Protein AF-A0A1V1SSJ9-F1 (afdb_monomer_lite)

Structure (mmCIF, N/CA/C/O backbone):
data_AF-A0A1V1SSJ9-F1
#
_entry.id   AF-A0A1V1SSJ9-F1
#
loop_
_atom_site.group_PDB
_atom_site.id
_atom_site.type_symbol
_atom_site.label_atom_id
_atom_site.label_alt_id
_atom_site.label_comp_id
_atom_site.label_asym_id
_atom_site.label_entity_id
_atom_site.label_seq_id
_atom_site.pdbx_PDB_ins_code
_atom_site.Cartn_x
_atom_site.Cartn_y
_atom_site.Cartn_z
_atom_site.occupancy
_atom_site.B_iso_or_equiv
_atom_site.auth_seq_id
_atom_site.auth_comp_id
_atom_site.auth_asym_id
_atom_site.auth_atom_id
_atom_site.pdbx_PDB_model_num
ATOM 1 N N . MET A 1 1 ? 27.349 15.497 10.447 1.00 32.81 1 MET A N 1
ATOM 2 C CA . MET A 1 1 ? 27.173 15.091 9.033 1.00 32.81 1 MET A CA 1
ATOM 3 C C . MET A 1 1 ? 25.710 14.725 8.847 1.00 32.81 1 MET A C 1
ATOM 5 O O . MET A 1 1 ? 25.247 13.869 9.590 1.00 32.81 1 MET A O 1
ATOM 9 N N . SER A 1 2 ? 24.980 15.393 7.947 1.00 40.91 2 SER A N 1
ATOM 10 C CA . SER A 1 2 ? 23.591 15.011 7.640 1.00 40.91 2 SER A CA 1
ATOM 11 C C . SER A 1 2 ? 23.572 13.575 7.107 1.00 40.91 2 SER A C 1
ATOM 13 O O . SER A 1 2 ? 24.443 13.204 6.314 1.00 40.91 2 SER A O 1
ATOM 15 N N . ALA A 1 3 ? 22.659 12.743 7.604 1.00 46.75 3 ALA A N 1
ATOM 16 C CA . ALA A 1 3 ? 22.539 11.367 7.143 1.00 46.75 3 ALA A CA 1
ATOM 17 C C . ALA A 1 3 ? 22.104 11.347 5.665 1.00 46.75 3 ALA A C 1
ATOM 19 O O . ALA A 1 3 ? 21.245 12.146 5.290 1.00 46.75 3 ALA A O 1
ATOM 20 N N . PRO A 1 4 ? 22.661 10.454 4.825 1.00 59.66 4 PRO A N 1
ATOM 21 C CA . PRO A 1 4 ? 22.233 10.337 3.438 1.00 59.66 4 PRO A CA 1
ATOM 22 C C . PRO A 1 4 ? 20.746 9.982 3.383 1.00 59.66 4 PRO A C 1
ATOM 24 O O . PRO A 1 4 ? 20.260 9.131 4.134 1.00 59.66 4 PRO A O 1
ATOM 27 N N . LEU A 1 5 ? 20.037 10.677 2.503 1.00 66.81 5 LEU A N 1
ATOM 28 C CA . LEU A 1 5 ? 18.604 10.531 2.301 1.00 66.81 5 LEU A CA 1
ATOM 29 C C . LEU A 1 5 ? 18.306 9.173 1.668 1.00 66.81 5 LEU A C 1
ATOM 31 O O . LEU A 1 5 ? 18.999 8.754 0.742 1.00 66.81 5 LEU A O 1
ATOM 35 N N . THR A 1 6 ? 17.276 8.492 2.164 1.00 85.31 6 THR A N 1
ATOM 36 C CA . THR A 1 6 ? 16.857 7.164 1.699 1.00 85.31 6 THR A CA 1
ATOM 37 C C . THR A 1 6 ? 15.496 7.222 1.022 1.00 85.31 6 THR A C 1
ATOM 39 O O . THR A 1 6 ? 14.587 7.904 1.490 1.00 85.31 6 THR A O 1
ATOM 42 N N . CYS A 1 7 ? 15.346 6.500 -0.085 1.00 91.44 7 CYS A N 1
ATOM 43 C CA . CYS A 1 7 ? 14.097 6.433 -0.828 1.00 91.44 7 CYS A CA 1
ATOM 44 C C . CYS A 1 7 ? 13.067 5.577 -0.087 1.00 91.44 7 CYS A C 1
ATOM 46 O O . CYS A 1 7 ? 13.298 4.392 0.159 1.00 91.44 7 CYS A O 1
ATOM 48 N N . GLY A 1 8 ? 11.885 6.148 0.161 1.00 91.81 8 GLY A N 1
ATOM 49 C CA . GLY A 1 8 ? 10.804 5.467 0.875 1.00 91.81 8 GLY A CA 1
ATOM 50 C C . GLY A 1 8 ? 10.233 4.227 0.180 1.00 91.81 8 GLY A C 1
ATOM 51 O O . GLY A 1 8 ? 9.561 3.442 0.833 1.00 91.81 8 GLY A O 1
ATOM 52 N N . LEU A 1 9 ? 10.502 4.009 -1.112 1.00 95.19 9 LEU A N 1
ATOM 53 C CA . LEU A 1 9 ? 9.984 2.855 -1.863 1.00 95.19 9 LEU A CA 1
ATOM 54 C C . LEU A 1 9 ? 10.962 1.677 -1.910 1.00 95.19 9 LEU A C 1
ATOM 56 O O . LEU A 1 9 ? 10.556 0.527 -1.766 1.00 95.19 9 LEU A O 1
ATOM 60 N N . CYS A 1 10 ? 12.251 1.946 -2.123 1.00 94.25 10 CYS A N 1
ATOM 61 C CA . CYS A 1 10 ? 13.255 0.898 -2.321 1.00 94.25 10 CYS A CA 1
ATOM 62 C C . CYS A 1 10 ? 14.230 0.728 -1.153 1.00 94.25 10 CYS A C 1
ATOM 64 O O . CYS A 1 10 ? 15.007 -0.226 -1.159 1.00 94.25 10 CYS A O 1
ATOM 66 N N . GLY A 1 11 ? 14.215 1.641 -0.178 1.00 91.00 11 GLY A N 1
ATOM 67 C CA . GLY A 1 11 ? 15.080 1.603 0.999 1.00 91.00 11 GLY A CA 1
ATOM 68 C C . GLY A 1 11 ? 16.549 1.931 0.721 1.00 91.00 11 GLY A C 1
ATOM 69 O O . GLY A 1 11 ? 17.332 2.010 1.661 1.00 91.00 11 GLY A O 1
ATOM 70 N N . THR A 1 12 ? 16.963 2.140 -0.534 1.00 88.62 12 THR A N 1
ATOM 71 C CA . THR A 1 12 ? 18.325 2.595 -0.844 1.00 88.62 12 THR A CA 1
ATOM 72 C C . THR A 1 12 ? 18.433 4.109 -0.717 1.00 88.62 12 THR A C 1
ATOM 74 O O . THR A 1 12 ? 17.475 4.836 -0.980 1.00 88.62 12 THR A O 1
ATOM 77 N N . GLY A 1 13 ? 19.598 4.590 -0.285 1.00 79.31 13 GLY A N 1
ATOM 78 C CA . GLY A 1 13 ? 19.908 6.018 -0.261 1.00 79.31 13 GLY A CA 1
ATOM 79 C C . GLY A 1 13 ? 20.796 6.464 -1.408 1.00 79.31 13 GLY A C 1
ATOM 80 O O . GLY A 1 13 ? 21.263 5.644 -2.200 1.00 79.31 13 GLY A O 1
ATOM 81 N N . THR A 1 14 ? 21.057 7.769 -1.449 1.00 66.25 14 THR A N 1
ATOM 82 C CA . THR A 1 14 ? 22.018 8.377 -2.373 1.00 66.25 14 THR A CA 1
ATOM 83 C C . THR A 1 14 ? 23.418 7.833 -2.056 1.00 66.25 14 THR A C 1
ATOM 85 O O . THR A 1 14 ? 24.011 8.097 -1.007 1.00 66.25 14 THR A O 1
ATOM 88 N N . THR A 1 15 ? 23.936 6.948 -2.907 1.00 55.84 15 THR A N 1
ATOM 89 C CA . THR A 1 15 ? 25.183 6.225 -2.631 1.00 55.84 15 THR A CA 1
ATOM 90 C C . THR A 1 15 ? 26.403 7.136 -2.744 1.00 55.84 15 THR A C 1
ATOM 92 O O . THR A 1 15 ? 26.714 7.595 -3.835 1.00 55.84 15 THR A O 1
ATOM 95 N N . ARG A 1 16 ? 27.161 7.292 -1.648 1.00 48.31 16 ARG A N 1
ATOM 96 C CA . ARG A 1 16 ? 28.537 7.843 -1.643 1.00 48.31 16 ARG A CA 1
ATOM 97 C C . ARG A 1 16 ? 29.592 6.892 -2.226 1.00 48.31 16 ARG A C 1
ATOM 99 O O . ARG A 1 16 ? 30.731 7.280 -2.438 1.00 48.31 16 ARG A O 1
ATOM 106 N N . GLN A 1 17 ? 29.249 5.619 -2.409 1.00 45.03 17 GLN A N 1
ATOM 107 C CA . GLN A 1 17 ? 30.158 4.577 -2.889 1.00 45.03 17 GLN A CA 1
ATOM 108 C C . GLN A 1 17 ? 29.406 3.700 -3.880 1.00 45.03 17 GLN A C 1
ATOM 110 O O . GLN A 1 17 ? 28.939 2.607 -3.570 1.00 45.03 17 GLN A O 1
ATOM 115 N N . ALA A 1 18 ? 29.221 4.237 -5.077 1.00 43.84 18 ALA A N 1
ATOM 116 C CA . ALA A 1 18 ? 28.748 3.471 -6.206 1.00 43.84 18 ALA A CA 1
ATOM 117 C C . ALA A 1 18 ? 29.817 2.460 -6.628 1.00 43.84 18 ALA A C 1
ATOM 119 O O . ALA A 1 18 ? 30.786 2.797 -7.305 1.00 43.84 18 ALA A O 1
ATOM 120 N N . ILE A 1 19 ? 29.641 1.201 -6.242 1.00 44.84 19 ILE A N 1
ATOM 121 C CA . ILE A 1 19 ? 30.366 0.090 -6.858 1.00 44.84 19 ILE A CA 1
ATOM 122 C C . ILE A 1 19 ? 29.616 -0.244 -8.160 1.00 44.84 19 ILE A C 1
ATOM 124 O O . ILE A 1 19 ? 28.873 -1.218 -8.222 1.00 44.84 19 ILE A O 1
ATOM 128 N N . GLY A 1 20 ? 29.723 0.616 -9.181 1.00 47.31 20 GLY A N 1
ATOM 129 C CA . GLY A 1 20 ? 29.127 0.375 -10.502 1.00 47.31 20 GLY A CA 1
ATOM 130 C C . GLY A 1 20 ? 28.783 1.636 -11.303 1.00 47.31 20 GLY A C 1
ATOM 131 O O . GLY A 1 20 ? 28.357 2.641 -10.745 1.00 47.31 20 GLY A O 1
ATOM 132 N N . LEU A 1 21 ? 28.935 1.549 -12.629 1.00 47.12 21 LEU A N 1
ATOM 133 C CA . LEU A 1 21 ? 28.700 2.622 -13.613 1.00 47.12 21 LEU A CA 1
ATOM 134 C C . LEU A 1 21 ? 27.228 3.081 -13.731 1.00 47.12 21 LEU A C 1
ATOM 136 O O . LEU A 1 21 ? 26.980 4.148 -14.280 1.00 47.12 21 LEU A O 1
ATOM 140 N N . ASP A 1 22 ? 26.268 2.317 -13.196 1.00 54.25 22 ASP A N 1
ATOM 141 C CA . ASP A 1 22 ? 24.826 2.596 -13.318 1.00 54.25 22 ASP A CA 1
ATOM 142 C C . ASP A 1 22 ? 24.217 3.357 -12.129 1.00 54.25 22 ASP A C 1
ATOM 144 O O . ASP A 1 22 ? 23.042 3.689 -12.172 1.00 54.25 22 ASP A O 1
ATOM 148 N N . SER A 1 23 ? 24.957 3.684 -11.065 1.00 60.44 23 SER A N 1
ATOM 149 C CA . SER A 1 23 ? 24.388 4.256 -9.826 1.00 60.44 23 SER A CA 1
ATOM 150 C C . SER A 1 23 ? 23.789 5.666 -9.949 1.00 60.44 23 SER A C 1
ATOM 152 O O . SER A 1 23 ? 23.234 6.178 -8.976 1.00 60.44 23 SER A O 1
ATOM 154 N N . GLN A 1 24 ? 23.936 6.327 -11.101 1.00 76.12 24 GLN A N 1
ATOM 155 C CA . GLN A 1 24 ? 23.462 7.699 -11.311 1.00 76.12 24 GLN A CA 1
ATOM 156 C C . GLN A 1 24 ? 21.942 7.819 -11.164 1.00 76.12 24 GLN A C 1
ATOM 158 O O . GLN A 1 24 ? 21.449 8.869 -10.777 1.00 76.12 24 GLN A O 1
ATOM 163 N N . TRP A 1 25 ? 21.170 6.754 -11.399 1.00 87.75 25 TRP A N 1
ATOM 164 C CA . TRP A 1 25 ? 19.715 6.817 -11.211 1.00 87.75 25 TRP A CA 1
ATOM 165 C C . TRP A 1 25 ? 19.323 7.187 -9.769 1.00 87.75 25 TRP A C 1
ATOM 167 O O . TRP A 1 25 ? 18.320 7.866 -9.561 1.00 87.75 25 TRP A O 1
ATOM 177 N N . ALA A 1 26 ? 20.126 6.773 -8.779 1.00 86.31 26 ALA A N 1
ATOM 178 C CA . ALA A 1 26 ? 19.858 7.001 -7.362 1.00 86.31 26 ALA A CA 1
ATOM 179 C C . ALA A 1 26 ? 20.170 8.439 -6.917 1.00 86.31 26 ALA A C 1
ATOM 181 O O . ALA A 1 26 ? 19.758 8.837 -5.832 1.00 86.31 26 ALA A O 1
ATOM 182 N N . SER A 1 27 ? 20.872 9.243 -7.727 1.00 86.06 27 SER A N 1
ATOM 183 C CA . SER A 1 27 ? 21.024 10.674 -7.438 1.00 86.06 27 SER A CA 1
ATOM 184 C C . SER A 1 27 ? 19.782 11.472 -7.822 1.00 86.06 27 SER A C 1
ATOM 186 O O . SER A 1 27 ? 19.615 12.577 -7.320 1.00 86.06 27 SER A O 1
ATOM 188 N N . TYR A 1 28 ? 18.898 10.940 -8.671 1.00 90.44 28 TYR A N 1
ATOM 189 C CA . TYR A 1 28 ? 17.680 11.629 -9.086 1.00 90.44 28 TYR A CA 1
ATOM 190 C C . TYR A 1 28 ? 16.505 11.295 -8.173 1.00 90.44 28 TYR A C 1
ATOM 192 O O . TYR A 1 28 ? 16.173 10.125 -7.963 1.00 90.44 28 TYR A O 1
ATOM 200 N N . TYR A 1 29 ? 15.835 12.322 -7.656 1.00 91.50 29 TYR A N 1
ATOM 201 C CA . TYR A 1 29 ? 14.755 12.145 -6.692 1.00 91.50 29 TYR A CA 1
ATOM 202 C C . TYR A 1 29 ? 13.637 13.175 -6.851 1.00 91.50 29 TYR A C 1
ATOM 204 O O . TYR A 1 29 ? 13.805 14.236 -7.448 1.00 91.50 29 TYR A O 1
ATOM 212 N N . ARG A 1 30 ? 12.479 12.816 -6.301 1.00 94.50 30 ARG A N 1
ATOM 213 C CA . ARG A 1 30 ? 11.262 13.619 -6.179 1.00 94.50 30 ARG A CA 1
ATOM 214 C C . ARG A 1 30 ? 10.741 13.516 -4.751 1.00 94.50 30 ARG A C 1
ATOM 216 O O . ARG A 1 30 ? 11.163 12.639 -3.990 1.00 94.50 30 ARG A O 1
ATOM 223 N N . ALA A 1 31 ? 9.805 14.379 -4.394 1.00 94.12 31 ALA A N 1
ATOM 224 C CA . ALA A 1 31 ? 9.119 14.343 -3.119 1.00 94.12 31 ALA A CA 1
ATOM 225 C C . ALA A 1 31 ? 7.608 14.480 -3.298 1.00 94.12 31 ALA A C 1
ATOM 227 O O . ALA A 1 31 ? 7.146 15.254 -4.131 1.00 94.12 31 ALA A O 1
ATOM 228 N N . ILE A 1 32 ? 6.855 13.762 -2.469 1.00 95.19 32 ILE A N 1
ATOM 229 C CA . ILE A 1 32 ? 5.464 14.106 -2.178 1.00 95.19 32 ILE A CA 1
ATOM 230 C C . ILE A 1 32 ? 5.483 14.933 -0.906 1.00 95.19 32 ILE A C 1
ATOM 232 O O . ILE A 1 32 ? 6.069 14.489 0.086 1.00 95.19 32 ILE A O 1
ATOM 236 N N . TYR A 1 33 ? 4.885 16.118 -0.935 1.00 93.50 33 TYR A N 1
ATOM 237 C CA . TYR A 1 33 ? 5.017 17.072 0.156 1.00 93.50 33 TYR A CA 1
ATOM 238 C C . TYR A 1 33 ? 3.786 17.957 0.348 1.00 93.50 33 TYR A C 1
ATOM 240 O O . TYR A 1 33 ? 2.993 18.152 -0.572 1.00 93.50 33 TYR A O 1
ATOM 248 N N . CYS A 1 34 ? 3.687 18.527 1.546 1.00 92.75 34 CYS A N 1
ATOM 249 C CA . CYS A 1 34 ? 2.805 19.638 1.892 1.00 92.75 34 CYS A CA 1
ATOM 250 C C . CYS A 1 34 ? 3.642 20.827 2.381 1.00 92.75 34 CYS A C 1
ATOM 252 O O . CYS A 1 34 ? 4.819 20.676 2.727 1.00 92.75 34 CYS A O 1
ATOM 254 N N . ILE A 1 35 ? 3.028 22.010 2.412 1.00 89.75 35 ILE A N 1
ATOM 255 C CA . ILE A 1 35 ? 3.620 23.224 2.978 1.00 89.75 35 ILE A CA 1
ATOM 256 C C . ILE A 1 35 ? 2.780 23.662 4.174 1.00 89.75 35 ILE A C 1
ATOM 258 O O . ILE A 1 35 ? 1.558 23.743 4.087 1.00 89.75 35 ILE A O 1
ATOM 262 N N . GLY A 1 36 ? 3.454 23.980 5.275 1.00 86.88 36 GLY A N 1
ATOM 263 C CA . GLY A 1 36 ? 2.829 24.462 6.495 1.00 86.88 36 GLY A CA 1
ATOM 264 C C . GLY A 1 36 ? 2.123 23.385 7.301 1.00 86.88 36 GLY A C 1
ATOM 265 O O . GLY A 1 36 ? 2.450 22.199 7.219 1.00 86.88 36 GLY A O 1
ATOM 266 N N . SER A 1 37 ? 1.206 23.834 8.155 1.00 78.62 37 SER A N 1
ATOM 267 C CA . SER A 1 37 ? 0.413 22.974 9.035 1.00 78.62 37 SER A CA 1
ATOM 268 C C . SER A 1 37 ? -0.718 22.254 8.299 1.00 78.62 37 SER A C 1
ATOM 270 O O . SER A 1 37 ? -1.204 21.239 8.799 1.00 78.62 37 SER A O 1
ATOM 272 N N . ASP A 1 38 ? -1.115 22.737 7.115 1.00 68.44 38 ASP A N 1
ATOM 273 C CA . ASP A 1 38 ? -2.139 22.085 6.306 1.00 68.44 38 ASP A CA 1
ATOM 274 C C . ASP A 1 38 ? -1.605 20.773 5.719 1.00 68.44 38 ASP A C 1
ATOM 276 O O . ASP A 1 38 ? -0.571 20.699 5.052 1.00 68.44 38 ASP A O 1
ATOM 280 N N . SER A 1 39 ? -2.336 19.706 6.008 1.00 71.06 39 SER A N 1
ATOM 281 C CA . SER A 1 39 ? -1.958 18.334 5.717 1.00 71.06 39 SER A CA 1
ATOM 282 C C . SER A 1 39 ? -2.842 17.685 4.650 1.00 71.06 39 SER A C 1
ATOM 284 O O . SER A 1 39 ? -2.742 16.470 4.454 1.00 71.06 39 SER A O 1
ATOM 286 N N . HIS A 1 40 ? -3.699 18.463 3.978 1.00 76.25 40 HIS A N 1
ATOM 287 C CA . HIS A 1 40 ? -4.761 17.938 3.114 1.00 76.25 40 HIS A CA 1
ATOM 288 C C . HIS A 1 40 ? -4.525 18.116 1.606 1.00 76.25 40 HIS A C 1
ATOM 290 O O . HIS A 1 40 ? -5.158 17.411 0.819 1.00 76.25 40 HIS A O 1
ATOM 296 N N . GLU A 1 41 ? -3.580 18.964 1.191 1.00 88.31 41 GLU A N 1
ATOM 297 C CA . GLU A 1 41 ? -3.289 19.229 -0.229 1.00 88.31 41 GLU A CA 1
ATOM 298 C C . GLU A 1 41 ? -1.850 18.829 -0.621 1.00 88.31 41 GLU A C 1
ATOM 300 O O . GLU A 1 41 ? -0.974 19.690 -0.765 1.00 88.31 41 GLU A O 1
ATOM 305 N N . PRO A 1 42 ? -1.574 17.518 -0.778 1.00 93.88 42 PRO A N 1
ATOM 306 C CA . PRO A 1 42 ? -0.256 17.028 -1.164 1.00 93.88 42 PRO A CA 1
ATOM 307 C C . PRO A 1 42 ? 0.085 17.373 -2.614 1.00 93.88 42 PRO A C 1
ATOM 309 O O . PRO A 1 42 ? -0.761 17.313 -3.508 1.00 93.88 42 PRO A O 1
ATOM 312 N N . ARG A 1 43 ? 1.365 17.653 -2.861 1.00 95.12 43 ARG A N 1
ATOM 313 C CA . ARG A 1 43 ? 1.921 17.940 -4.189 1.00 95.12 43 ARG A CA 1
ATOM 314 C C . ARG A 1 43 ? 3.075 17.006 -4.512 1.00 95.12 43 ARG A C 1
ATOM 316 O O . ARG A 1 43 ? 3.790 16.558 -3.616 1.00 95.12 43 ARG A O 1
ATOM 323 N N . LEU A 1 44 ? 3.271 16.745 -5.801 1.00 96.88 44 LEU A N 1
ATOM 324 C CA . LEU A 1 44 ? 4.462 16.078 -6.316 1.00 96.88 44 LEU A CA 1
ATOM 325 C C . LEU A 1 44 ? 5.458 17.134 -6.797 1.00 96.88 44 LEU A C 1
ATOM 327 O O . LEU A 1 44 ? 5.134 17.943 -7.662 1.00 96.88 44 LEU A O 1
ATOM 331 N N . SER A 1 45 ? 6.676 17.089 -6.268 1.00 96.44 45 SER A N 1
ATOM 332 C CA . SER A 1 45 ? 7.759 17.965 -6.702 1.00 96.44 45 SER A CA 1
ATOM 333 C C . SER A 1 45 ? 8.255 17.619 -8.108 1.00 96.44 45 SER A C 1
ATOM 335 O O . SER A 1 45 ? 8.118 16.489 -8.602 1.00 96.44 45 SER A O 1
ATOM 337 N N . GLY A 1 46 ? 8.975 18.561 -8.706 1.00 95.62 46 GLY A N 1
ATOM 338 C CA . GLY A 1 46 ? 9.805 18.310 -9.875 1.00 95.62 46 GLY A CA 1
ATOM 339 C C . GLY A 1 46 ? 10.999 17.404 -9.575 1.00 95.62 46 GLY A C 1
ATOM 340 O O . GLY A 1 46 ? 11.196 16.920 -8.453 1.00 95.62 46 GLY A O 1
ATOM 341 N N . LEU A 1 47 ? 11.794 17.158 -10.612 1.00 94.06 47 LEU A N 1
ATOM 342 C CA . LEU A 1 47 ? 12.973 16.305 -10.556 1.00 94.06 47 LEU A CA 1
ATOM 343 C C . LEU A 1 47 ? 14.174 17.064 -9.992 1.00 94.06 47 LEU A C 1
ATOM 345 O O . LEU A 1 47 ? 14.666 18.000 -10.620 1.00 94.06 47 LEU A O 1
ATOM 349 N N . ALA A 1 48 ? 14.705 16.596 -8.868 1.00 90.56 48 ALA A N 1
ATOM 350 C CA . ALA A 1 48 ? 15.972 17.055 -8.317 1.00 90.56 48 ALA A CA 1
ATOM 351 C C . ALA A 1 48 ? 17.112 16.068 -8.615 1.00 90.56 48 ALA A C 1
ATOM 353 O O . ALA A 1 48 ? 16.881 14.888 -8.897 1.00 90.56 48 ALA A O 1
ATOM 354 N N . SER A 1 49 ? 18.351 16.552 -8.514 1.00 86.81 49 SER A N 1
ATOM 355 C CA . SER A 1 49 ? 19.561 15.728 -8.535 1.00 86.81 49 SER A CA 1
ATOM 356 C C . SER A 1 49 ? 20.394 16.008 -7.293 1.00 86.81 49 SER A C 1
ATOM 358 O O . SER A 1 49 ? 20.640 17.158 -6.945 1.00 86.81 49 SER A O 1
ATOM 360 N N . TYR A 1 50 ? 20.849 14.955 -6.624 1.00 77.38 50 TYR A N 1
ATOM 361 C CA . TYR A 1 50 ? 21.780 15.055 -5.512 1.00 77.38 50 TYR A CA 1
ATOM 362 C C . TYR A 1 50 ? 23.188 15.318 -6.055 1.00 77.38 50 TYR A C 1
ATOM 364 O O . TYR A 1 50 ? 23.732 14.494 -6.793 1.00 77.38 50 TYR A O 1
ATOM 372 N N . LEU A 1 51 ? 23.784 16.450 -5.683 1.00 66.25 51 LEU A N 1
ATOM 373 C CA . LEU A 1 51 ? 25.187 16.768 -5.946 1.00 66.25 51 LEU A CA 1
ATOM 374 C C . LEU A 1 51 ? 25.948 16.704 -4.621 1.00 66.25 51 LEU A C 1
ATOM 376 O O . LEU A 1 51 ? 25.503 17.261 -3.626 1.00 66.25 51 LEU A O 1
ATOM 380 N N . GLU A 1 52 ? 27.107 16.041 -4.583 1.00 58.59 52 GLU A N 1
ATOM 381 C CA . GLU A 1 52 ? 27.863 15.824 -3.333 1.00 58.59 52 GLU A CA 1
ATOM 382 C C . GLU A 1 52 ? 28.259 17.117 -2.600 1.00 58.59 52 GLU A C 1
ATOM 384 O O . GLU A 1 52 ? 28.488 17.093 -1.390 1.00 58.59 52 GLU A O 1
ATOM 389 N N . GLN A 1 53 ? 28.330 18.231 -3.331 1.00 55.28 53 GLN A N 1
ATOM 390 C CA . GLN A 1 53 ? 28.668 19.557 -2.815 1.00 55.28 53 GLN A CA 1
ATOM 391 C C . GLN A 1 53 ? 27.438 20.376 -2.400 1.00 55.28 53 GLN A C 1
ATOM 393 O O . GLN A 1 53 ? 27.596 21.387 -1.718 1.00 55.28 53 GLN A O 1
ATOM 398 N N . ASP A 1 54 ? 26.230 19.949 -2.776 1.00 60.28 54 ASP A N 1
ATOM 399 C CA . ASP A 1 54 ? 24.992 20.656 -2.468 1.00 60.28 54 ASP A CA 1
ATOM 400 C C . ASP A 1 54 ? 24.316 20.043 -1.237 1.00 60.28 54 ASP A C 1
ATOM 402 O O . ASP A 1 54 ? 23.739 18.954 -1.260 1.00 60.28 54 ASP A O 1
ATOM 406 N N . THR A 1 55 ? 24.413 20.753 -0.117 1.00 56.56 55 THR A N 1
ATOM 407 C CA . THR A 1 55 ? 23.804 20.349 1.154 1.00 56.56 55 THR A CA 1
ATOM 408 C C . THR A 1 55 ? 22.344 20.777 1.273 1.00 56.56 55 THR A C 1
ATOM 410 O O . THR A 1 55 ? 21.658 20.317 2.191 1.00 56.56 55 THR A O 1
ATOM 413 N N . THR A 1 56 ? 21.852 21.627 0.365 1.00 63.34 56 THR A N 1
ATOM 414 C CA . THR A 1 56 ? 20.529 22.252 0.482 1.00 63.34 56 THR A CA 1
ATOM 415 C C . THR A 1 56 ? 19.395 21.310 0.081 1.00 63.34 56 THR A C 1
ATOM 417 O O . THR A 1 56 ? 18.296 21.426 0.622 1.00 63.34 56 THR A O 1
ATOM 420 N N . ASN A 1 57 ? 19.675 20.304 -0.764 1.00 74.06 57 ASN A N 1
ATOM 421 C CA . ASN A 1 57 ? 18.702 19.301 -1.225 1.00 74.06 57 ASN A CA 1
ATOM 422 C C . ASN A 1 57 ? 17.394 19.940 -1.726 1.00 74.06 57 ASN A C 1
ATOM 424 O O . ASN A 1 57 ? 16.291 19.511 -1.367 1.00 74.06 57 ASN A O 1
ATOM 428 N N . CYS A 1 58 ? 17.541 21.011 -2.501 1.00 85.69 58 CYS A N 1
ATOM 429 C CA . CYS A 1 58 ? 16.438 21.774 -3.053 1.00 85.69 58 CYS A CA 1
ATOM 430 C C . CYS A 1 58 ? 15.726 21.008 -4.176 1.00 85.69 58 CYS A C 1
ATOM 432 O O . CYS A 1 58 ? 16.353 20.320 -4.984 1.00 85.69 58 CYS A O 1
ATOM 434 N N . LEU A 1 59 ? 14.404 21.152 -4.233 1.00 91.00 59 LEU A N 1
ATOM 435 C CA . LEU A 1 59 ? 13.536 20.553 -5.242 1.00 91.00 59 LEU A CA 1
ATOM 436 C C . LEU A 1 59 ? 12.770 21.645 -5.993 1.00 91.00 59 LEU A C 1
ATOM 438 O O . LEU A 1 59 ? 12.304 22.597 -5.360 1.00 91.00 59 LEU A O 1
ATOM 442 N N . PRO A 1 60 ? 12.574 21.499 -7.314 1.00 94.31 60 PRO A N 1
ATOM 443 C CA . PRO A 1 60 ? 11.569 22.278 -8.019 1.00 94.31 60 PRO A CA 1
ATOM 444 C C . PRO A 1 60 ? 10.171 21.973 -7.447 1.00 94.31 60 PRO A C 1
ATOM 446 O O . PRO A 1 60 ? 9.869 20.797 -7.209 1.00 94.31 60 PRO A O 1
ATOM 449 N N . PRO A 1 61 ? 9.313 22.978 -7.218 1.00 92.75 61 PRO A N 1
ATOM 450 C CA . PRO A 1 61 ? 7.996 22.764 -6.619 1.00 92.75 61 PRO A CA 1
ATOM 451 C C . PRO A 1 61 ? 7.023 22.005 -7.534 1.00 92.75 61 PRO A C 1
ATOM 453 O O . PRO A 1 61 ? 6.204 21.238 -7.035 1.00 92.75 61 PRO A O 1
ATOM 456 N N . GLU A 1 62 ? 7.121 22.160 -8.857 1.00 93.75 62 GLU A N 1
ATOM 457 C CA . GLU A 1 62 ? 6.128 21.612 -9.789 1.00 93.75 62 GLU A CA 1
ATOM 458 C C . GLU A 1 62 ? 6.583 20.306 -10.447 1.00 93.75 62 GLU A C 1
ATOM 460 O O . GLU A 1 62 ? 7.709 20.193 -10.931 1.00 93.75 62 GLU A O 1
ATOM 465 N N . ALA A 1 63 ? 5.676 19.330 -10.555 1.00 94.56 63 ALA A N 1
ATOM 466 C CA . ALA A 1 63 ? 5.968 17.972 -11.027 1.00 94.56 63 ALA A CA 1
ATOM 467 C C . ALA A 1 63 ? 6.681 17.888 -12.393 1.00 94.56 63 ALA A C 1
ATOM 469 O O . ALA A 1 63 ? 7.481 16.976 -12.626 1.00 94.56 63 ALA A O 1
ATOM 470 N N . HIS A 1 64 ? 6.405 18.827 -13.298 1.00 93.38 64 HIS A N 1
ATOM 471 C CA . HIS A 1 64 ? 6.979 18.855 -14.645 1.00 93.38 64 HIS A CA 1
ATOM 472 C C . HIS A 1 64 ? 8.385 19.476 -14.702 1.00 93.38 64 HIS A C 1
ATOM 474 O O . HIS A 1 64 ? 9.090 19.263 -15.687 1.00 93.38 64 HIS A O 1
ATOM 480 N N . GLN A 1 65 ? 8.794 20.221 -13.672 1.00 94.38 65 GLN A N 1
ATOM 481 C CA . GLN A 1 65 ? 10.075 20.922 -13.635 1.00 94.38 65 GLN A CA 1
ATOM 482 C C . GLN A 1 65 ? 11.242 19.973 -13.350 1.00 94.38 65 GLN A C 1
ATOM 484 O O . GLN A 1 65 ? 11.090 18.899 -12.753 1.00 94.38 65 GLN A O 1
ATOM 489 N N . ARG A 1 66 ? 12.440 20.407 -13.732 1.00 92.56 66 ARG A N 1
ATOM 490 C CA . ARG A 1 66 ? 13.709 19.729 -13.482 1.00 92.56 66 ARG A CA 1
ATOM 491 C C . ARG A 1 66 ? 14.748 20.701 -12.939 1.00 92.56 66 ARG A C 1
ATOM 493 O O . ARG A 1 66 ? 14.726 21.890 -13.227 1.00 92.56 66 ARG A O 1
ATOM 500 N N . PHE A 1 67 ? 15.700 20.164 -12.184 1.00 87.88 67 PHE A N 1
ATOM 501 C CA . PHE A 1 67 ? 16.821 20.917 -11.618 1.00 87.88 67 PHE A CA 1
ATOM 502 C C . PHE A 1 67 ? 17.707 21.619 -12.664 1.00 87.88 67 PHE A C 1
ATOM 504 O O . PHE A 1 67 ? 18.412 22.558 -12.314 1.00 87.88 67 PHE A O 1
ATOM 511 N N . ASP A 1 68 ? 17.712 21.145 -13.914 1.00 87.75 68 ASP A N 1
ATOM 512 C CA . ASP A 1 68 ? 18.505 21.673 -15.029 1.00 87.75 68 ASP A CA 1
ATOM 513 C C . ASP A 1 68 ? 17.703 22.587 -15.977 1.00 87.75 68 ASP A C 1
ATOM 515 O O . ASP A 1 68 ? 18.226 23.011 -17.010 1.00 87.75 68 ASP A O 1
ATOM 519 N N . ASP A 1 69 ? 16.458 22.933 -15.629 1.00 88.00 69 ASP A N 1
ATOM 520 C CA . ASP A 1 69 ? 15.638 23.853 -16.418 1.00 88.00 69 ASP A CA 1
ATOM 521 C C . ASP A 1 69 ? 16.184 25.288 -16.340 1.00 88.00 69 ASP A C 1
ATOM 523 O O . ASP A 1 69 ? 16.328 25.869 -15.265 1.00 88.00 69 ASP A O 1
ATOM 527 N N . SER A 1 70 ? 16.424 25.916 -17.495 1.00 85.75 70 SER A N 1
ATOM 528 C CA . SER A 1 70 ? 17.014 27.267 -17.567 1.00 85.75 70 SER A CA 1
ATOM 529 C C . SER A 1 70 ? 16.133 28.379 -16.983 1.00 85.75 70 SER A C 1
ATOM 531 O O . SER A 1 70 ? 16.636 29.458 -16.685 1.00 85.75 70 SER A O 1
ATOM 533 N N . ASN A 1 71 ? 14.830 28.126 -16.831 1.00 84.44 71 ASN A N 1
ATOM 534 C CA . ASN A 1 71 ? 13.841 29.086 -16.330 1.00 84.44 71 ASN A CA 1
ATOM 535 C C . ASN A 1 71 ? 13.495 28.868 -14.848 1.00 84.44 71 ASN A C 1
ATOM 537 O O . ASN A 1 71 ? 12.511 29.425 -14.362 1.00 84.44 71 ASN A O 1
ATOM 541 N N . LEU A 1 72 ? 14.244 28.018 -14.143 1.00 84.94 72 LEU A N 1
ATOM 542 C CA . LEU A 1 72 ? 13.976 27.704 -12.747 1.00 84.94 72 LEU A CA 1
ATOM 543 C C . LEU A 1 72 ? 14.440 28.857 -11.849 1.00 84.94 72 LEU A C 1
ATOM 545 O O . LEU A 1 72 ? 15.631 29.154 -11.781 1.00 84.94 72 LEU A O 1
ATOM 549 N N . ASP A 1 73 ? 13.503 29.499 -11.151 1.00 85.31 73 ASP A N 1
ATOM 550 C CA . ASP A 1 73 ? 13.821 30.525 -10.155 1.00 85.31 73 ASP A CA 1
ATOM 551 C C . ASP A 1 73 ? 14.400 29.862 -8.890 1.00 85.31 73 ASP A C 1
ATOM 553 O O . ASP A 1 73 ? 13.675 29.112 -8.223 1.00 85.31 73 ASP A O 1
ATOM 557 N N . PRO A 1 74 ? 15.663 30.135 -8.503 1.00 83.06 74 PRO A N 1
ATOM 558 C CA . PRO A 1 74 ? 16.263 29.555 -7.303 1.00 83.06 74 PRO A CA 1
ATOM 559 C C . PRO A 1 74 ? 15.498 29.869 -6.010 1.00 83.06 74 PRO A C 1
ATOM 561 O O . PRO A 1 74 ? 15.568 29.087 -5.063 1.00 83.06 74 PRO A O 1
ATOM 564 N N . LEU A 1 75 ? 14.760 30.985 -5.957 1.00 83.69 75 LEU A N 1
ATOM 565 C CA . LEU A 1 75 ? 13.959 31.368 -4.789 1.00 83.69 75 LEU A CA 1
ATOM 566 C C . LEU A 1 75 ? 12.638 30.594 -4.688 1.00 83.69 75 LEU A C 1
ATOM 568 O O . LEU A 1 75 ? 12.025 30.574 -3.624 1.00 83.69 75 LEU A O 1
ATOM 572 N N . SER A 1 76 ? 12.211 29.939 -5.771 1.00 85.56 76 SER A N 1
ATOM 573 C CA . SER A 1 76 ? 11.001 29.107 -5.802 1.00 85.56 76 SER A CA 1
ATOM 574 C C . SER A 1 76 ? 11.231 27.674 -5.307 1.00 85.56 76 SER A C 1
ATOM 576 O O . SER A 1 76 ? 10.276 26.917 -5.128 1.00 85.56 76 SER A O 1
ATOM 578 N N . LEU A 1 77 ? 12.493 27.287 -5.098 1.00 89.50 77 LEU A N 1
ATOM 579 C CA . LEU A 1 77 ? 12.859 25.937 -4.691 1.00 89.50 77 LEU A CA 1
ATOM 580 C C . LEU A 1 77 ? 12.422 25.637 -3.258 1.00 89.50 77 LEU A C 1
ATOM 582 O O . LEU A 1 77 ? 12.470 26.486 -2.369 1.00 89.50 77 LEU A O 1
ATOM 586 N N . ILE A 1 78 ? 12.059 24.380 -3.024 1.00 90.75 78 ILE A N 1
ATOM 587 C CA . ILE A 1 78 ? 11.639 23.894 -1.711 1.00 90.75 78 ILE A CA 1
ATOM 588 C C . ILE A 1 78 ? 12.679 22.945 -1.123 1.00 90.75 78 ILE A C 1
ATOM 590 O O . ILE A 1 78 ? 13.334 22.188 -1.838 1.00 90.75 78 ILE A O 1
ATOM 594 N N . THR A 1 79 ? 12.762 22.905 0.202 1.00 89.31 79 THR A N 1
ATOM 595 C CA . THR A 1 79 ? 13.553 21.908 0.931 1.00 89.31 79 THR A CA 1
ATOM 596 C C . THR A 1 79 ? 12.631 21.103 1.830 1.00 89.31 79 THR A C 1
ATOM 598 O O . THR A 1 79 ? 11.946 21.672 2.676 1.00 89.31 79 THR A O 1
ATOM 601 N N . ILE A 1 80 ? 12.647 19.776 1.692 1.00 88.25 80 ILE A N 1
ATOM 602 C CA . ILE A 1 80 ? 11.885 18.881 2.573 1.00 88.25 80 ILE A CA 1
ATOM 603 C C . ILE A 1 80 ? 12.602 18.766 3.918 1.00 88.25 80 ILE A C 1
ATOM 605 O O . ILE A 1 80 ? 13.638 18.100 4.027 1.00 88.25 80 ILE A O 1
ATOM 609 N N . ARG A 1 81 ? 12.041 19.427 4.933 1.00 84.69 81 ARG A N 1
ATOM 610 C CA . ARG A 1 81 ? 12.640 19.582 6.267 1.00 84.69 81 ARG A CA 1
ATOM 611 C C . ARG A 1 81 ? 12.384 18.392 7.197 1.00 84.69 81 ARG A C 1
ATOM 613 O O . ARG A 1 81 ? 13.165 18.174 8.118 1.00 84.69 81 ARG A O 1
ATOM 620 N N . GLY A 1 82 ? 11.353 17.592 6.933 1.00 81.69 82 GLY A N 1
ATOM 621 C CA . GLY A 1 82 ? 10.994 16.423 7.738 1.00 81.69 82 GLY A CA 1
ATOM 622 C C . GLY A 1 82 ? 9.834 15.623 7.142 1.00 81.69 82 GLY A C 1
ATOM 623 O O . GLY A 1 82 ? 9.381 15.926 6.040 1.00 81.69 82 GLY A O 1
ATOM 624 N N . PHE A 1 83 ? 9.369 14.608 7.879 1.00 81.38 83 PHE A N 1
ATOM 625 C CA . PHE A 1 83 ? 8.208 13.771 7.527 1.00 81.38 83 PHE A CA 1
ATOM 626 C C . PHE A 1 83 ? 6.889 14.247 8.144 1.00 81.38 83 PHE A C 1
ATOM 628 O O . PHE A 1 83 ? 5.842 13.712 7.796 1.00 81.38 83 PHE A O 1
ATOM 635 N N . GLY A 1 84 ? 6.942 15.227 9.049 1.00 81.06 84 GLY A N 1
ATOM 636 C CA . GLY A 1 84 ? 5.781 15.773 9.745 1.00 81.06 84 GLY A CA 1
ATOM 637 C C . GLY A 1 84 ? 5.660 17.288 9.572 1.00 81.06 84 GLY A C 1
ATOM 638 O O . GLY A 1 84 ? 6.628 17.929 9.146 1.00 81.06 84 GLY A O 1
ATOM 639 N N . PRO A 1 85 ? 4.485 17.850 9.901 1.00 82.31 85 PRO A N 1
ATOM 640 C CA . PRO A 1 85 ? 4.248 19.287 9.857 1.00 82.31 85 PRO A CA 1
ATOM 641 C C . PRO A 1 85 ? 5.181 20.041 10.817 1.00 82.31 85 PRO A C 1
ATOM 643 O O . PRO A 1 85 ? 5.756 19.436 11.729 1.00 82.31 85 PRO A O 1
ATOM 646 N N . PRO A 1 86 ? 5.348 21.363 10.634 1.00 83.12 86 PRO A N 1
ATOM 647 C CA . PRO A 1 86 ? 6.141 22.163 11.556 1.00 83.12 86 PRO A CA 1
ATOM 648 C C . PRO A 1 86 ? 5.561 22.090 12.974 1.00 83.12 86 PRO A C 1
ATOM 650 O O . PRO A 1 86 ? 4.354 22.230 13.166 1.00 83.12 86 PRO A O 1
ATOM 653 N N . GLY A 1 87 ? 6.432 21.895 13.967 1.00 78.38 87 GLY A N 1
ATOM 654 C CA . GLY A 1 87 ? 6.046 21.937 15.377 1.00 78.38 87 GLY A CA 1
ATOM 655 C C . GLY A 1 87 ? 5.631 23.344 15.838 1.00 78.38 87 GLY A C 1
ATOM 656 O O . GLY A 1 87 ? 5.952 24.335 15.169 1.00 78.38 87 GLY A O 1
ATOM 657 N N . PRO A 1 88 ? 4.959 23.453 16.999 1.00 76.81 88 PRO A N 1
ATOM 658 C CA . PRO A 1 88 ? 4.499 24.735 17.543 1.00 76.81 88 PRO A CA 1
ATOM 659 C C . PRO A 1 88 ? 5.651 25.696 17.884 1.00 76.81 88 PRO A C 1
ATOM 661 O O . PRO A 1 88 ? 5.440 26.907 17.914 1.00 76.81 88 PRO A O 1
ATOM 664 N N . ASP A 1 89 ? 6.865 25.170 18.071 1.00 81.31 89 ASP A N 1
ATOM 665 C CA . ASP A 1 89 ? 8.065 25.935 18.434 1.00 81.31 89 ASP A CA 1
ATOM 666 C C . ASP A 1 89 ? 8.634 26.792 17.286 1.00 81.31 89 ASP A C 1
ATOM 668 O O . ASP A 1 89 ? 9.452 27.681 17.520 1.00 81.31 89 ASP A O 1
ATOM 672 N N . LEU A 1 90 ? 8.232 26.534 16.035 1.00 82.81 90 LEU A N 1
ATOM 673 C CA . LEU A 1 90 ? 8.666 27.317 14.870 1.00 82.81 90 LEU A CA 1
ATOM 674 C C . LEU A 1 90 ? 7.897 28.637 14.776 1.00 82.81 90 LEU A C 1
ATOM 676 O O . LEU A 1 90 ? 6.696 28.665 15.026 1.00 82.81 90 LEU A O 1
ATOM 680 N N . LEU A 1 91 ? 8.548 29.719 14.342 1.00 84.94 91 LEU A N 1
ATOM 681 C CA . LEU A 1 91 ? 7.880 31.010 14.138 1.00 84.94 91 LEU A CA 1
ATOM 682 C C . LEU A 1 91 ? 6.777 30.898 13.071 1.00 84.94 91 LEU A C 1
ATOM 684 O O . LEU A 1 91 ? 6.952 30.206 12.071 1.00 84.94 91 LEU A O 1
ATOM 688 N N . GLU A 1 92 ? 5.666 31.625 13.229 1.00 81.75 92 GLU A N 1
ATOM 689 C CA . GLU A 1 92 ? 4.521 31.576 12.294 1.00 81.75 92 GLU A CA 1
ATOM 690 C C . GLU A 1 92 ? 4.924 31.852 10.834 1.00 81.75 92 GLU A C 1
ATOM 692 O O . GLU A 1 92 ? 4.489 31.165 9.909 1.00 81.75 92 GLU A O 1
ATOM 697 N N . SER A 1 93 ? 5.827 32.813 10.621 1.00 82.62 93 SER A N 1
ATOM 698 C CA . SER A 1 93 ? 6.369 33.139 9.297 1.00 82.62 93 SER A CA 1
ATOM 699 C C . SER A 1 93 ? 7.166 31.989 8.673 1.00 82.62 93 SER A C 1
ATOM 701 O O . SER A 1 93 ? 7.181 31.844 7.453 1.00 82.62 93 SER A O 1
ATOM 703 N N . GLU A 1 94 ? 7.813 31.158 9.490 1.00 83.81 94 GLU A N 1
ATOM 704 C CA . GLU A 1 94 ? 8.556 29.981 9.041 1.00 83.81 94 GLU A CA 1
ATOM 705 C C . GLU A 1 94 ? 7.643 28.772 8.847 1.00 83.81 94 GLU A C 1
ATOM 707 O O . GLU A 1 94 ? 7.893 27.959 7.955 1.00 83.81 94 GLU A O 1
ATOM 712 N N . ARG A 1 95 ? 6.568 28.666 9.642 1.00 83.44 95 ARG A N 1
ATOM 713 C CA . ARG A 1 95 ? 5.546 27.625 9.491 1.00 83.44 95 ARG A CA 1
ATOM 714 C C . ARG A 1 95 ? 4.907 27.699 8.111 1.00 83.44 95 ARG A C 1
ATOM 716 O O . ARG A 1 95 ? 4.856 26.679 7.436 1.00 83.44 95 ARG A O 1
ATOM 723 N N . GLY A 1 96 ? 4.524 28.888 7.644 1.00 83.38 96 GLY A N 1
ATOM 724 C CA . GLY A 1 96 ? 3.873 29.073 6.339 1.00 83.38 96 GLY A CA 1
ATOM 725 C C . GLY A 1 96 ? 4.693 28.633 5.115 1.00 83.38 96 GLY A C 1
ATOM 726 O O . GLY A 1 96 ? 4.118 28.408 4.056 1.00 83.38 96 GLY A O 1
ATOM 727 N N . ILE A 1 97 ? 6.014 28.473 5.251 1.00 85.38 97 ILE A N 1
ATOM 728 C CA . ILE A 1 97 ? 6.927 28.039 4.175 1.00 85.38 97 ILE A CA 1
ATOM 729 C C . ILE A 1 97 ? 7.596 26.684 4.465 1.00 85.38 97 ILE A C 1
ATOM 731 O O . ILE A 1 97 ? 8.491 26.250 3.736 1.00 85.38 97 ILE A O 1
ATOM 735 N N . TYR A 1 98 ? 7.204 26.010 5.548 1.00 88.56 98 TYR A N 1
ATOM 736 C CA . TYR A 1 98 ? 7.804 24.747 5.962 1.00 88.56 98 TYR A CA 1
ATOM 737 C C . TYR A 1 98 ? 7.318 23.607 5.061 1.00 88.56 98 TYR A C 1
ATOM 739 O O . TYR A 1 98 ? 6.196 23.129 5.213 1.00 88.56 98 TYR A O 1
ATOM 747 N N . ALA A 1 99 ? 8.163 23.155 4.134 1.00 90.56 99 ALA A N 1
ATOM 748 C CA . ALA A 1 99 ? 7.865 22.000 3.294 1.00 90.56 99 ALA A CA 1
ATOM 749 C C . ALA A 1 99 ? 8.285 20.687 3.975 1.00 90.56 99 ALA A C 1
ATOM 751 O O . ALA A 1 99 ? 9.416 20.540 4.454 1.00 90.56 99 ALA A O 1
ATOM 752 N N . TRP A 1 100 ? 7.383 19.709 3.984 1.00 89.50 100 TRP A N 1
ATOM 753 C CA . TRP A 1 100 ? 7.584 18.409 4.624 1.00 89.50 100 TRP A CA 1
ATOM 754 C C . TRP A 1 100 ? 6.921 17.285 3.839 1.00 89.50 100 TRP A C 1
ATOM 756 O O . TRP A 1 100 ? 5.945 17.506 3.128 1.00 89.50 100 TRP A O 1
ATOM 766 N N . GLY A 1 101 ? 7.459 16.073 3.953 1.00 90.81 101 GLY A N 1
ATOM 767 C CA . GLY A 1 101 ? 6.938 14.912 3.249 1.00 90.81 101 GLY A CA 1
ATOM 768 C C . GLY A 1 101 ? 7.980 13.835 2.977 1.00 90.81 101 GLY A C 1
ATOM 769 O O . GLY A 1 101 ? 8.966 13.680 3.699 1.00 90.81 101 GLY A O 1
ATOM 770 N N . PHE A 1 102 ? 7.749 13.062 1.918 1.00 91.12 102 PHE A N 1
ATOM 771 C CA . PHE A 1 102 ? 8.438 11.801 1.653 1.00 91.12 102 PHE A CA 1
ATOM 772 C C . PHE A 1 102 ? 9.168 11.853 0.318 1.00 91.12 102 PHE A C 1
ATOM 774 O O . PHE A 1 102 ? 8.622 12.305 -0.684 1.00 91.12 102 PHE A O 1
ATOM 781 N N . ARG A 1 103 ? 10.411 11.365 0.305 1.00 90.19 103 ARG A N 1
ATOM 782 C CA . ARG A 1 103 ? 11.288 11.391 -0.870 1.00 90.19 103 ARG A CA 1
ATOM 783 C C . ARG A 1 103 ? 11.408 10.025 -1.524 1.00 90.19 103 ARG A C 1
ATOM 785 O O . ARG A 1 103 ? 11.506 8.990 -0.855 1.00 90.19 103 ARG A O 1
ATOM 792 N N . PHE A 1 104 ? 11.489 10.044 -2.846 1.00 93.38 104 PHE A N 1
ATOM 793 C CA . PHE A 1 104 ? 11.565 8.858 -3.682 1.00 93.38 104 PHE A CA 1
ATOM 794 C C . PHE A 1 104 ? 12.566 9.066 -4.812 1.00 93.38 104 PHE A C 1
ATOM 796 O O . PHE A 1 104 ? 12.641 10.156 -5.369 1.00 93.38 104 PHE A O 1
ATOM 803 N N . HIS A 1 105 ? 13.314 8.027 -5.184 1.00 94.00 105 HIS A N 1
ATOM 804 C CA . HIS A 1 105 ? 14.068 8.071 -6.435 1.00 94.00 105 HIS A CA 1
ATOM 805 C C . HIS A 1 105 ? 13.101 8.214 -7.615 1.00 94.00 105 HIS A C 1
ATOM 807 O O . HIS A 1 105 ? 12.049 7.569 -7.616 1.00 94.00 105 HIS A O 1
ATOM 813 N N . ASP A 1 106 ? 13.479 8.978 -8.639 1.00 94.94 106 ASP A N 1
ATOM 814 C CA . ASP A 1 106 ? 12.651 9.182 -9.838 1.00 94.94 106 ASP A CA 1
ATOM 815 C C . ASP A 1 106 ? 12.299 7.847 -10.516 1.00 94.94 106 ASP A C 1
ATOM 817 O O . ASP A 1 106 ? 11.137 7.590 -10.821 1.00 94.94 106 ASP A O 1
ATOM 821 N N . SER A 1 107 ? 13.267 6.930 -10.638 1.00 95.69 107 SER A N 1
ATOM 822 C CA . SER A 1 107 ? 13.016 5.581 -11.164 1.00 95.69 107 SER A CA 1
ATOM 823 C C . SER A 1 107 ? 12.024 4.780 -10.313 1.00 95.69 107 SER A C 1
ATOM 825 O O . SER A 1 107 ? 11.233 4.017 -10.855 1.00 95.69 107 SER A O 1
ATOM 827 N N . CYS A 1 108 ? 12.029 4.943 -8.985 1.00 96.94 108 CYS A N 1
ATOM 828 C CA . CYS A 1 108 ? 11.064 4.259 -8.115 1.00 96.94 108 CYS A CA 1
ATOM 829 C C . CYS A 1 108 ? 9.665 4.871 -8.229 1.00 96.94 108 CYS A C 1
ATOM 831 O O . CYS A 1 108 ? 8.689 4.128 -8.241 1.00 96.94 108 CYS A O 1
ATOM 833 N N . TRP A 1 109 ? 9.572 6.198 -8.348 1.00 97.19 109 TRP A N 1
ATOM 834 C CA . TRP A 1 109 ? 8.311 6.896 -8.599 1.00 97.19 109 TRP A CA 1
ATOM 835 C C . TRP A 1 109 ? 7.673 6.443 -9.916 1.00 97.19 109 TRP A C 1
ATOM 837 O O . TRP A 1 109 ? 6.510 6.056 -9.939 1.00 97.19 109 TRP A O 1
ATOM 847 N N . LYS A 1 110 ? 8.467 6.344 -10.985 1.00 96.75 110 LYS A N 1
ATOM 848 C CA . LYS A 1 110 ? 7.999 5.834 -12.279 1.00 96.75 110 LYS A CA 1
ATOM 849 C C . LYS A 1 110 ? 7.463 4.407 -12.216 1.00 96.75 110 LYS A C 1
ATOM 851 O O . LYS A 1 110 ? 6.548 4.073 -12.956 1.00 96.75 110 LYS A O 1
ATOM 856 N N . LEU A 1 111 ? 7.987 3.551 -11.334 1.00 97.75 111 LEU A N 1
ATOM 857 C CA . LEU A 1 111 ? 7.388 2.227 -11.116 1.00 97.75 111 LEU A CA 1
ATOM 858 C C . LEU A 1 111 ? 5.982 2.323 -10.514 1.00 97.75 111 LEU A C 1
ATOM 860 O O . LEU A 1 111 ? 5.125 1.532 -10.894 1.00 97.75 111 LEU A O 1
ATOM 864 N N . VAL A 1 112 ? 5.736 3.281 -9.614 1.00 97.31 112 VAL A N 1
ATOM 865 C CA . VAL A 1 112 ? 4.392 3.544 -9.072 1.00 97.31 112 VAL A CA 1
ATOM 866 C C . VAL A 1 112 ? 3.459 4.020 -10.182 1.00 97.31 112 VAL A C 1
ATOM 868 O O . VAL A 1 112 ? 2.369 3.474 -10.319 1.00 97.31 112 VAL A O 1
ATOM 871 N N . GLU A 1 113 ? 3.909 4.944 -11.034 1.00 95.94 113 GLU A N 1
ATOM 872 C CA . GLU A 1 113 ? 3.135 5.400 -12.199 1.00 95.94 113 GLU A CA 1
ATOM 873 C C . GLU A 1 113 ? 2.765 4.231 -13.125 1.00 95.94 113 GLU A C 1
ATOM 875 O O . GLU A 1 113 ? 1.607 4.091 -13.511 1.00 95.94 113 GLU A O 1
ATOM 880 N N . GLN A 1 114 ? 3.715 3.339 -13.430 1.00 95.44 114 GLN A N 1
ATOM 881 C CA . GLN A 1 114 ? 3.436 2.153 -14.252 1.00 95.44 114 GLN A CA 1
ATOM 882 C C . GLN A 1 114 ? 2.472 1.172 -13.579 1.00 95.44 114 GLN A C 1
ATOM 884 O O . GLN A 1 114 ? 1.678 0.534 -14.263 1.00 95.44 114 GLN A O 1
ATOM 889 N N . ALA A 1 115 ? 2.525 1.040 -12.253 1.00 95.06 115 ALA A N 1
ATOM 890 C CA . ALA A 1 115 ? 1.626 0.161 -11.513 1.00 95.06 115 ALA A CA 1
ATOM 891 C C . ALA A 1 115 ? 0.194 0.721 -11.394 1.00 95.06 115 ALA A C 1
ATOM 893 O O . ALA A 1 115 ? -0.743 -0.069 -11.274 1.00 95.06 115 ALA A O 1
ATOM 894 N N . CYS A 1 116 ? 0.020 2.048 -11.444 1.00 93.88 116 CYS A N 1
ATOM 895 C CA . CYS A 1 116 ? -1.288 2.717 -11.466 1.00 93.88 116 CYS A CA 1
ATOM 896 C C . CYS A 1 116 ? -1.877 2.862 -12.881 1.00 93.88 116 CYS A C 1
ATOM 898 O O . CYS A 1 116 ? -3.095 2.996 -13.027 1.00 93.88 116 CYS A O 1
ATOM 900 N N . ALA A 1 117 ? -1.040 2.815 -13.922 1.00 90.44 117 ALA A N 1
ATOM 901 C CA . ALA A 1 117 ? -1.463 2.995 -15.305 1.00 90.44 117 ALA A CA 1
ATOM 902 C C . ALA A 1 117 ? -2.626 2.050 -15.698 1.00 90.44 117 ALA A C 1
ATOM 904 O O . ALA A 1 117 ? -2.619 0.867 -15.346 1.00 90.44 117 ALA A O 1
ATOM 905 N N . PRO A 1 118 ? -3.629 2.541 -16.457 1.00 90.06 118 PRO A N 1
ATOM 906 C CA . PRO A 1 118 ? -3.677 3.840 -17.138 1.00 90.06 118 PRO A CA 1
ATOM 907 C C . PRO A 1 118 ? -4.163 5.009 -16.264 1.00 90.06 118 PRO A C 1
ATOM 909 O O . PRO A 1 118 ? -4.300 6.117 -16.775 1.00 90.06 118 PRO A O 1
ATOM 912 N N . LYS A 1 119 ? -4.462 4.780 -14.981 1.00 92.31 119 LYS A N 1
ATOM 913 C CA . LYS A 1 119 ? -4.864 5.849 -14.063 1.00 92.31 119 LYS A CA 1
ATOM 914 C C . LYS A 1 119 ? -3.631 6.591 -13.553 1.00 92.31 119 LYS A C 1
ATOM 916 O O . LYS A 1 119 ? -2.555 6.010 -13.408 1.00 92.31 119 LYS A O 1
ATOM 921 N N . GLU A 1 120 ? -3.804 7.871 -13.254 1.00 93.38 120 GLU A N 1
ATOM 922 C CA . GLU A 1 120 ? -2.792 8.634 -12.530 1.00 93.38 120 GLU A CA 1
ATOM 923 C C . GLU A 1 120 ? -2.700 8.165 -11.073 1.00 93.38 120 GLU A C 1
ATOM 925 O O . GLU A 1 120 ? -3.636 7.576 -10.523 1.00 93.38 120 GLU A O 1
ATOM 930 N N . VAL A 1 121 ? -1.553 8.419 -10.443 1.00 95.25 121 VAL A N 1
ATOM 931 C CA . VAL A 1 121 ? -1.359 8.109 -9.026 1.00 95.25 121 VAL A CA 1
ATOM 932 C C . VAL A 1 121 ? -2.218 9.060 -8.196 1.00 95.25 121 VAL A C 1
ATOM 934 O O . VAL A 1 121 ? -2.014 10.272 -8.227 1.00 95.25 121 VAL A O 1
ATOM 937 N N . ASP A 1 122 ? -3.146 8.514 -7.412 1.00 95.38 122 ASP A N 1
ATOM 938 C CA . ASP A 1 122 ? -3.955 9.303 -6.485 1.00 95.38 122 ASP A CA 1
ATOM 939 C C . ASP A 1 122 ? -3.087 9.823 -5.327 1.00 95.38 122 ASP A C 1
ATOM 941 O O . ASP A 1 122 ? -2.838 9.135 -4.330 1.00 95.38 122 ASP A O 1
ATOM 945 N N . LEU A 1 123 ? -2.597 11.057 -5.476 1.00 94.69 123 LEU A N 1
ATOM 946 C CA . LEU A 1 123 ? -1.723 11.695 -4.494 1.00 94.69 123 LEU A CA 1
ATOM 947 C C . LEU A 1 123 ? -2.410 11.893 -3.143 1.00 94.69 123 LEU A C 1
ATOM 949 O O . LEU A 1 123 ? -1.740 11.785 -2.118 1.00 94.69 123 LEU A O 1
ATOM 953 N N . LYS A 1 124 ? -3.727 12.138 -3.109 1.00 92.81 124 LYS A N 1
ATOM 954 C CA . LYS A 1 124 ? -4.460 12.350 -1.853 1.00 92.81 124 LYS A CA 1
ATOM 955 C C . LYS A 1 124 ? -4.525 11.058 -1.045 1.00 92.81 124 LYS A C 1
ATOM 957 O O . LYS A 1 124 ? -4.246 11.073 0.156 1.00 92.81 124 LYS A O 1
ATOM 962 N N . ARG A 1 125 ? -4.809 9.921 -1.689 1.00 93.25 125 ARG A N 1
ATOM 963 C CA . ARG A 1 125 ? -4.792 8.614 -1.009 1.00 93.25 125 ARG A CA 1
ATOM 964 C C . ARG A 1 125 ? -3.395 8.145 -0.653 1.00 93.25 125 ARG A C 1
ATOM 966 O O . ARG A 1 125 ? -3.191 7.663 0.460 1.00 93.25 125 ARG A O 1
ATOM 973 N N . LEU A 1 126 ? -2.422 8.324 -1.543 1.00 94.94 126 LEU A N 1
ATOM 974 C CA . LEU A 1 126 ? -1.036 7.985 -1.233 1.00 94.94 126 LEU A CA 1
ATOM 975 C C . LEU A 1 126 ? -0.517 8.809 -0.046 1.00 94.94 126 LEU A C 1
ATOM 977 O O . LEU A 1 126 ? 0.119 8.265 0.852 1.00 94.94 126 LEU A O 1
ATOM 981 N N . TRP A 1 127 ? -0.835 10.100 0.011 1.00 92.50 127 TRP A N 1
ATOM 982 C CA . TRP A 1 127 ? -0.497 10.945 1.153 1.00 92.50 127 TRP A CA 1
ATOM 983 C C . TRP A 1 127 ? -1.181 10.490 2.444 1.00 92.50 127 TRP A C 1
ATOM 985 O O . TRP A 1 127 ? -0.525 10.383 3.480 1.00 92.50 127 TRP A O 1
ATOM 995 N N . ARG A 1 128 ? -2.472 10.138 2.373 1.00 90.94 128 ARG A N 1
ATOM 996 C CA . ARG A 1 128 ? -3.225 9.546 3.490 1.00 90.94 128 ARG A CA 1
ATOM 997 C C . ARG A 1 128 ? -2.544 8.274 4.010 1.00 90.94 128 ARG A C 1
ATOM 999 O O . ARG A 1 128 ? -2.390 8.135 5.220 1.00 90.94 128 ARG A O 1
ATOM 1006 N N . ILE A 1 129 ? -2.048 7.402 3.127 1.00 92.94 129 ILE A N 1
ATOM 1007 C CA . ILE A 1 129 ? -1.252 6.219 3.499 1.00 92.94 129 ILE A CA 1
ATOM 1008 C C . ILE A 1 129 ? 0.067 6.617 4.163 1.00 92.94 129 ILE A C 1
ATOM 1010 O O . ILE A 1 129 ? 0.373 6.136 5.251 1.00 92.94 129 ILE A O 1
ATOM 1014 N N . LEU A 1 130 ? 0.854 7.487 3.525 1.00 90.75 130 LEU A N 1
ATOM 1015 C CA . LEU A 1 130 ? 2.181 7.888 4.006 1.00 90.75 130 LEU A CA 1
ATOM 1016 C C . LEU A 1 130 ? 2.123 8.518 5.405 1.00 90.75 130 LEU A C 1
ATOM 1018 O O . LEU A 1 130 ? 3.011 8.296 6.222 1.00 90.75 130 LEU A O 1
ATOM 1022 N N . ARG A 1 131 ? 1.042 9.244 5.698 1.00 87.00 131 ARG A N 1
ATOM 1023 C CA . ARG A 1 131 ? 0.752 9.816 7.018 1.00 87.00 131 ARG A CA 1
ATOM 1024 C C . ARG A 1 131 ? 0.200 8.833 8.047 1.00 87.00 131 ARG A C 1
ATOM 1026 O O . ARG A 1 131 ? 0.033 9.232 9.192 1.00 87.00 131 ARG A O 1
ATOM 1033 N N . SER A 1 132 ? -0.119 7.608 7.642 1.00 87.31 132 SER A N 1
ATOM 1034 C CA . SER A 1 132 ? -0.714 6.563 8.492 1.00 87.31 132 SER A CA 1
ATOM 1035 C C . SER A 1 132 ? 0.244 5.407 8.774 1.00 87.31 132 SER A C 1
ATOM 1037 O O . SER A 1 132 ? 0.042 4.637 9.714 1.00 87.31 132 SER A O 1
ATOM 1039 N N . VAL A 1 133 ? 1.316 5.293 7.988 1.00 88.06 133 VAL A N 1
ATOM 1040 C CA . VAL A 1 133 ? 2.384 4.329 8.249 1.00 88.06 133 VAL A CA 1
ATOM 1041 C C . VAL A 1 133 ? 3.419 4.904 9.214 1.00 88.06 133 VAL A C 1
ATOM 1043 O O . VAL A 1 133 ? 3.810 6.066 9.056 1.00 88.06 133 VAL A O 1
ATOM 1046 N N . PRO A 1 134 ? 3.916 4.100 10.167 1.00 86.12 134 PRO A N 1
ATOM 1047 C CA . PRO A 1 134 ? 5.074 4.463 10.970 1.00 86.12 134 PRO A CA 1
ATOM 1048 C C . PRO A 1 134 ? 6.269 4.848 10.117 1.00 86.12 134 PRO A C 1
ATOM 1050 O O . PRO A 1 134 ? 6.399 4.420 8.968 1.00 86.12 134 PRO A O 1
ATOM 1053 N N . HIS A 1 135 ? 7.178 5.638 10.673 1.00 83.94 135 HIS A N 1
ATOM 1054 C CA . HIS A 1 135 ? 8.397 6.001 9.971 1.00 83.94 135 HIS A CA 1
ATOM 1055 C C . HIS A 1 135 ? 9.563 6.183 10.930 1.00 83.94 135 HIS A C 1
ATOM 1057 O O . HIS A 1 135 ? 9.470 6.808 11.977 1.00 83.94 135 HIS A O 1
ATOM 1063 N N . THR A 1 136 ? 10.725 5.696 10.522 1.00 78.12 136 THR A N 1
ATOM 1064 C CA . THR A 1 136 ? 11.980 6.088 11.167 1.00 78.12 136 THR A CA 1
ATOM 1065 C C . THR A 1 136 ? 12.323 7.531 10.793 1.00 78.12 136 THR A C 1
ATOM 1067 O O . THR A 1 136 ? 11.736 8.109 9.880 1.00 78.12 136 THR A O 1
ATOM 1070 N N . ALA A 1 137 ? 13.392 8.080 11.374 1.00 71.38 137 ALA A N 1
ATOM 1071 C CA . ALA A 1 137 ? 13.967 9.355 10.935 1.00 71.38 137 ALA A CA 1
ATOM 1072 C C . ALA A 1 137 ? 14.401 9.389 9.447 1.00 71.38 137 ALA A C 1
ATOM 1074 O O . ALA A 1 137 ? 14.878 10.419 8.975 1.00 71.38 137 ALA A O 1
ATOM 1075 N N . ARG A 1 138 ? 14.304 8.274 8.704 1.00 74.62 138 ARG A N 1
ATOM 1076 C CA . ARG A 1 138 ? 14.784 8.156 7.318 1.00 74.62 138 ARG A CA 1
ATOM 1077 C C . ARG A 1 138 ? 13.802 7.512 6.339 1.00 74.62 138 ARG A C 1
ATOM 1079 O O . ARG A 1 138 ? 13.889 7.793 5.145 1.00 74.62 138 ARG A O 1
ATOM 1086 N N . LEU A 1 139 ? 12.918 6.629 6.801 1.00 85.25 139 LEU A N 1
ATOM 1087 C CA . LEU A 1 139 ? 12.092 5.778 5.941 1.00 85.25 139 LEU A CA 1
ATOM 1088 C C . LEU A 1 139 ? 10.711 5.508 6.540 1.00 85.25 139 LEU A C 1
ATOM 1090 O O . LEU A 1 139 ? 10.652 5.216 7.738 1.00 85.25 139 LEU A O 1
ATOM 1094 N N . PRO A 1 140 ? 9.650 5.474 5.711 1.00 88.62 140 PRO A N 1
ATOM 1095 C CA . PRO A 1 140 ? 8.399 4.829 6.082 1.00 88.62 140 PRO A CA 1
ATOM 1096 C C . PRO A 1 140 ? 8.613 3.331 6.333 1.00 88.62 140 PRO A C 1
ATOM 1098 O O . PRO A 1 140 ? 9.426 2.666 5.682 1.00 88.62 140 PRO A O 1
ATOM 1101 N N . LEU A 1 141 ? 7.870 2.810 7.298 1.00 87.75 141 LEU A N 1
ATOM 1102 C CA . LEU A 1 141 ? 7.872 1.428 7.742 1.00 87.75 141 LEU A CA 1
ATOM 1103 C C . LEU A 1 141 ? 6.662 0.725 7.125 1.00 87.75 141 LEU A C 1
ATOM 1105 O O . LEU A 1 141 ? 5.542 0.826 7.614 1.00 87.75 141 LEU A O 1
ATOM 1109 N N . TRP A 1 142 ? 6.895 -0.004 6.038 1.00 89.44 142 TRP A N 1
ATOM 1110 C CA . TRP A 1 142 ? 5.843 -0.745 5.332 1.00 89.44 142 TRP A CA 1
ATOM 1111 C C . TRP A 1 142 ? 5.529 -2.121 5.941 1.00 89.44 142 TRP A C 1
ATOM 1113 O O . TRP A 1 142 ? 4.657 -2.824 5.444 1.00 89.44 142 TRP A O 1
ATOM 1123 N N . GLY A 1 143 ? 6.262 -2.535 6.980 1.00 86.31 143 GLY A N 1
ATOM 1124 C CA . GLY A 1 143 ? 6.175 -3.883 7.548 1.00 86.31 143 GLY A CA 1
ATOM 1125 C C . GLY A 1 143 ? 7.064 -4.921 6.848 1.00 86.31 143 GLY A C 1
ATOM 1126 O O . GLY A 1 143 ? 6.856 -6.118 7.019 1.00 86.31 143 GLY A O 1
ATOM 1127 N N . HIS A 1 144 ? 8.064 -4.493 6.066 1.00 89.06 144 HIS A N 1
ATOM 1128 C CA . HIS A 1 144 ? 9.051 -5.368 5.417 1.00 89.06 144 HIS A CA 1
ATOM 1129 C C . HIS A 1 144 ? 10.468 -4.775 5.459 1.00 89.06 144 HIS A C 1
ATOM 1131 O O . HIS A 1 144 ? 10.642 -3.566 5.589 1.00 89.06 144 HIS A O 1
ATOM 1137 N N . ASN A 1 145 ? 11.501 -5.584 5.200 1.00 89.94 145 ASN A N 1
ATOM 1138 C CA . ASN A 1 145 ? 12.911 -5.161 5.256 1.00 89.94 145 ASN A CA 1
ATOM 1139 C C . ASN A 1 145 ? 13.552 -4.717 3.923 1.00 89.94 145 ASN A C 1
ATOM 1141 O O . ASN A 1 145 ? 14.781 -4.747 3.789 1.00 89.94 145 ASN A O 1
ATOM 1145 N N . PHE A 1 146 ? 12.749 -4.348 2.919 1.00 91.81 146 PHE A N 1
ATOM 1146 C CA . PHE A 1 146 ? 13.226 -3.927 1.590 1.00 91.81 146 PHE A CA 1
ATOM 1147 C C . PHE A 1 146 ? 14.135 -4.976 0.921 1.00 91.81 146 PHE A C 1
ATOM 1149 O O . PHE A 1 146 ? 15.147 -4.664 0.284 1.00 91.81 146 PHE A O 1
ATOM 1156 N N . GLY A 1 147 ? 13.793 -6.252 1.111 1.00 90.31 147 GLY A N 1
ATOM 1157 C CA . GLY A 1 147 ? 14.475 -7.378 0.480 1.00 90.31 147 GLY A CA 1
ATOM 1158 C C . GLY A 1 147 ? 15.825 -7.665 1.109 1.00 90.31 147 GLY A C 1
ATOM 1159 O O . GLY A 1 147 ? 16.763 -8.014 0.398 1.00 90.31 147 GLY A O 1
ATOM 1160 N N . GLY A 1 148 ? 15.912 -7.495 2.429 1.00 90.00 148 GLY A N 1
ATOM 1161 C CA . GLY A 1 148 ? 17.106 -7.772 3.223 1.00 90.00 148 GLY A CA 1
ATOM 1162 C C . GLY A 1 148 ? 18.102 -6.618 3.320 1.00 90.00 148 GLY A C 1
ATOM 1163 O O . GLY A 1 148 ? 19.210 -6.838 3.805 1.00 90.00 148 GLY A O 1
ATOM 1164 N N . LEU A 1 149 ? 17.741 -5.400 2.887 1.00 90.38 149 LEU A N 1
ATOM 1165 C CA . LEU A 1 149 ? 18.585 -4.212 3.100 1.00 90.38 149 LEU A CA 1
ATOM 1166 C C . LEU A 1 149 ? 18.678 -3.819 4.573 1.00 90.38 149 LEU A C 1
ATOM 1168 O O . LEU A 1 149 ? 19.662 -3.215 4.993 1.00 90.38 149 LEU A O 1
ATOM 1172 N N . TYR A 1 150 ? 17.658 -4.167 5.347 1.00 89.62 150 TYR A N 1
ATOM 1173 C CA . TYR A 1 150 ? 17.571 -3.892 6.771 1.00 89.62 150 TYR A CA 1
ATOM 1174 C C . TYR A 1 150 ? 17.373 -5.199 7.534 1.00 89.62 150 TYR A C 1
ATOM 1176 O O . TYR A 1 150 ? 16.836 -6.175 7.007 1.00 89.62 150 TYR A O 1
ATOM 1184 N N . LEU A 1 151 ? 17.834 -5.235 8.777 1.00 86.94 151 LEU A N 1
ATOM 1185 C CA . LEU A 1 151 ? 17.507 -6.325 9.690 1.00 86.94 151 LEU A CA 1
ATOM 1186 C C . LEU A 1 151 ? 16.110 -6.096 10.280 1.00 86.94 151 LEU A C 1
ATOM 1188 O O . LEU A 1 151 ? 15.650 -4.958 10.342 1.00 86.94 151 LEU A O 1
ATOM 1192 N N . GLY A 1 152 ? 15.449 -7.166 10.722 1.00 80.25 152 GLY A N 1
ATOM 1193 C CA . GLY A 1 152 ? 14.304 -7.050 11.630 1.00 80.25 152 GLY A CA 1
ATOM 1194 C C . GLY A 1 152 ? 14.766 -6.584 13.011 1.00 80.25 152 GLY A C 1
ATOM 1195 O O . GLY A 1 152 ? 15.919 -6.817 13.406 1.00 80.25 152 GLY A O 1
ATOM 1196 N N . SER A 1 153 ? 13.910 -5.874 13.739 1.00 70.69 153 SER A N 1
ATOM 1197 C CA . SER A 1 153 ? 14.233 -5.424 15.090 1.00 70.69 153 SER A CA 1
ATOM 1198 C C . SER A 1 153 ? 14.396 -6.626 16.024 1.00 70.69 153 SER A C 1
ATOM 1200 O O . SER A 1 153 ? 13.565 -7.527 16.055 1.00 70.69 153 SER A O 1
ATOM 1202 N N . ARG A 1 154 ? 15.444 -6.639 16.864 1.00 53.44 154 ARG A N 1
ATOM 1203 C CA . ARG A 1 154 ? 15.730 -7.747 17.806 1.00 53.44 154 ARG A CA 1
ATOM 1204 C C . ARG A 1 154 ? 14.581 -8.070 18.777 1.00 53.44 154 ARG A C 1
ATOM 1206 O O . ARG A 1 154 ? 14.584 -9.150 19.361 1.00 53.44 154 ARG A O 1
ATOM 1213 N N . ARG A 1 155 ? 13.623 -7.154 18.960 1.00 53.59 155 ARG A N 1
ATOM 1214 C CA . ARG A 1 155 ? 12.423 -7.356 19.790 1.00 53.59 155 ARG A CA 1
ATOM 1215 C C . ARG A 1 155 ? 11.400 -8.323 19.159 1.00 53.59 155 ARG A C 1
ATOM 1217 O O . ARG A 1 155 ? 10.524 -8.801 19.868 1.00 53.59 155 ARG A O 1
ATOM 1224 N N . GLU A 1 156 ? 11.547 -8.666 17.877 1.00 51.78 156 GLU A N 1
ATOM 1225 C CA . GLU A 1 156 ? 10.637 -9.550 17.124 1.00 51.78 156 GLU A CA 1
ATOM 1226 C C . GLU A 1 156 ? 10.697 -11.024 17.545 1.00 51.78 156 GLU A C 1
ATOM 1228 O O . GLU A 1 156 ? 9.739 -11.756 17.327 1.00 51.78 156 GLU A O 1
ATOM 1233 N N . ASN A 1 157 ? 11.765 -11.472 18.219 1.00 46.59 157 ASN A N 1
ATOM 1234 C CA . ASN A 1 157 ? 11.881 -12.874 18.649 1.00 46.59 157 ASN A CA 1
ATOM 1235 C C . ASN A 1 157 ? 10.805 -13.306 19.672 1.00 46.59 157 ASN A C 1
ATOM 1237 O O . ASN A 1 157 ? 10.721 -14.491 19.989 1.00 46.59 157 ASN A O 1
ATOM 1241 N N . HIS A 1 158 ? 9.993 -12.375 20.189 1.00 45.84 158 HIS A N 1
ATOM 1242 C CA . HIS A 1 158 ? 8.970 -12.645 21.203 1.00 45.84 158 HIS A CA 1
ATOM 1243 C C . HIS A 1 158 ? 7.526 -12.347 20.767 1.00 45.84 158 HIS A C 1
ATOM 1245 O O . HIS A 1 158 ? 6.610 -12.720 21.496 1.00 45.84 158 HIS A O 1
ATOM 1251 N N . VAL A 1 159 ? 7.290 -11.720 19.607 1.00 54.06 159 VAL A N 1
ATOM 1252 C CA . VAL A 1 159 ? 5.938 -11.318 19.175 1.00 54.06 159 VAL A CA 1
ATOM 1253 C C . VAL A 1 159 ? 5.677 -11.830 17.765 1.00 54.06 159 VAL A C 1
ATOM 1255 O O . VAL A 1 159 ? 6.402 -11.501 16.833 1.00 54.06 159 VAL A O 1
ATOM 1258 N N . LYS A 1 160 ? 4.613 -12.623 17.598 1.00 64.06 160 LYS A N 1
ATOM 1259 C CA . LYS A 1 160 ? 4.173 -13.215 16.321 1.00 64.06 160 LYS A CA 1
ATOM 1260 C C . LYS A 1 160 ? 3.513 -12.185 15.379 1.00 64.06 160 LYS A C 1
ATOM 1262 O O . LYS A 1 160 ? 2.503 -12.472 14.743 1.00 64.06 160 LYS A O 1
ATOM 1267 N N . SER A 1 161 ? 4.041 -10.964 15.331 1.00 69.19 161 SER A N 1
ATOM 1268 C CA . SER A 1 161 ? 3.543 -9.900 14.458 1.00 69.19 161 SER A CA 1
ATOM 1269 C C . SER A 1 161 ? 3.938 -10.166 13.005 1.00 69.19 161 SER A C 1
ATOM 1271 O O . SER A 1 161 ? 5.035 -10.653 12.724 1.00 69.19 161 SER A O 1
ATOM 1273 N N . ARG A 1 162 ? 3.051 -9.812 12.066 1.00 71.25 162 ARG A N 1
ATOM 1274 C CA . ARG A 1 162 ? 3.366 -9.799 10.627 1.00 71.25 162 ARG A CA 1
ATOM 1275 C C . ARG A 1 162 ? 3.953 -8.467 10.159 1.00 71.25 162 ARG A C 1
ATOM 1277 O O . ARG A 1 162 ? 4.432 -8.387 9.031 1.00 71.25 162 ARG A O 1
ATOM 1284 N N . PHE A 1 163 ? 3.929 -7.440 11.005 1.00 76.81 163 PHE A N 1
ATOM 1285 C CA . PHE A 1 163 ? 4.508 -6.139 10.713 1.00 76.81 163 PHE A CA 1
ATOM 1286 C C . PHE A 1 163 ? 5.964 -6.090 11.189 1.00 76.81 163 PHE A C 1
ATOM 1288 O O . PHE A 1 163 ? 6.241 -6.035 12.385 1.00 76.81 163 PHE A O 1
ATOM 1295 N N . LEU A 1 164 ? 6.903 -6.099 10.241 1.00 79.88 164 LEU A N 1
ATOM 1296 C CA . LEU A 1 164 ? 8.330 -6.029 10.548 1.00 79.88 164 LEU A CA 1
ATOM 1297 C C . LEU A 1 164 ? 8.760 -4.597 10.897 1.00 79.88 164 LEU A C 1
ATOM 1299 O O . LEU A 1 164 ? 8.615 -3.686 10.072 1.00 79.88 164 LEU A O 1
ATOM 1303 N N . LEU A 1 165 ? 9.375 -4.413 12.066 1.00 81.75 165 LEU A N 1
ATOM 1304 C CA . LEU A 1 165 ? 10.006 -3.150 12.435 1.00 81.75 165 LEU A CA 1
ATOM 1305 C C . LEU A 1 165 ? 11.464 -3.163 11.974 1.00 81.75 165 LEU A C 1
ATOM 1307 O O . LEU A 1 165 ? 12.212 -4.107 12.228 1.00 81.75 165 LEU A O 1
ATOM 1311 N N . LEU A 1 166 ? 11.905 -2.097 11.311 1.00 83.56 166 LEU A N 1
ATOM 1312 C CA . LEU A 1 166 ? 13.278 -2.035 10.821 1.00 83.56 166 LEU A CA 1
ATOM 1313 C C . LEU A 1 166 ? 14.270 -1.886 11.977 1.00 83.56 166 LEU A C 1
ATOM 1315 O O . LEU A 1 166 ? 14.196 -0.955 12.777 1.00 83.56 166 LEU A O 1
ATOM 1319 N N . GLY A 1 167 ? 15.244 -2.787 12.016 1.00 83.06 167 GLY A N 1
ATOM 1320 C CA . GLY A 1 167 ? 16.489 -2.615 12.745 1.00 83.06 167 GLY A CA 1
ATOM 1321 C C . GLY A 1 167 ? 17.522 -1.821 11.937 1.00 83.06 167 GLY A C 1
ATOM 1322 O O . GLY A 1 167 ? 17.209 -1.053 11.025 1.00 83.06 167 GLY A O 1
ATOM 1323 N N . GLY A 1 168 ? 18.797 -2.023 12.271 1.00 83.06 168 GLY A N 1
ATOM 1324 C CA . GLY A 1 168 ? 19.911 -1.416 11.541 1.00 83.06 168 GLY A CA 1
ATOM 1325 C C . GLY A 1 168 ? 20.038 -1.912 10.091 1.00 83.06 168 GLY A C 1
ATOM 1326 O O . GLY A 1 168 ? 19.435 -2.928 9.721 1.00 83.06 168 GLY A O 1
ATOM 1327 N N . PRO A 1 169 ? 20.843 -1.220 9.261 1.00 85.44 169 PRO A N 1
ATOM 1328 C CA . PRO A 1 169 ? 21.164 -1.697 7.921 1.00 85.44 169 PRO A CA 1
ATOM 1329 C C . PRO A 1 169 ? 21.827 -3.078 7.994 1.00 85.44 169 PRO A C 1
ATOM 1331 O O . PRO A 1 169 ? 22.608 -3.367 8.902 1.00 85.44 169 PRO A O 1
ATOM 1334 N N . SER A 1 170 ? 21.507 -3.931 7.029 1.00 85.38 170 SER A N 1
ATOM 1335 C CA . SER A 1 170 ? 22.136 -5.238 6.880 1.00 85.38 170 SER A CA 1
ATOM 1336 C C . SER A 1 170 ? 23.600 -5.081 6.470 1.00 85.38 170 SER A C 1
ATOM 1338 O O . SER A 1 170 ? 23.936 -4.248 5.629 1.00 85.38 170 SER A O 1
ATOM 1340 N N . ASN A 1 171 ? 24.471 -5.929 7.016 1.00 83.44 171 ASN A N 1
ATOM 1341 C CA . ASN A 1 171 ? 25.873 -6.006 6.590 1.00 83.44 171 ASN A CA 1
ATOM 1342 C C . ASN A 1 171 ? 26.037 -6.726 5.238 1.00 83.44 171 ASN A C 1
ATOM 1344 O O . ASN A 1 171 ? 27.140 -6.783 4.697 1.00 83.44 171 ASN A O 1
ATOM 1348 N N . LEU A 1 172 ? 24.963 -7.314 4.700 1.00 83.69 172 LEU A N 1
ATOM 1349 C CA . LEU A 1 172 ? 24.985 -7.988 3.409 1.00 83.69 172 LEU A CA 1
ATOM 1350 C C . LEU A 1 172 ? 24.913 -6.961 2.280 1.00 83.69 172 LEU A C 1
ATOM 1352 O O . LEU A 1 172 ? 23.937 -6.224 2.147 1.00 83.69 172 LEU A O 1
ATOM 1356 N N . ILE A 1 173 ? 25.925 -6.966 1.415 1.00 83.56 173 ILE A N 1
ATOM 1357 C CA . ILE A 1 173 ? 25.864 -6.234 0.153 1.00 83.56 173 ILE A CA 1
ATOM 1358 C C . ILE A 1 173 ? 24.856 -6.952 -0.743 1.00 83.56 173 ILE A C 1
ATOM 1360 O O . ILE A 1 173 ? 25.007 -8.139 -1.028 1.00 83.56 173 ILE A O 1
ATOM 1364 N N . ILE A 1 174 ? 23.841 -6.223 -1.203 1.00 88.12 174 ILE A N 1
ATOM 1365 C CA . ILE A 1 174 ? 22.863 -6.699 -2.185 1.00 88.12 174 ILE A CA 1
ATOM 1366 C C . ILE A 1 174 ? 23.164 -5.975 -3.503 1.00 88.12 174 ILE A C 1
ATOM 1368 O O . ILE A 1 174 ? 22.671 -4.864 -3.702 1.00 88.12 174 ILE A O 1
ATOM 1372 N N . PRO A 1 175 ? 23.966 -6.559 -4.420 1.00 89.00 175 PRO A N 1
ATOM 1373 C CA . PRO A 1 175 ? 24.448 -5.848 -5.606 1.00 89.00 175 PRO A CA 1
ATOM 1374 C C . PRO A 1 175 ? 23.323 -5.328 -6.502 1.00 89.00 175 PRO A C 1
ATOM 1376 O O . PRO A 1 175 ? 23.411 -4.229 -7.039 1.00 89.00 175 PRO A O 1
ATOM 1379 N N . SER A 1 176 ? 22.220 -6.077 -6.611 1.00 91.12 176 SER A N 1
ATOM 1380 C CA . SER A 1 176 ? 21.058 -5.649 -7.394 1.00 91.12 176 SER A CA 1
ATOM 1381 C C . SER A 1 176 ? 20.483 -4.317 -6.917 1.00 91.12 176 SER A C 1
ATOM 1383 O O . SER A 1 176 ? 19.977 -3.563 -7.735 1.00 91.12 176 SER A O 1
ATOM 1385 N N . ALA A 1 177 ? 20.596 -3.977 -5.629 1.00 90.25 177 ALA A N 1
ATOM 1386 C CA . ALA A 1 177 ? 20.028 -2.748 -5.079 1.00 90.25 177 ALA A CA 1
ATOM 1387 C C . ALA A 1 177 ? 20.605 -1.461 -5.704 1.00 90.25 177 ALA A C 1
ATOM 1389 O O . ALA A 1 177 ? 19.974 -0.411 -5.597 1.00 90.25 177 ALA A O 1
ATOM 1390 N N . TYR A 1 178 ? 21.765 -1.548 -6.365 1.00 88.19 178 TYR A N 1
ATOM 1391 C CA . TYR A 1 178 ? 22.456 -0.422 -6.995 1.00 88.19 178 TYR A CA 1
ATOM 1392 C C . TYR A 1 178 ? 22.117 -0.224 -8.480 1.00 88.19 178 TYR A C 1
ATOM 1394 O O . TYR A 1 178 ? 22.507 0.788 -9.057 1.00 88.19 178 TYR A O 1
ATOM 1402 N N . HIS A 1 179 ? 21.373 -1.140 -9.103 1.00 91.62 179 HIS A N 1
ATOM 1403 C CA . HIS A 1 179 ? 20.976 -1.024 -10.512 1.00 91.62 179 HIS A CA 1
ATOM 1404 C C . HIS A 1 179 ? 19.636 -0.311 -10.671 1.00 91.62 179 HIS A C 1
ATOM 1406 O O . HIS A 1 179 ? 18.762 -0.464 -9.822 1.00 91.62 179 HIS A O 1
ATOM 1412 N N . ASP A 1 180 ? 19.454 0.439 -11.759 1.00 93.06 180 ASP A N 1
ATOM 1413 C CA . ASP A 1 180 ? 18.209 1.172 -12.007 1.00 93.06 180 ASP A CA 1
ATOM 1414 C C . ASP A 1 180 ? 17.034 0.183 -12.134 1.00 93.06 180 ASP A C 1
ATOM 1416 O O . ASP A 1 180 ? 17.051 -0.694 -13.003 1.00 93.06 180 ASP A O 1
ATOM 1420 N N . PRO A 1 181 ? 16.012 0.268 -11.261 1.00 94.44 181 PRO A N 1
ATOM 1421 C CA . PRO A 1 181 ? 14.898 -0.665 -11.303 1.00 94.44 181 PRO A CA 1
ATOM 1422 C C . PRO A 1 181 ? 13.890 -0.317 -12.406 1.00 94.44 181 PRO A C 1
ATOM 1424 O O . PRO A 1 181 ? 13.054 -1.149 -12.747 1.00 94.44 181 PRO A O 1
ATOM 1427 N N . PHE A 1 182 ? 13.944 0.889 -12.973 1.00 95.00 182 PHE A N 1
ATOM 1428 C CA . PHE A 1 182 ? 13.092 1.305 -14.080 1.00 95.00 182 PHE A CA 1
ATOM 1429 C C . PHE A 1 182 ? 13.780 1.049 -15.421 1.00 95.00 182 PHE A C 1
ATOM 1431 O O . PHE A 1 182 ? 13.245 0.313 -16.251 1.00 95.00 182 PHE A O 1
ATOM 1438 N N . LYS A 1 183 ? 14.991 1.581 -15.623 1.00 92.69 183 LYS A N 1
ATOM 1439 C CA . LYS A 1 183 ? 15.773 1.367 -16.850 1.00 92.69 183 LYS A CA 1
ATOM 1440 C C . LYS A 1 183 ? 16.632 0.115 -16.713 1.00 92.69 183 LYS A C 1
ATOM 1442 O O . LYS A 1 183 ? 17.717 0.176 -16.155 1.00 92.69 183 LYS A O 1
ATOM 1447 N N . VAL A 1 184 ? 16.168 -1.006 -17.260 1.00 92.88 184 VAL A N 1
ATOM 1448 C CA . VAL A 1 184 ? 16.841 -2.306 -17.109 1.00 92.88 184 VAL A CA 1
ATOM 1449 C C . VAL A 1 184 ? 17.471 -2.748 -18.446 1.00 92.88 184 VAL A C 1
ATOM 1451 O O . VAL A 1 184 ? 16.761 -3.276 -19.313 1.00 92.88 184 VAL A O 1
ATOM 1454 N N . PRO A 1 185 ? 18.790 -2.545 -18.668 1.00 89.25 185 PRO A N 1
ATOM 1455 C CA . PRO A 1 185 ? 19.437 -2.803 -19.961 1.00 89.25 185 PRO A CA 1
ATOM 1456 C C . PRO A 1 185 ? 19.349 -4.262 -20.421 1.00 89.25 185 PRO A C 1
ATOM 1458 O O . PRO A 1 185 ? 19.178 -4.539 -21.614 1.00 89.25 185 PRO A O 1
ATOM 1461 N N . GLU A 1 186 ? 19.417 -5.215 -19.488 1.00 89.88 186 GLU A N 1
ATOM 1462 C CA . GLU A 1 186 ? 19.276 -6.634 -19.803 1.00 89.88 186 GLU A CA 1
ATOM 1463 C C . GLU A 1 186 ? 17.877 -6.978 -20.330 1.00 89.88 186 GLU A C 1
ATOM 1465 O O . GLU A 1 186 ? 17.754 -7.862 -21.177 1.00 89.88 186 GLU A O 1
ATOM 1470 N N . LEU A 1 187 ? 16.825 -6.273 -19.895 1.00 90.31 187 LEU A N 1
ATOM 1471 C CA . LEU A 1 187 ? 15.469 -6.470 -20.411 1.00 90.31 187 LEU A CA 1
ATOM 1472 C C . LEU A 1 187 ? 15.323 -5.879 -21.807 1.00 90.31 187 LEU A C 1
ATOM 1474 O O . LEU A 1 187 ? 14.806 -6.553 -22.697 1.00 90.31 187 LEU A O 1
ATOM 1478 N N . LYS A 1 188 ? 15.870 -4.679 -22.031 1.00 89.69 188 LYS A N 1
ATOM 1479 C CA . LYS A 1 188 ? 15.911 -4.060 -23.362 1.00 89.69 188 LYS A CA 1
ATOM 1480 C C . LYS A 1 188 ? 16.590 -4.976 -24.383 1.00 89.69 188 LYS A C 1
ATOM 1482 O O . LYS A 1 188 ? 16.050 -5.209 -25.458 1.00 89.69 188 LYS A O 1
ATOM 1487 N N . THR A 1 189 ? 17.730 -5.560 -24.015 1.00 90.69 189 THR A N 1
ATOM 1488 C CA . THR A 1 189 ? 18.469 -6.502 -24.872 1.00 90.69 189 THR A CA 1
ATOM 1489 C C . THR A 1 189 ? 17.628 -7.734 -25.218 1.00 90.69 189 THR A C 1
ATOM 1491 O O . THR A 1 189 ? 17.603 -8.167 -26.368 1.00 90.69 189 THR A O 1
ATOM 1494 N N . ARG A 1 190 ? 16.889 -8.286 -24.247 1.00 90.62 190 ARG A N 1
ATOM 1495 C CA . ARG A 1 190 ? 16.002 -9.437 -24.483 1.00 90.62 190 ARG A CA 1
ATOM 1496 C C . ARG A 1 190 ? 14.870 -9.106 -25.442 1.00 90.62 190 ARG A C 1
ATOM 1498 O O . ARG A 1 190 ? 14.594 -9.912 -26.321 1.00 90.62 190 ARG A O 1
ATOM 1505 N N . LEU A 1 191 ? 14.231 -7.948 -25.284 1.00 92.12 191 LEU A N 1
ATOM 1506 C CA . LEU A 1 191 ? 13.155 -7.519 -26.178 1.00 92.12 191 LEU A CA 1
ATOM 1507 C C . LEU A 1 191 ? 13.632 -7.404 -27.630 1.00 92.12 191 LEU A C 1
ATOM 1509 O O . LEU A 1 191 ? 12.901 -7.787 -28.537 1.00 92.12 191 LEU A O 1
ATOM 1513 N N . THR A 1 192 ? 14.870 -6.950 -27.844 1.00 89.38 192 THR A N 1
ATOM 1514 C CA . THR A 1 192 ? 15.483 -6.904 -29.179 1.00 89.38 192 THR A CA 1
ATOM 1515 C C . THR A 1 192 ? 15.730 -8.300 -29.758 1.00 89.38 192 THR A C 1
ATOM 1517 O O . THR A 1 192 ? 15.531 -8.510 -30.950 1.00 89.38 192 THR A O 1
ATOM 1520 N N . ILE A 1 193 ? 16.162 -9.263 -28.935 1.00 90.12 193 ILE A N 1
ATOM 1521 C CA . ILE A 1 193 ? 16.453 -10.637 -29.385 1.00 90.12 193 ILE A CA 1
ATOM 1522 C C . ILE A 1 193 ? 15.167 -11.416 -29.691 1.00 90.12 193 ILE A C 1
ATOM 1524 O O . ILE A 1 193 ? 15.141 -12.202 -30.633 1.00 90.12 193 ILE A O 1
ATOM 1528 N N . LEU A 1 194 ? 14.103 -11.196 -28.916 1.00 90.19 194 LEU A N 1
ATOM 1529 C CA . LEU A 1 194 ? 12.837 -11.938 -28.989 1.00 90.19 194 LEU A CA 1
ATOM 1530 C C . LEU A 1 194 ? 11.857 -11.381 -30.033 1.00 90.19 194 LEU A C 1
ATOM 1532 O O . LEU A 1 194 ? 10.638 -11.484 -29.884 1.00 90.19 194 LEU A O 1
ATOM 1536 N N . ARG A 1 195 ? 12.385 -10.772 -31.094 1.00 86.88 195 ARG A N 1
ATOM 1537 C CA . ARG A 1 195 ? 11.583 -10.351 -32.239 1.00 86.88 195 ARG A CA 1
ATOM 1538 C C . ARG A 1 195 ? 11.237 -11.560 -33.100 1.00 86.88 195 ARG A C 1
ATOM 1540 O O . ARG A 1 195 ? 12.117 -12.348 -33.438 1.00 86.88 195 ARG A O 1
ATOM 1547 N N . ILE A 1 196 ? 9.970 -11.660 -33.489 1.00 81.50 196 ILE A N 1
ATOM 1548 C CA . ILE A 1 196 ? 9.506 -12.596 -34.510 1.00 81.50 196 ILE A CA 1
ATOM 1549 C C . ILE A 1 196 ? 10.234 -12.225 -35.802 1.00 81.50 196 ILE A C 1
ATOM 1551 O O . ILE A 1 196 ? 10.075 -11.112 -36.314 1.00 81.50 196 ILE A O 1
ATOM 1555 N N . LYS A 1 197 ? 11.080 -13.124 -36.311 1.00 73.12 197 LYS A N 1
ATOM 1556 C CA . LYS A 1 197 ? 11.783 -12.882 -37.571 1.00 73.12 197 LYS A CA 1
ATOM 1557 C C . LYS A 1 197 ? 10.802 -13.077 -38.731 1.00 73.12 197 LYS A C 1
ATOM 1559 O O . LYS A 1 197 ? 10.001 -14.007 -38.682 1.00 73.12 197 LYS A O 1
ATOM 1564 N N . PRO A 1 198 ? 10.878 -12.271 -39.805 1.00 58.53 198 PRO A N 1
ATOM 1565 C CA . PRO A 1 198 ? 10.061 -12.488 -41.000 1.00 58.53 198 PRO A CA 1
ATOM 1566 C C . PRO A 1 198 ? 10.261 -13.879 -41.621 1.00 58.53 198 PRO A C 1
ATOM 1568 O O . PRO A 1 198 ? 9.326 -14.421 -42.197 1.00 58.53 198 PRO A O 1
ATOM 1571 N N . ASP A 1 199 ? 11.443 -14.480 -41.455 1.00 46.91 199 ASP A N 1
ATOM 1572 C CA . ASP A 1 199 ? 11.755 -15.845 -41.917 1.00 46.91 199 ASP A CA 1
ATOM 1573 C C . ASP A 1 199 ? 11.141 -16.957 -41.049 1.00 46.91 199 ASP A C 1
ATOM 1575 O O . ASP A 1 199 ? 11.102 -18.107 -41.473 1.00 46.91 199 ASP A O 1
ATOM 1579 N N . ASP A 1 200 ? 10.594 -16.627 -39.873 1.00 47.16 200 ASP A N 1
ATOM 1580 C CA . ASP A 1 200 ? 9.765 -17.552 -39.088 1.00 47.16 200 ASP A CA 1
ATOM 1581 C C . ASP A 1 200 ? 8.300 -17.541 -39.571 1.00 47.16 200 ASP A C 1
ATOM 1583 O O . ASP A 1 200 ? 7.404 -18.081 -38.913 1.00 47.16 200 ASP A O 1
ATOM 1587 N N . THR A 1 201 ? 8.037 -16.955 -40.750 1.00 43.84 201 THR A N 1
ATOM 1588 C CA . THR A 1 201 ? 6.805 -17.192 -41.506 1.00 43.84 201 THR A CA 1
ATOM 1589 C C . THR A 1 201 ? 6.730 -18.662 -41.897 1.00 43.84 201 THR A C 1
ATOM 1591 O O . THR A 1 201 ? 7.135 -19.073 -42.972 1.00 43.84 201 THR A O 1
ATOM 1594 N N . ILE A 1 202 ? 6.147 -19.447 -40.994 1.00 43.62 202 ILE A N 1
ATOM 1595 C CA . ILE A 1 202 ? 5.514 -20.735 -41.252 1.00 43.62 202 ILE A CA 1
ATOM 1596 C C . ILE A 1 202 ? 6.451 -21.694 -41.997 1.00 43.62 202 ILE A C 1
ATOM 1598 O O . ILE A 1 202 ? 6.465 -21.766 -43.226 1.00 43.62 202 ILE A O 1
ATOM 1602 N N . SER A 1 203 ? 7.123 -22.572 -41.250 1.00 35.56 203 SER A N 1
ATOM 1603 C CA . SER A 1 203 ? 7.399 -23.895 -41.804 1.00 35.56 203 SER A CA 1
ATOM 1604 C C . SER A 1 203 ? 6.045 -24.476 -42.225 1.00 35.56 203 SER A C 1
ATOM 1606 O O . SER A 1 203 ? 5.280 -24.968 -41.396 1.00 35.56 203 SER A O 1
ATOM 1608 N N . MET A 1 204 ? 5.714 -24.366 -43.517 1.00 37.78 204 MET A N 1
ATOM 1609 C CA . MET A 1 204 ? 4.496 -24.861 -44.181 1.00 37.78 204 MET A CA 1
ATOM 1610 C C . MET A 1 204 ? 4.387 -26.399 -44.131 1.00 37.78 204 MET A C 1
ATOM 1612 O O . MET A 1 204 ? 3.704 -27.016 -44.943 1.00 37.78 204 MET A O 1
ATOM 1616 N N . ASN A 1 205 ? 5.066 -27.032 -43.173 1.00 32.59 205 ASN A N 1
ATOM 1617 C CA . ASN A 1 205 ? 5.047 -28.456 -42.904 1.00 32.59 205 ASN A CA 1
ATOM 1618 C C . ASN A 1 205 ? 4.262 -28.839 -41.645 1.00 32.59 205 ASN A C 1
ATOM 1620 O O . ASN A 1 205 ? 4.019 -30.028 -41.442 1.00 32.59 205 ASN A O 1
ATOM 1624 N N . GLU A 1 206 ? 3.762 -27.886 -40.854 1.00 36.91 206 GLU A N 1
ATOM 1625 C CA . GLU A 1 206 ? 2.588 -28.175 -40.031 1.00 36.91 206 GLU A CA 1
ATOM 1626 C C . GLU A 1 206 ? 1.356 -28.062 -40.924 1.00 36.91 206 GLU A C 1
ATOM 1628 O O . GLU A 1 206 ? 0.763 -26.997 -41.090 1.00 36.91 206 GLU A O 1
ATOM 1633 N N . LYS A 1 207 ? 0.977 -29.189 -41.545 1.00 30.81 207 LYS A N 1
ATOM 1634 C CA . LYS A 1 207 ? -0.369 -29.344 -42.105 1.00 30.81 207 LYS A CA 1
ATOM 1635 C C . LYS A 1 207 ? -1.348 -28.799 -41.061 1.00 30.81 207 LYS A C 1
ATOM 1637 O O . LYS A 1 207 ? -1.279 -29.293 -39.931 1.00 30.81 207 LYS A O 1
ATOM 1642 N N . PRO A 1 208 ? -2.245 -27.848 -41.391 1.00 35.84 208 PRO A N 1
ATOM 1643 C CA . PRO A 1 208 ? -3.298 -27.464 -40.470 1.00 35.84 208 PRO A CA 1
ATOM 1644 C C . PRO A 1 208 ? -4.018 -28.753 -40.094 1.00 35.84 208 PRO A C 1
ATOM 1646 O O . PRO A 1 208 ? -4.661 -29.381 -40.940 1.00 35.84 208 PRO A O 1
ATOM 1649 N N . GLN A 1 209 ? -3.834 -29.214 -38.852 1.00 39.97 209 GLN A N 1
ATOM 1650 C CA . GLN A 1 209 ? -4.686 -30.268 -38.341 1.00 39.97 209 GLN A CA 1
ATOM 1651 C C . GLN A 1 209 ? -6.094 -29.708 -38.497 1.00 39.97 209 GLN A C 1
ATOM 1653 O O . GLN A 1 209 ? -6.350 -28.615 -37.984 1.00 39.97 209 GLN A O 1
ATOM 1658 N N . PRO A 1 210 ? -6.980 -30.375 -39.255 1.00 37.28 210 PRO A N 1
ATOM 1659 C CA . PRO A 1 210 ? -8.335 -29.894 -39.385 1.00 37.28 210 PRO A CA 1
ATOM 1660 C C . PRO A 1 210 ? -8.859 -29.742 -37.965 1.00 37.28 210 PRO A C 1
ATOM 1662 O O . PRO A 1 210 ? -8.863 -30.712 -37.200 1.00 37.28 210 PRO A O 1
ATOM 1665 N N . LEU A 1 211 ? -9.230 -28.510 -37.607 1.00 47.06 211 LEU A N 1
ATOM 1666 C CA . LEU A 1 211 ? -9.989 -28.236 -36.403 1.00 47.06 211 LEU A CA 1
ATOM 1667 C C . LEU A 1 211 ? -11.188 -29.174 -36.484 1.00 47.06 211 LEU A C 1
ATOM 1669 O O . LEU A 1 211 ? -12.110 -28.960 -37.271 1.00 47.06 211 LEU A O 1
ATOM 1673 N N . ARG A 1 212 ? -11.143 -30.279 -35.735 1.00 44.22 212 ARG A N 1
ATOM 1674 C CA . ARG A 1 212 ? -12.323 -31.094 -35.497 1.00 44.22 212 ARG A CA 1
ATOM 1675 C C . ARG A 1 212 ? -13.225 -30.191 -34.684 1.00 44.22 212 ARG A C 1
ATOM 1677 O O . ARG A 1 212 ? -13.107 -30.144 -33.461 1.00 44.22 212 ARG A O 1
ATOM 1684 N N . TYR A 1 213 ? -14.071 -29.436 -35.382 1.00 48.72 213 TYR A N 1
ATOM 1685 C CA . TYR A 1 213 ? -15.195 -28.770 -34.763 1.00 48.72 213 TYR A CA 1
ATOM 1686 C C . TYR A 1 213 ? -15.872 -29.824 -33.884 1.00 48.72 213 TYR A C 1
ATOM 1688 O O . TYR A 1 213 ? -16.109 -30.946 -34.359 1.00 48.72 213 TYR A O 1
ATOM 1696 N N . PRO A 1 214 ? -16.093 -29.533 -32.592 1.00 51.19 214 PRO A N 1
ATOM 1697 C CA . PRO A 1 214 ? -16.916 -30.396 -31.774 1.00 51.19 214 PRO A CA 1
ATOM 1698 C C . PRO A 1 214 ? -18.195 -30.654 -32.564 1.00 51.19 214 PRO A C 1
ATOM 1700 O O . PRO A 1 214 ? -18.786 -29.719 -33.103 1.00 51.19 214 PRO A O 1
ATOM 1703 N N . SER A 1 215 ? -18.572 -31.927 -32.688 1.00 52.50 215 SER A N 1
ATOM 1704 C CA . SER A 1 215 ? -19.853 -32.299 -33.283 1.00 52.50 215 SER A CA 1
ATOM 1705 C C . SER A 1 215 ? -20.949 -31.393 -32.695 1.00 52.50 215 SER A C 1
ATOM 1707 O O . SER A 1 215 ? -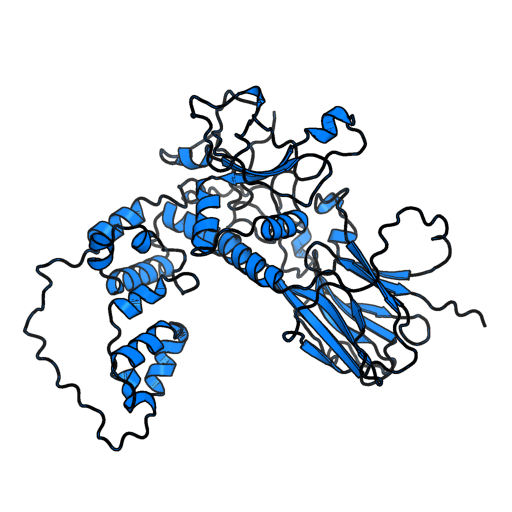20.881 -31.115 -31.493 1.00 52.50 215 SER A O 1
ATOM 1709 N N . PRO A 1 216 ? -21.947 -30.938 -33.473 1.00 52.94 216 PRO A N 1
ATOM 1710 C CA . PRO A 1 216 ? -23.014 -30.043 -33.002 1.00 52.94 216 PRO A CA 1
ATOM 1711 C C . PRO A 1 216 ? -23.812 -30.572 -31.790 1.00 52.94 216 PRO A C 1
ATOM 1713 O O . PRO A 1 216 ? -24.626 -29.852 -31.226 1.00 52.94 216 PRO A O 1
ATOM 1716 N N . ALA A 1 217 ? -23.545 -31.806 -31.349 1.00 53.00 217 ALA A N 1
ATOM 1717 C CA . ALA A 1 217 ? -24.012 -32.404 -30.102 1.00 53.00 217 ALA A CA 1
ATOM 1718 C C . ALA A 1 217 ? -23.089 -32.164 -28.879 1.00 53.00 217 ALA A C 1
ATOM 1720 O O . ALA A 1 217 ? -23.195 -32.871 -27.877 1.00 53.00 217 ALA A O 1
ATOM 1721 N N . SER A 1 218 ? -22.142 -31.222 -28.934 1.00 60.25 218 SER A N 1
ATOM 1722 C CA . SER A 1 218 ? -21.335 -30.864 -27.766 1.00 60.25 218 SER A CA 1
ATOM 1723 C C . SER A 1 218 ? -22.193 -30.093 -26.759 1.00 60.25 218 SER A C 1
ATOM 1725 O O . SER A 1 218 ? -22.568 -28.953 -27.001 1.00 60.25 218 SER A O 1
ATOM 1727 N N . LEU A 1 219 ? -22.461 -30.704 -25.601 1.00 78.88 219 LEU A N 1
ATOM 1728 C CA . LEU A 1 219 ? -23.063 -30.047 -24.428 1.00 78.88 219 LEU A CA 1
ATOM 1729 C C . LEU A 1 219 ? -22.170 -28.937 -23.832 1.00 78.88 219 LEU A C 1
ATOM 1731 O O . LEU A 1 219 ? -22.549 -28.316 -22.843 1.00 78.88 219 LEU A O 1
ATOM 1735 N N . ASP A 1 220 ? -20.983 -28.696 -24.398 1.00 85.12 220 ASP A N 1
ATOM 1736 C CA . ASP A 1 220 ? -20.057 -27.673 -23.927 1.00 85.12 220 ASP A CA 1
ATOM 1737 C C . ASP A 1 220 ? -20.619 -26.274 -24.245 1.00 85.12 220 ASP A C 1
ATOM 1739 O O . ASP A 1 220 ? -20.778 -25.937 -25.426 1.00 85.12 220 ASP A O 1
ATOM 1743 N N . PRO A 1 221 ? -20.915 -25.435 -23.236 1.00 89.31 221 PRO A N 1
ATOM 1744 C CA . PRO A 1 221 ? -21.516 -24.122 -23.455 1.00 89.31 221 PRO A CA 1
ATOM 1745 C C . PRO A 1 221 ? -20.619 -23.189 -24.281 1.00 89.31 221 PRO A C 1
ATOM 1747 O O . PRO A 1 221 ? -21.138 -22.342 -25.012 1.00 89.31 221 PRO A O 1
ATOM 1750 N N . PHE A 1 222 ? -19.294 -23.375 -24.244 1.00 91.56 222 PHE A N 1
ATOM 1751 C CA . PHE A 1 222 ? -18.346 -22.553 -24.999 1.00 91.56 222 PHE A CA 1
ATOM 1752 C C . PHE A 1 222 ? -18.322 -22.883 -26.495 1.00 91.56 222 PHE A C 1
ATOM 1754 O O . PHE A 1 222 ? -17.784 -22.101 -27.276 1.00 91.56 222 PHE A O 1
ATOM 1761 N N . SER A 1 223 ? -18.931 -23.996 -26.927 1.00 89.88 223 SER A N 1
ATOM 1762 C CA . SER A 1 223 ? -19.065 -24.340 -28.355 1.00 89.88 223 SER A CA 1
ATOM 1763 C C . SER A 1 223 ? -19.888 -23.314 -29.142 1.00 89.88 223 SER A C 1
ATOM 1765 O O . SER A 1 223 ? -19.699 -23.175 -30.348 1.00 89.88 223 SER A O 1
ATOM 1767 N N . LYS A 1 224 ? -20.764 -22.568 -28.455 1.00 90.75 224 LYS A N 1
ATOM 1768 C CA . LYS A 1 224 ? -21.592 -21.502 -29.035 1.00 90.75 224 LYS A CA 1
ATOM 1769 C C . LYS A 1 224 ? -20.811 -20.214 -29.308 1.00 90.75 224 LYS A C 1
ATOM 1771 O O . LYS A 1 224 ? -21.323 -19.335 -29.995 1.00 90.75 224 LYS A O 1
ATOM 1776 N N . LEU A 1 225 ? -19.606 -20.079 -28.751 1.00 92.25 225 LEU A N 1
ATOM 1777 C CA . LEU A 1 225 ? -18.804 -18.868 -28.870 1.00 92.25 225 LEU A CA 1
ATOM 1778 C C . LEU A 1 225 ? -17.830 -18.951 -30.061 1.00 92.25 225 LEU A C 1
ATOM 1780 O O . LEU A 1 225 ? -17.142 -19.968 -30.230 1.00 92.25 225 LEU A O 1
ATOM 1784 N N . PRO A 1 226 ? -17.681 -17.865 -30.843 1.00 91.69 226 PRO A N 1
ATOM 1785 C CA . PRO A 1 226 ? -16.590 -17.709 -31.802 1.00 91.69 226 PRO A CA 1
ATOM 1786 C C . PRO A 1 226 ? -15.205 -17.918 -31.164 1.00 91.69 226 PRO A C 1
ATOM 1788 O O . PRO A 1 226 ? -15.045 -17.858 -29.941 1.00 91.69 226 PRO A O 1
ATOM 1791 N N . ALA A 1 227 ? -14.193 -18.223 -31.979 1.00 89.00 227 ALA A N 1
ATOM 1792 C CA . ALA A 1 227 ? -12.837 -18.498 -31.483 1.00 89.00 227 ALA A CA 1
ATOM 1793 C C . ALA A 1 227 ? -12.230 -17.288 -30.759 1.00 89.00 227 ALA A C 1
ATOM 1795 O O . ALA A 1 227 ? -11.588 -17.450 -29.726 1.00 89.00 227 ALA A O 1
ATOM 1796 N N . GLU A 1 228 ? -12.531 -16.097 -31.256 1.00 92.00 228 GLU A N 1
ATOM 1797 C CA . GLU A 1 228 ? -12.096 -14.798 -30.758 1.00 92.00 228 GLU A CA 1
ATOM 1798 C C . GLU A 1 228 ? -12.634 -14.546 -29.344 1.00 92.00 228 GLU A C 1
ATOM 1800 O O . GLU A 1 228 ? -11.894 -14.150 -28.449 1.00 92.00 228 GLU A O 1
ATOM 1805 N N . LEU A 1 229 ? -13.913 -14.858 -29.093 1.00 94.06 229 LEU A N 1
ATOM 1806 C CA . LEU A 1 229 ? -14.494 -14.716 -27.753 1.00 94.06 229 LEU A CA 1
ATOM 1807 C C . LEU A 1 229 ? -13.918 -15.744 -26.774 1.00 94.06 229 LEU A C 1
ATOM 1809 O O . LEU A 1 229 ? -13.687 -15.426 -25.610 1.00 94.06 229 LEU A O 1
ATOM 1813 N N . ARG A 1 230 ? -13.642 -16.969 -27.237 1.00 93.88 230 ARG A N 1
ATOM 1814 C CA . ARG A 1 230 ? -12.977 -17.997 -26.418 1.00 93.88 230 ARG A CA 1
ATOM 1815 C C . ARG A 1 230 ? -11.550 -17.595 -26.049 1.00 93.88 230 ARG A C 1
ATOM 1817 O O . ARG A 1 230 ? -11.116 -17.854 -24.929 1.00 93.88 230 ARG A O 1
ATOM 1824 N N . GLU A 1 231 ? -10.834 -16.967 -26.973 1.00 93.06 231 GLU A N 1
ATOM 1825 C CA . GLU A 1 231 ? -9.502 -16.416 -26.744 1.00 93.06 231 GLU A CA 1
ATOM 1826 C C . GLU A 1 231 ? -9.533 -15.269 -25.731 1.00 93.06 231 GLU A C 1
ATOM 1828 O O . GLU A 1 231 ? -8.759 -15.298 -24.776 1.00 93.06 231 GLU A O 1
ATOM 1833 N N . ILE A 1 232 ? -10.469 -14.321 -25.870 1.00 94.44 232 ILE A N 1
ATOM 1834 C CA . ILE A 1 232 ? -10.666 -13.240 -24.892 1.00 94.44 232 ILE A CA 1
ATOM 1835 C C . ILE A 1 232 ? -10.910 -13.825 -23.500 1.00 94.44 232 ILE A C 1
ATOM 1837 O O . ILE A 1 232 ? -10.214 -13.452 -22.557 1.00 94.44 232 ILE A O 1
ATOM 1841 N N . ILE A 1 233 ? -11.816 -14.798 -23.363 1.00 95.06 233 ILE A N 1
ATOM 1842 C CA . ILE A 1 233 ? -12.061 -15.470 -22.077 1.00 95.06 233 ILE A CA 1
ATOM 1843 C C . ILE A 1 233 ? -10.758 -16.054 -21.517 1.00 95.06 233 ILE A C 1
ATOM 1845 O O . ILE A 1 233 ? -10.418 -15.792 -20.367 1.00 95.06 233 ILE A O 1
ATOM 1849 N N . LEU A 1 234 ? -9.984 -16.782 -22.330 1.00 94.19 234 LEU A N 1
ATOM 1850 C CA . LEU A 1 234 ? -8.696 -17.346 -21.913 1.00 94.19 234 LEU A CA 1
ATOM 1851 C C . LEU A 1 234 ? -7.691 -16.281 -21.445 1.00 94.19 234 LEU A C 1
ATOM 1853 O O . LEU A 1 234 ? -6.915 -16.554 -20.529 1.00 94.19 234 LEU A O 1
ATOM 1857 N N . THR A 1 235 ? -7.702 -15.078 -22.028 1.00 95.06 235 THR A N 1
ATOM 1858 C CA . THR A 1 235 ? -6.819 -13.981 -21.589 1.00 95.06 235 THR A CA 1
ATOM 1859 C C . THR A 1 235 ? -7.151 -13.470 -20.183 1.00 95.06 235 THR A C 1
ATOM 1861 O O . THR A 1 235 ? -6.242 -13.070 -19.457 1.00 95.06 235 THR A O 1
ATOM 1864 N N . HIS A 1 236 ? -8.413 -13.566 -19.755 1.00 93.88 236 HIS A N 1
ATOM 1865 C CA . HIS A 1 236 ? -8.867 -13.147 -18.423 1.00 93.88 236 HIS A CA 1
ATOM 1866 C C . HIS A 1 236 ? -8.759 -14.235 -17.348 1.00 93.88 236 HIS A C 1
ATOM 1868 O O . HIS A 1 236 ? -8.841 -13.933 -16.161 1.00 93.88 236 HIS A O 1
ATOM 1874 N N . VAL A 1 237 ? -8.559 -15.496 -17.734 1.00 93.69 237 VAL A N 1
ATOM 1875 C CA . VAL A 1 237 ? -8.347 -16.595 -16.782 1.00 93.69 237 VAL A CA 1
ATOM 1876 C C . VAL A 1 237 ? -6.930 -16.512 -16.221 1.00 93.69 237 VAL A C 1
ATOM 1878 O O . VAL A 1 237 ? -5.982 -16.319 -16.985 1.00 93.69 237 VAL A O 1
ATOM 1881 N N . ALA A 1 238 ? -6.762 -16.683 -14.908 1.00 91.94 238 ALA A N 1
ATOM 1882 C CA . ALA A 1 238 ? -5.445 -16.737 -14.279 1.00 91.94 238 ALA A CA 1
ATOM 1883 C C . ALA A 1 238 ? -4.618 -17.912 -14.829 1.00 91.94 238 ALA A C 1
ATOM 1885 O O . ALA A 1 238 ? -5.152 -18.959 -15.204 1.00 91.94 238 ALA A O 1
ATOM 1886 N N . THR A 1 239 ? -3.292 -17.766 -14.892 1.00 90.25 239 THR A N 1
ATOM 1887 C CA . THR A 1 239 ? -2.413 -18.839 -15.391 1.00 90.25 239 THR A CA 1
ATOM 1888 C C . THR A 1 239 ? -2.606 -20.138 -14.606 1.00 90.25 239 THR A C 1
ATOM 1890 O O . THR A 1 239 ? -2.717 -21.197 -15.224 1.00 90.25 239 THR A O 1
ATOM 1893 N N . ASP A 1 240 ? -2.709 -20.050 -13.278 1.00 89.69 240 ASP A N 1
ATOM 1894 C CA . ASP A 1 240 ? -2.854 -21.211 -12.391 1.00 89.69 240 ASP A CA 1
ATOM 1895 C C . ASP A 1 240 ? -4.165 -21.979 -12.648 1.00 89.69 240 ASP A C 1
ATOM 1897 O O . ASP A 1 240 ? -4.181 -23.210 -12.626 1.00 89.69 240 ASP A O 1
ATOM 1901 N N . ASP A 1 241 ? -5.230 -21.272 -13.034 1.00 94.12 241 ASP A N 1
ATOM 1902 C CA . ASP A 1 241 ? -6.539 -21.861 -13.342 1.00 94.12 241 ASP A CA 1
ATOM 1903 C C . ASP A 1 241 ? -6.683 -22.302 -14.802 1.00 94.12 241 ASP A C 1
ATOM 1905 O O . ASP A 1 241 ? -7.612 -23.033 -15.155 1.00 94.12 241 ASP A O 1
ATOM 1909 N N . THR A 1 242 ? -5.760 -21.891 -15.678 1.00 92.50 242 THR A N 1
ATOM 1910 C CA . THR A 1 242 ? -5.855 -22.164 -17.119 1.00 92.50 242 THR A CA 1
ATOM 1911 C C . THR A 1 242 ? -5.871 -23.669 -17.399 1.00 92.50 242 THR A C 1
ATOM 1913 O O . THR A 1 242 ? -6.597 -24.123 -18.286 1.00 92.50 242 THR A O 1
ATOM 1916 N N . LEU A 1 243 ? -5.103 -24.466 -16.646 1.00 91.31 243 LEU A N 1
ATOM 1917 C CA . LEU A 1 243 ? -5.100 -25.922 -16.799 1.00 91.31 243 LEU A CA 1
ATOM 1918 C C . LEU A 1 243 ? -6.452 -26.522 -16.403 1.00 91.31 243 LEU A C 1
ATOM 1920 O O . LEU A 1 243 ? -7.043 -27.254 -17.194 1.00 91.31 243 LEU A O 1
ATOM 1924 N N . SER A 1 244 ? -6.956 -26.181 -15.216 1.00 94.81 244 SER A N 1
ATOM 1925 C CA . SER A 1 244 ? -8.247 -26.657 -14.706 1.00 94.81 244 SER A CA 1
ATOM 1926 C C . SER A 1 244 ? -9.394 -26.281 -15.642 1.00 94.81 244 SER A C 1
ATOM 1928 O O . SER A 1 244 ? -10.246 -27.113 -15.946 1.00 94.81 244 SER A O 1
ATOM 1930 N N . PHE A 1 245 ? -9.370 -25.063 -16.186 1.00 94.19 245 PHE A N 1
ATOM 1931 C CA . PHE A 1 245 ? -10.367 -24.598 -17.144 1.00 94.19 245 PHE A CA 1
ATOM 1932 C C . PHE A 1 245 ? -10.322 -25.368 -18.472 1.00 94.19 245 PHE A C 1
ATOM 1934 O O . PHE A 1 245 ? -11.352 -25.731 -19.039 1.00 94.19 245 PHE A O 1
ATOM 1941 N N . ARG A 1 246 ? -9.121 -25.691 -18.963 1.00 93.31 246 ARG A N 1
ATOM 1942 C CA . ARG A 1 246 ? -8.967 -26.549 -20.147 1.00 93.31 246 ARG A CA 1
ATOM 1943 C C . ARG A 1 246 ? -9.369 -27.996 -19.866 1.00 93.31 246 ARG A C 1
ATOM 1945 O O . ARG A 1 246 ? -9.844 -28.664 -20.773 1.00 93.31 246 ARG A O 1
ATOM 1952 N N . LEU A 1 247 ? -9.204 -28.496 -18.644 1.00 92.75 247 LEU A N 1
ATOM 1953 C CA . LEU A 1 247 ? -9.675 -29.832 -18.269 1.00 92.75 247 LEU A CA 1
ATOM 1954 C C . LEU A 1 247 ? -11.206 -29.898 -18.147 1.00 92.75 247 LEU A C 1
ATOM 1956 O O . LEU A 1 247 ? -11.781 -30.950 -18.420 1.00 92.75 247 LEU A O 1
ATOM 1960 N N . SER A 1 248 ? -11.870 -28.794 -17.786 1.00 92.56 248 SER A N 1
ATOM 1961 C CA . SER A 1 248 ? -13.328 -28.746 -17.611 1.00 92.56 248 SER A CA 1
ATOM 1962 C C . SER A 1 248 ? -14.119 -28.502 -18.903 1.00 92.56 248 SER A C 1
ATOM 1964 O O . SER A 1 248 ? -15.300 -28.840 -18.958 1.00 92.56 248 SER A O 1
ATOM 1966 N N . SER A 1 249 ? -13.493 -27.967 -19.958 1.00 92.31 249 SER A N 1
ATOM 1967 C CA . SER A 1 249 ? -14.141 -27.714 -21.253 1.00 92.31 249 SER A CA 1
ATOM 1968 C C . SER A 1 249 ? -13.311 -28.246 -22.417 1.00 92.31 249 SER A C 1
ATOM 1970 O O . SER A 1 249 ? -12.196 -27.794 -22.679 1.00 92.31 249 SER A O 1
ATOM 1972 N N . ARG A 1 250 ? -13.899 -29.160 -23.199 1.00 89.31 250 ARG A N 1
ATOM 1973 C CA . ARG A 1 250 ? -13.253 -29.729 -24.391 1.00 89.31 250 ARG A CA 1
ATOM 1974 C C . ARG A 1 250 ? -13.028 -28.667 -25.460 1.00 89.31 250 ARG A C 1
ATOM 1976 O O . ARG A 1 250 ? -12.004 -28.698 -26.136 1.00 89.31 250 ARG A O 1
ATOM 1983 N N . VAL A 1 251 ? -13.967 -27.734 -25.618 1.00 91.88 251 VAL A N 1
ATOM 1984 C CA . VAL A 1 251 ? -13.843 -26.649 -26.598 1.00 91.88 251 VAL A CA 1
ATOM 1985 C C . VAL A 1 251 ? -12.654 -25.763 -26.245 1.00 91.88 251 VAL A C 1
ATOM 1987 O O . VAL A 1 251 ? -11.801 -25.522 -27.099 1.00 91.88 251 VAL A O 1
ATOM 1990 N N . ILE A 1 252 ? -12.549 -25.353 -24.980 1.00 93.56 252 ILE A N 1
ATOM 1991 C CA . ILE A 1 252 ? -11.444 -24.533 -24.477 1.00 93.56 252 ILE A CA 1
ATOM 1992 C C . ILE A 1 252 ? -10.113 -25.299 -24.517 1.00 93.56 252 ILE A C 1
ATOM 1994 O O . ILE A 1 252 ? -9.095 -24.728 -24.911 1.00 93.56 252 ILE A O 1
ATOM 1998 N N . ALA A 1 253 ? -10.114 -26.603 -24.219 1.00 91.06 253 ALA A N 1
ATOM 1999 C CA . ALA A 1 253 ? -8.946 -27.478 -24.356 1.00 91.06 253 ALA A CA 1
ATOM 2000 C C . ALA A 1 253 ? -8.372 -27.505 -25.778 1.00 91.06 253 ALA A C 1
ATOM 2002 O O . ALA A 1 253 ? -7.169 -27.706 -25.948 1.00 91.06 253 ALA A O 1
ATOM 2003 N N . THR A 1 254 ? -9.220 -27.324 -26.793 1.00 89.38 254 THR A N 1
ATOM 2004 C CA . THR A 1 254 ? -8.809 -27.282 -28.205 1.00 89.38 254 THR A CA 1
ATOM 2005 C C . THR A 1 254 ? -8.540 -25.876 -28.736 1.00 89.38 254 THR A C 1
ATOM 2007 O O . THR A 1 254 ? -7.946 -25.742 -29.802 1.00 89.38 254 THR A O 1
ATOM 2010 N N . THR A 1 255 ? -8.916 -24.823 -28.004 1.00 90.31 255 THR A N 1
ATOM 2011 C CA . THR A 1 255 ? -8.570 -23.445 -28.373 1.00 90.31 255 THR A CA 1
ATOM 2012 C C . THR A 1 255 ? -7.057 -23.236 -28.201 1.00 90.31 255 THR A C 1
ATOM 2014 O O . THR A 1 255 ? -6.523 -23.518 -27.115 1.00 90.31 255 THR A O 1
ATOM 2017 N N . PRO A 1 256 ? -6.331 -22.772 -29.235 1.00 90.56 256 PRO A N 1
ATOM 2018 C CA . PRO A 1 256 ? -4.901 -22.514 -29.133 1.00 90.56 256 PRO A CA 1
ATOM 2019 C C . PRO A 1 256 ? -4.632 -21.322 -28.208 1.00 90.56 256 PRO A C 1
ATOM 2021 O O . PRO A 1 256 ? -5.363 -20.336 -28.212 1.00 90.56 256 PRO A O 1
ATOM 2024 N N . LEU A 1 257 ? -3.557 -21.400 -27.425 1.00 92.12 257 LEU A N 1
ATOM 2025 C CA . LEU A 1 257 ? -3.050 -20.245 -26.683 1.00 92.12 257 LEU A CA 1
ATOM 2026 C C . LEU A 1 257 ? -2.239 -19.397 -27.659 1.00 92.12 257 LEU A C 1
ATOM 2028 O O . LEU A 1 257 ? -1.200 -19.862 -28.116 1.00 92.12 257 LEU A O 1
ATOM 2032 N N . SER A 1 258 ? -2.716 -18.215 -28.026 1.00 92.62 258 SER A N 1
ATOM 2033 C CA . SER A 1 258 ? -2.093 -17.337 -29.025 1.00 92.62 258 SER A CA 1
ATOM 2034 C C . SER A 1 258 ? -1.002 -16.433 -28.434 1.00 92.62 258 SER A C 1
ATOM 2036 O O . SER A 1 258 ? -0.784 -16.410 -27.224 1.00 92.62 258 SER A O 1
ATOM 2038 N N . GLN A 1 259 ? -0.353 -15.623 -29.278 1.00 94.50 259 GLN A N 1
ATOM 2039 C CA . GLN A 1 259 ? 0.511 -14.527 -28.815 1.00 94.50 259 GLN A CA 1
ATOM 2040 C C . GLN A 1 259 ? -0.249 -13.520 -27.936 1.00 94.50 259 GLN A C 1
ATOM 2042 O O . GLN A 1 259 ? 0.303 -13.038 -26.950 1.00 94.50 259 GLN A O 1
ATOM 2047 N N . TYR A 1 260 ? -1.527 -13.263 -28.226 1.00 93.62 260 TYR A N 1
ATOM 2048 C CA . TYR A 1 260 ? -2.370 -12.367 -27.433 1.00 93.62 260 TYR A CA 1
ATOM 2049 C C . TYR A 1 260 ? -2.631 -12.922 -26.024 1.00 93.62 260 TYR A C 1
ATOM 2051 O O . TYR A 1 260 ? -2.533 -12.193 -25.036 1.00 93.62 260 TYR A O 1
ATOM 2059 N N . PHE A 1 261 ? -2.835 -14.240 -25.900 1.00 94.62 261 PHE A N 1
ATOM 2060 C CA . PHE A 1 261 ? -2.902 -14.906 -24.598 1.00 94.62 261 PHE A CA 1
ATOM 2061 C C . PHE A 1 261 ? -1.623 -14.688 -23.777 1.00 94.62 261 PHE A C 1
ATOM 2063 O O . PHE A 1 261 ? -1.708 -14.293 -22.616 1.00 94.62 261 PHE A O 1
ATOM 2070 N N . PHE A 1 262 ? -0.432 -14.894 -24.350 1.00 95.62 262 PHE A N 1
ATOM 2071 C CA . PHE A 1 262 ? 0.816 -14.685 -23.601 1.00 95.62 262 PHE A CA 1
ATOM 2072 C C . PHE A 1 262 ? 1.079 -13.209 -23.304 1.00 95.62 262 PHE A C 1
ATOM 2074 O O . PHE A 1 262 ? 1.525 -12.893 -22.204 1.00 95.62 262 PHE A O 1
ATOM 2081 N N . GLN A 1 263 ? 0.737 -12.306 -24.226 1.00 95.81 263 GLN A N 1
ATOM 2082 C CA . GLN A 1 263 ? 0.791 -10.864 -23.996 1.00 95.81 263 GLN A CA 1
ATOM 2083 C C . GLN A 1 263 ? -0.059 -10.459 -22.789 1.00 95.81 263 GLN A C 1
ATOM 2085 O O . GLN A 1 263 ? 0.384 -9.640 -21.983 1.00 95.81 263 GLN A O 1
ATOM 2090 N N . SER A 1 264 ? -1.238 -11.070 -22.618 1.00 95.50 264 SER A N 1
ATOM 2091 C CA . SER A 1 264 ? -2.124 -10.769 -21.491 1.00 95.50 264 SER A CA 1
ATOM 2092 C C . SER A 1 264 ? -1.471 -10.994 -20.129 1.00 95.50 264 SER A C 1
ATOM 2094 O O . SER A 1 264 ? -1.796 -10.303 -19.170 1.00 95.50 264 SER A O 1
ATOM 2096 N N . ARG A 1 265 ? -0.488 -11.897 -20.020 1.00 95.94 265 ARG A N 1
ATOM 2097 C CA . ARG A 1 265 ? 0.212 -12.177 -18.755 1.00 95.94 265 ARG A CA 1
ATOM 2098 C C . ARG A 1 265 ? 1.078 -11.024 -18.265 1.00 95.94 265 ARG A C 1
ATOM 2100 O O . ARG A 1 265 ? 1.428 -11.006 -17.091 1.00 95.94 265 ARG A O 1
ATOM 2107 N N . PHE A 1 266 ? 1.369 -10.067 -19.139 1.00 95.12 266 PHE A N 1
ATOM 2108 C CA . PHE A 1 266 ? 2.120 -8.854 -18.838 1.00 95.12 266 PHE A CA 1
ATOM 2109 C C . PHE A 1 266 ? 1.215 -7.627 -18.639 1.00 95.12 266 PHE A C 1
ATOM 2111 O O . PHE A 1 266 ? 1.724 -6.538 -18.384 1.00 95.12 266 PHE A O 1
ATOM 2118 N N . TRP A 1 267 ? -0.111 -7.761 -18.783 1.00 92.62 267 TRP A N 1
ATOM 2119 C CA . TRP A 1 267 ? -1.033 -6.652 -18.520 1.00 92.62 267 TRP A CA 1
ATOM 2120 C C . TRP A 1 267 ? -0.967 -6.196 -17.057 1.00 92.62 267 TRP A C 1
ATOM 2122 O O . TRP A 1 267 ? -0.636 -7.006 -16.182 1.00 92.62 267 TRP A O 1
ATOM 2132 N N . PRO A 1 268 ? -1.316 -4.926 -16.774 1.00 89.56 268 PRO A N 1
ATOM 2133 C CA . PRO A 1 268 ? -1.391 -4.422 -15.411 1.00 89.56 268 PRO A CA 1
ATOM 2134 C C . PRO A 1 268 ? -2.206 -5.352 -14.509 1.00 89.56 268 PRO A C 1
ATOM 2136 O O . PRO A 1 268 ? -3.353 -5.687 -14.796 1.00 89.56 268 PRO A O 1
ATOM 2139 N N . GLY A 1 269 ? -1.578 -5.791 -13.420 1.00 86.81 269 GLY A N 1
ATOM 2140 C CA . GLY A 1 269 ? -2.162 -6.672 -12.419 1.00 86.81 269 GLY A CA 1
ATOM 2141 C C . GLY A 1 269 ? -2.185 -8.164 -12.712 1.00 86.81 269 GLY A C 1
ATOM 2142 O O . GLY A 1 269 ? -2.575 -8.919 -11.820 1.00 86.81 269 GLY A O 1
ATOM 2143 N N . ASN A 1 270 ? -1.697 -8.586 -13.876 1.00 91.50 270 ASN A N 1
ATOM 2144 C CA . ASN A 1 270 ? -1.504 -9.995 -14.189 1.00 91.50 270 ASN A CA 1
ATOM 2145 C C . ASN A 1 270 ? -0.125 -10.505 -13.730 1.00 91.50 270 ASN A C 1
ATOM 2147 O O . ASN A 1 270 ? 0.679 -9.798 -13.128 1.00 91.50 270 ASN A O 1
ATOM 2151 N N . GLU A 1 271 ? 0.130 -11.788 -13.982 1.00 93.06 271 GLU A N 1
ATOM 2152 C CA . GLU A 1 271 ? 1.246 -12.570 -13.436 1.00 93.06 271 GLU A CA 1
ATOM 2153 C C . GLU A 1 271 ? 2.639 -11.919 -13.551 1.00 93.06 271 GLU A C 1
ATOM 2155 O O . GLU A 1 271 ? 3.467 -12.053 -12.645 1.00 93.06 271 GLU A O 1
ATOM 2160 N N . LEU A 1 272 ? 2.917 -11.260 -14.677 1.00 94.69 272 LEU A N 1
ATOM 2161 C CA . LEU A 1 272 ? 4.200 -10.638 -15.000 1.00 94.69 272 LEU A CA 1
ATOM 2162 C C . LEU A 1 272 ? 4.071 -9.113 -15.149 1.00 94.69 272 LEU A C 1
ATOM 2164 O O . LEU A 1 272 ? 4.814 -8.517 -15.922 1.00 94.69 272 LEU A O 1
ATOM 2168 N N . ASP A 1 273 ? 3.155 -8.479 -14.409 1.00 93.00 273 ASP A N 1
ATOM 2169 C CA . ASP A 1 273 ? 2.897 -7.027 -14.454 1.00 93.00 273 ASP A CA 1
ATOM 2170 C C . ASP A 1 273 ? 4.129 -6.143 -14.160 1.00 93.00 273 ASP A C 1
ATOM 2172 O O . ASP A 1 273 ? 4.224 -5.017 -14.639 1.00 93.00 273 ASP A O 1
ATOM 2176 N N . PHE A 1 274 ? 5.128 -6.669 -13.449 1.00 93.62 274 PHE A N 1
ATOM 2177 C CA . PHE A 1 274 ? 6.435 -6.030 -13.237 1.00 93.62 274 PHE A CA 1
ATOM 2178 C C . PHE A 1 274 ? 7.309 -5.945 -14.499 1.00 93.62 274 PHE A C 1
ATOM 2180 O O . PHE A 1 274 ? 8.366 -5.304 -14.492 1.00 93.62 274 PHE A O 1
ATOM 2187 N N . PHE A 1 275 ? 6.923 -6.632 -15.569 1.00 93.69 275 PHE A N 1
ATOM 2188 C CA . PHE A 1 275 ? 7.577 -6.596 -16.867 1.00 93.69 275 PHE A CA 1
ATOM 2189 C C . PHE A 1 275 ? 6.643 -5.889 -17.852 1.00 93.69 275 PHE A C 1
ATOM 2191 O O . PHE A 1 275 ? 5.942 -6.506 -18.650 1.00 93.69 275 PHE A O 1
ATOM 2198 N N . PHE A 1 276 ? 6.672 -4.561 -17.815 1.00 93.06 276 PHE A N 1
ATOM 2199 C CA . PHE A 1 276 ? 5.871 -3.701 -18.687 1.00 93.06 276 PHE A CA 1
ATOM 2200 C C . PHE A 1 276 ? 6.655 -3.174 -19.904 1.00 93.06 276 PHE A C 1
ATOM 2202 O O . PHE A 1 276 ? 6.074 -2.531 -20.772 1.00 93.06 276 PHE A O 1
ATOM 2209 N N . ASP A 1 277 ? 7.957 -3.462 -20.028 1.00 93.00 277 ASP A N 1
ATOM 2210 C CA . ASP A 1 277 ? 8.849 -2.871 -21.042 1.00 93.00 277 ASP A CA 1
ATOM 2211 C C . ASP A 1 277 ? 8.385 -3.145 -22.478 1.00 93.00 277 ASP A C 1
ATOM 2213 O O . ASP A 1 277 ? 8.561 -2.304 -23.354 1.00 93.00 277 ASP A O 1
ATOM 2217 N N . GLY A 1 278 ? 7.749 -4.297 -22.725 1.00 90.38 278 GLY A N 1
ATOM 2218 C CA . GLY A 1 278 ? 7.180 -4.616 -24.036 1.00 90.38 278 GLY A CA 1
ATOM 2219 C C . GLY A 1 278 ? 6.058 -3.657 -24.457 1.00 90.38 278 GLY A C 1
ATOM 2220 O O . GLY A 1 278 ? 5.837 -3.465 -25.649 1.00 90.38 278 GLY A O 1
ATOM 2221 N N . PHE A 1 279 ? 5.369 -3.033 -23.495 1.00 91.50 279 PHE A N 1
ATOM 2222 C CA . PHE A 1 279 ? 4.340 -2.019 -23.737 1.00 91.50 279 PHE A CA 1
ATOM 2223 C C . PHE A 1 279 ? 4.901 -0.602 -23.885 1.00 91.50 279 PHE A C 1
ATOM 2225 O O . PHE A 1 279 ? 4.173 0.262 -24.361 1.00 91.50 279 PHE A O 1
ATOM 2232 N N . LEU A 1 280 ? 6.171 -0.373 -23.528 1.00 90.50 280 LEU A N 1
ATOM 2233 C CA . LEU A 1 280 ? 6.874 0.899 -23.741 1.00 90.50 280 LEU A CA 1
ATOM 2234 C C . LEU A 1 280 ? 7.509 1.006 -25.135 1.00 90.50 280 LEU A C 1
ATOM 2236 O O . LEU A 1 280 ? 8.110 2.024 -25.466 1.00 90.50 280 LEU A O 1
ATOM 2240 N N . LEU A 1 281 ? 7.436 -0.062 -25.929 1.00 90.38 281 LEU A N 1
ATOM 2241 C CA . LEU A 1 281 ? 7.926 -0.084 -27.299 1.00 90.38 281 LEU A CA 1
ATOM 2242 C C . LEU A 1 281 ? 6.959 0.624 -28.252 1.00 90.38 281 LEU A C 1
ATOM 2244 O O . LEU A 1 281 ? 5.747 0.631 -28.030 1.00 90.38 281 LEU A O 1
ATOM 2248 N N . GLU A 1 282 ? 7.495 1.104 -29.374 1.00 90.12 282 GLU A N 1
ATOM 2249 C CA . GLU A 1 282 ? 6.688 1.597 -30.489 1.00 90.12 282 GLU A CA 1
ATOM 2250 C C . GLU A 1 282 ? 5.698 0.524 -30.990 1.00 90.12 282 GLU A C 1
ATOM 2252 O O . GLU A 1 282 ? 5.989 -0.677 -30.902 1.00 90.12 282 GLU A O 1
ATOM 2257 N N . PRO A 1 283 ? 4.534 0.906 -31.553 1.00 88.94 283 PRO A N 1
ATOM 2258 C CA . PRO A 1 283 ? 3.506 -0.053 -31.963 1.00 88.94 283 PRO A CA 1
ATOM 2259 C C . PRO A 1 283 ? 3.998 -1.150 -32.920 1.00 88.94 283 PRO A C 1
ATOM 2261 O O . PRO A 1 283 ? 3.619 -2.312 -32.767 1.00 88.94 283 PRO A O 1
ATOM 2264 N N . SER A 1 284 ? 4.864 -0.805 -33.879 1.00 86.44 284 SER A N 1
ATOM 2265 C CA . SER A 1 284 ? 5.456 -1.749 -34.841 1.00 86.44 284 SER A CA 1
ATOM 2266 C C . SER A 1 284 ? 6.378 -2.760 -34.160 1.00 86.44 284 SER A C 1
ATOM 2268 O O . SER A 1 284 ? 6.287 -3.964 -34.394 1.00 86.44 284 SER A O 1
ATOM 2270 N N . ASP A 1 285 ? 7.224 -2.267 -33.264 1.00 87.31 285 ASP A N 1
ATOM 2271 C CA . ASP A 1 285 ? 8.126 -3.057 -32.444 1.00 87.31 285 ASP A CA 1
ATOM 2272 C C . ASP A 1 285 ? 7.343 -4.019 -31.542 1.00 87.31 285 ASP A C 1
ATOM 2274 O O . ASP A 1 285 ? 7.585 -5.227 -31.537 1.00 87.31 285 ASP A O 1
ATOM 2278 N N . LYS A 1 286 ? 6.354 -3.506 -30.808 1.00 88.81 286 LYS A N 1
ATOM 2279 C CA . LYS A 1 286 ? 5.474 -4.294 -29.936 1.00 88.81 286 LYS A CA 1
ATOM 2280 C C . LYS A 1 286 ? 4.742 -5.407 -30.695 1.00 88.81 286 LYS A C 1
ATOM 2282 O O . LYS A 1 286 ? 4.603 -6.509 -30.161 1.00 88.81 286 LYS A O 1
ATOM 2287 N N . ALA A 1 287 ? 4.281 -5.133 -31.917 1.00 87.00 287 ALA A N 1
ATOM 2288 C CA . ALA A 1 287 ? 3.605 -6.116 -32.763 1.00 87.00 287 ALA A CA 1
ATOM 2289 C C . ALA A 1 287 ? 4.537 -7.257 -33.208 1.00 87.00 287 ALA A C 1
ATOM 2291 O O . ALA A 1 287 ? 4.087 -8.388 -33.361 1.00 87.00 287 ALA A O 1
ATOM 2292 N N . GLY A 1 288 ? 5.834 -6.980 -33.369 1.00 89.62 288 GLY A N 1
ATOM 2293 C CA . GLY A 1 288 ? 6.846 -7.969 -33.744 1.00 89.62 288 GLY A CA 1
ATOM 2294 C C . GLY A 1 288 ? 7.447 -8.759 -32.579 1.00 89.62 288 GLY A C 1
ATOM 2295 O O . GLY A 1 288 ? 8.459 -9.423 -32.779 1.00 89.62 288 GLY A O 1
ATOM 2296 N N . LEU A 1 289 ? 6.918 -8.664 -31.356 1.00 93.25 289 LEU A N 1
ATOM 2297 C CA . LEU A 1 289 ? 7.465 -9.359 -30.184 1.00 93.25 289 LEU A CA 1
ATOM 2298 C C . LEU A 1 289 ? 6.874 -10.770 -30.030 1.00 93.25 289 LEU A C 1
ATOM 2300 O O . LEU A 1 289 ? 5.654 -10.935 -30.059 1.00 93.25 289 LEU A O 1
ATOM 2304 N N . ASP A 1 290 ? 7.721 -11.777 -29.793 1.00 95.44 290 ASP A N 1
ATOM 2305 C CA . ASP A 1 290 ? 7.263 -13.119 -29.416 1.00 95.44 290 ASP A CA 1
ATOM 2306 C C . ASP A 1 290 ? 6.937 -13.165 -27.915 1.00 95.44 290 ASP A C 1
ATOM 2308 O O . ASP A 1 290 ? 7.783 -13.440 -27.057 1.00 95.44 290 ASP A O 1
ATOM 2312 N N . TRP A 1 291 ? 5.680 -12.870 -27.587 1.00 95.12 291 TRP A N 1
ATOM 2313 C CA . TRP A 1 291 ? 5.161 -12.881 -26.222 1.00 95.12 291 TRP A CA 1
ATOM 2314 C C . TRP A 1 291 ? 5.202 -14.266 -25.583 1.00 95.12 291 TRP A C 1
ATOM 2316 O O . TRP A 1 291 ? 5.403 -14.363 -24.370 1.00 95.12 291 TRP A O 1
ATOM 2326 N N . ARG A 1 292 ? 5.040 -15.341 -26.365 1.00 95.50 292 ARG A N 1
ATOM 2327 C CA . ARG A 1 292 ? 5.136 -16.714 -25.853 1.00 95.50 292 ARG A CA 1
ATOM 2328 C C . ARG A 1 292 ? 6.545 -17.010 -25.365 1.00 95.50 292 ARG A C 1
ATOM 2330 O O . ARG A 1 292 ? 6.703 -17.434 -24.218 1.00 95.50 292 ARG A O 1
ATOM 2337 N N . GLU A 1 293 ? 7.551 -16.790 -26.204 1.00 95.56 293 GLU A N 1
ATOM 2338 C CA . GLU A 1 293 ? 8.941 -17.050 -25.821 1.00 95.56 293 GLU A CA 1
ATOM 2339 C C . GLU A 1 293 ? 9.384 -16.095 -24.704 1.00 95.56 293 GLU A C 1
ATOM 2341 O O . GLU A 1 293 ? 10.060 -16.498 -23.750 1.00 95.56 293 GLU A O 1
ATOM 2346 N N . LEU A 1 294 ? 8.927 -14.837 -24.731 1.00 95.44 294 LEU A N 1
ATOM 2347 C CA . LEU A 1 294 ? 9.171 -13.899 -23.638 1.00 95.44 294 LEU A CA 1
ATOM 2348 C C . LEU A 1 294 ? 8.581 -14.394 -22.312 1.00 95.44 294 LEU A C 1
ATOM 2350 O O . LEU A 1 294 ? 9.263 -14.340 -21.285 1.00 95.44 294 LEU A O 1
ATOM 2354 N N . TYR A 1 295 ? 7.350 -14.904 -22.316 1.00 95.69 295 TYR A N 1
ATOM 2355 C CA . TYR A 1 295 ? 6.704 -15.472 -21.135 1.00 95.69 295 TYR A CA 1
ATOM 2356 C C . TYR A 1 295 ? 7.474 -16.686 -20.600 1.00 95.69 295 TYR A C 1
ATOM 2358 O O . TYR A 1 295 ? 7.873 -16.715 -19.430 1.00 95.69 295 TYR A O 1
ATOM 2366 N N . GLN A 1 296 ? 7.742 -17.670 -21.463 1.00 94.69 296 GLN A N 1
ATOM 2367 C CA . GLN A 1 296 ? 8.405 -18.920 -21.084 1.00 94.69 296 GLN A CA 1
ATOM 2368 C C . GLN A 1 296 ? 9.823 -18.673 -20.557 1.00 94.69 296 GLN A C 1
ATOM 2370 O O . GLN A 1 296 ? 10.186 -19.157 -19.476 1.00 94.69 296 GLN A O 1
ATOM 2375 N N . SER A 1 297 ? 10.609 -17.866 -21.275 1.00 94.00 297 SER A N 1
ATOM 2376 C CA . SER A 1 297 ? 11.964 -17.501 -20.864 1.00 94.00 297 SER A CA 1
ATOM 2377 C C . SER A 1 297 ? 11.969 -16.709 -19.552 1.00 94.00 297 SER A C 1
ATOM 2379 O O . SER A 1 297 ? 12.784 -17.002 -18.674 1.00 94.00 297 SER A O 1
ATOM 2381 N N . SER A 1 298 ? 11.033 -15.773 -19.348 1.00 94.38 298 SER A N 1
ATOM 2382 C CA . SER A 1 298 ? 10.918 -15.013 -18.092 1.00 94.38 298 SER A CA 1
ATOM 2383 C C . SER A 1 298 ? 10.590 -15.920 -16.910 1.00 94.38 298 SER A C 1
ATO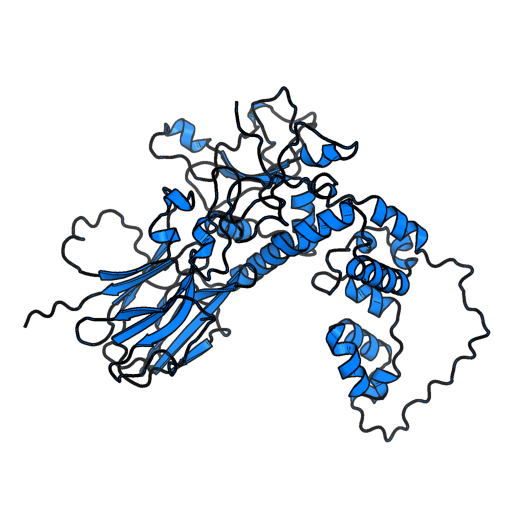M 2385 O O . SER A 1 298 ? 11.293 -15.887 -15.898 1.00 94.38 298 SER A O 1
ATOM 2387 N N . LYS A 1 299 ? 9.592 -16.802 -17.045 1.00 94.44 299 LYS A N 1
ATOM 2388 C CA . LYS A 1 299 ? 9.226 -17.766 -15.995 1.00 94.44 299 LYS A CA 1
ATOM 2389 C C . LYS A 1 299 ? 10.392 -18.676 -15.631 1.00 94.44 299 LYS A C 1
ATOM 2391 O O . LYS A 1 299 ? 10.671 -18.861 -14.446 1.00 94.44 299 LYS A O 1
ATOM 2396 N N . LYS A 1 300 ? 11.109 -19.202 -16.630 1.00 95.19 300 LYS A N 1
ATOM 2397 C CA . LYS A 1 300 ? 12.303 -20.032 -16.421 1.00 95.19 300 LYS A CA 1
ATOM 2398 C C . LYS A 1 300 ? 13.379 -19.264 -15.654 1.00 95.19 300 LYS A C 1
ATOM 2400 O O . LYS A 1 300 ? 13.905 -19.772 -14.666 1.00 95.19 300 LYS A O 1
ATOM 2405 N N . ARG A 1 301 ? 13.687 -18.035 -16.072 1.00 93.88 301 ARG A N 1
ATOM 2406 C CA . ARG A 1 301 ? 14.721 -17.215 -15.430 1.00 93.88 301 ARG A CA 1
ATOM 2407 C C . ARG A 1 301 ? 14.375 -16.855 -13.994 1.00 93.88 301 ARG A C 1
ATOM 2409 O O . ARG A 1 301 ? 15.244 -16.965 -13.138 1.00 93.88 301 ARG A O 1
ATOM 2416 N N . ILE A 1 302 ? 13.127 -16.490 -13.716 1.00 93.50 302 ILE A N 1
ATOM 2417 C CA . ILE A 1 302 ? 12.668 -16.197 -12.354 1.00 93.50 302 ILE A CA 1
ATOM 2418 C C . ILE A 1 302 ? 12.755 -17.455 -11.485 1.00 93.50 302 ILE A C 1
ATOM 2420 O O . ILE A 1 302 ? 13.352 -17.409 -10.413 1.00 93.50 302 ILE A O 1
ATOM 2424 N N . LYS A 1 303 ? 12.229 -18.592 -11.964 1.00 93.94 303 LYS A N 1
ATOM 2425 C CA . LYS A 1 303 ? 12.224 -19.864 -11.223 1.00 93.94 303 LYS A CA 1
ATOM 2426 C C . LYS A 1 303 ? 13.631 -20.324 -10.838 1.00 93.94 303 LYS A C 1
ATOM 2428 O O . LYS A 1 303 ? 13.837 -20.769 -9.716 1.00 93.94 303 LYS A O 1
ATOM 2433 N N . TYR A 1 304 ? 14.588 -20.215 -11.758 1.00 94.75 304 TYR A N 1
ATOM 2434 C CA . TYR A 1 304 ? 15.975 -20.635 -11.535 1.00 94.75 304 TYR A CA 1
ATOM 2435 C C . TYR A 1 304 ? 16.894 -19.497 -11.079 1.00 94.75 304 TYR A C 1
ATOM 2437 O O . TYR A 1 304 ? 18.109 -19.670 -11.049 1.00 94.75 304 TYR A O 1
ATOM 2445 N N . ASN A 1 305 ? 16.331 -18.339 -10.713 1.00 90.50 305 ASN A N 1
ATOM 2446 C CA . ASN A 1 305 ? 17.076 -17.198 -10.184 1.00 90.50 305 ASN A CA 1
ATOM 2447 C C . ASN A 1 305 ? 18.188 -16.676 -11.132 1.00 90.50 305 ASN A C 1
ATOM 2449 O O . ASN A 1 305 ? 19.225 -16.188 -10.685 1.00 90.50 305 ASN A O 1
ATOM 2453 N N . LEU A 1 306 ? 17.949 -16.770 -12.447 1.00 93.50 306 LEU A N 1
ATOM 2454 C CA . LEU A 1 306 ? 18.835 -16.368 -13.554 1.00 93.50 306 LEU A CA 1
ATOM 2455 C C . LEU A 1 306 ? 18.508 -14.960 -14.094 1.00 93.50 306 LEU A C 1
ATOM 2457 O O . LEU A 1 306 ? 18.812 -14.628 -15.243 1.00 93.50 306 LEU A O 1
ATOM 2461 N N . VAL A 1 307 ? 17.796 -14.144 -13.321 1.00 92.75 307 VAL A N 1
ATOM 2462 C CA . VAL A 1 307 ? 17.472 -12.755 -13.683 1.00 92.75 307 VAL A CA 1
ATOM 2463 C C . VAL A 1 307 ? 18.705 -11.856 -13.544 1.00 92.75 307 VAL A C 1
ATOM 2465 O O . VAL A 1 307 ? 19.582 -12.123 -12.720 1.00 92.75 307 VAL A O 1
ATOM 2468 N N . GLY A 1 308 ? 18.787 -10.813 -14.375 1.00 92.44 308 GLY A N 1
ATOM 2469 C CA . GLY A 1 308 ? 19.856 -9.811 -14.275 1.00 92.44 308 GLY A CA 1
ATOM 2470 C C . GLY A 1 308 ? 19.740 -8.967 -13.004 1.00 92.44 308 GLY A C 1
ATOM 2471 O O . GLY A 1 308 ? 18.765 -9.077 -12.260 1.00 92.44 308 GLY A O 1
ATOM 2472 N N . LEU A 1 309 ? 20.749 -8.143 -12.717 1.00 92.75 309 LEU A N 1
ATOM 2473 C CA . LEU A 1 309 ? 20.786 -7.362 -11.479 1.00 92.75 309 LEU A CA 1
ATOM 2474 C C . LEU A 1 309 ? 19.714 -6.260 -11.433 1.00 92.75 309 LEU A C 1
ATOM 2476 O O . LEU A 1 309 ? 19.096 -6.085 -10.381 1.00 92.75 309 LEU A O 1
ATOM 2480 N N . GLY A 1 310 ? 19.443 -5.576 -12.547 1.00 92.75 310 GLY A N 1
ATOM 2481 C CA . GLY A 1 310 ? 18.377 -4.577 -12.646 1.00 92.75 310 GLY A CA 1
ATOM 2482 C C . GLY A 1 310 ? 16.992 -5.221 -12.589 1.00 92.75 310 GLY A C 1
ATOM 2483 O O . GLY A 1 310 ? 16.139 -4.784 -11.817 1.00 92.75 310 GLY A O 1
ATOM 2484 N N . GLU A 1 311 ? 16.795 -6.340 -13.297 1.00 93.81 311 GLU A N 1
ATOM 2485 C CA . GLU A 1 311 ? 15.549 -7.127 -13.232 1.00 93.81 311 GLU A CA 1
ATOM 2486 C C . GLU A 1 311 ? 15.281 -7.620 -11.799 1.00 93.81 311 GLU A C 1
ATOM 2488 O O . GLU A 1 311 ? 14.161 -7.518 -11.294 1.00 93.81 311 GLU A O 1
ATOM 2493 N N . ARG A 1 312 ? 16.320 -8.083 -11.093 1.00 94.75 312 ARG A N 1
ATOM 2494 C CA . ARG A 1 312 ? 16.227 -8.500 -9.687 1.00 94.75 312 ARG A CA 1
ATOM 2495 C C . ARG A 1 312 ? 15.877 -7.329 -8.765 1.00 94.75 312 ARG A C 1
ATOM 2497 O O . ARG A 1 312 ? 15.089 -7.514 -7.836 1.00 94.75 312 ARG A O 1
ATOM 2504 N N . ASN A 1 313 ? 16.419 -6.133 -9.017 1.00 94.94 313 ASN A N 1
ATOM 2505 C CA . ASN A 1 313 ? 16.066 -4.944 -8.243 1.00 94.94 313 ASN A CA 1
ATOM 2506 C C . ASN A 1 313 ? 14.609 -4.536 -8.454 1.00 94.94 313 ASN A C 1
ATOM 2508 O O . ASN A 1 313 ? 13.888 -4.298 -7.483 1.00 94.94 313 ASN A O 1
ATOM 2512 N N . ARG A 1 314 ? 14.163 -4.514 -9.716 1.00 96.06 314 ARG A N 1
ATOM 2513 C CA . ARG A 1 314 ? 12.771 -4.227 -10.056 1.00 96.06 314 ARG A CA 1
ATOM 2514 C C . ARG A 1 314 ? 11.836 -5.215 -9.379 1.00 96.06 314 ARG A C 1
ATOM 2516 O O . ARG A 1 314 ? 10.911 -4.787 -8.707 1.00 96.06 314 ARG A O 1
ATOM 2523 N N . LEU A 1 315 ? 12.105 -6.518 -9.486 1.00 95.62 315 LEU A N 1
ATOM 2524 C CA . LEU A 1 315 ? 11.304 -7.564 -8.843 1.00 95.62 315 LEU A CA 1
ATOM 2525 C C . LEU A 1 315 ? 11.166 -7.352 -7.334 1.00 95.62 315 LEU A C 1
ATOM 2527 O O . LEU A 1 315 ? 10.070 -7.495 -6.795 1.00 95.62 315 LEU A O 1
ATOM 2531 N N . ARG A 1 316 ? 12.266 -7.002 -6.661 1.00 95.31 316 ARG A N 1
ATOM 2532 C CA . ARG A 1 316 ? 12.279 -6.706 -5.227 1.00 95.31 316 ARG A CA 1
ATOM 2533 C C . ARG A 1 316 ? 11.357 -5.533 -4.895 1.00 95.31 316 ARG A C 1
ATOM 2535 O O . ARG A 1 316 ? 10.442 -5.695 -4.097 1.00 95.31 316 ARG A O 1
ATOM 2542 N N . ILE A 1 317 ? 11.579 -4.382 -5.528 1.00 97.19 317 ILE A N 1
ATOM 2543 C CA . ILE A 1 317 ? 10.840 -3.142 -5.243 1.00 97.19 317 ILE A CA 1
ATOM 2544 C C . ILE A 1 317 ? 9.367 -3.282 -5.642 1.00 97.19 317 ILE A C 1
ATOM 2546 O O . ILE A 1 317 ? 8.477 -2.873 -4.897 1.00 97.19 317 ILE A O 1
ATOM 2550 N N . TRP A 1 318 ? 9.108 -3.902 -6.795 1.00 97.06 318 TRP A N 1
ATOM 2551 C CA . TRP A 1 318 ? 7.765 -4.107 -7.320 1.00 97.06 318 TRP A CA 1
ATOM 2552 C C . TRP A 1 318 ? 6.922 -4.976 -6.399 1.00 97.06 318 TRP A C 1
ATOM 2554 O O . TRP A 1 318 ? 5.829 -4.582 -6.007 1.00 97.06 318 TRP A O 1
ATOM 2564 N N . ARG A 1 319 ? 7.434 -6.155 -6.028 1.00 94.44 319 ARG A N 1
ATOM 2565 C CA . ARG A 1 319 ? 6.670 -7.127 -5.236 1.00 94.44 319 ARG A CA 1
ATOM 2566 C C . ARG A 1 319 ? 6.522 -6.719 -3.780 1.00 94.44 319 ARG A C 1
ATOM 2568 O O . ARG A 1 319 ? 5.494 -7.020 -3.190 1.00 94.44 319 ARG A O 1
ATOM 2575 N N . GLN A 1 320 ? 7.546 -6.095 -3.201 1.00 93.00 320 GLN A N 1
ATOM 2576 C CA . GLN A 1 320 ? 7.539 -5.778 -1.774 1.00 93.00 320 GLN A CA 1
ATOM 2577 C C . GLN A 1 320 ? 6.843 -4.461 -1.470 1.00 93.00 320 GLN A C 1
ATOM 2579 O O . GLN A 1 320 ? 6.101 -4.418 -0.499 1.00 93.00 320 GLN A O 1
ATOM 2584 N N . THR A 1 321 ? 7.033 -3.433 -2.305 1.00 95.81 321 THR A N 1
ATOM 2585 C CA . THR A 1 321 ? 6.539 -2.084 -2.002 1.00 95.81 321 THR A CA 1
ATOM 2586 C C . THR A 1 321 ? 5.530 -1.580 -3.020 1.00 95.81 321 THR A C 1
ATOM 2588 O O . THR A 1 321 ? 4.402 -1.279 -2.652 1.00 95.81 321 THR A O 1
ATOM 2591 N N . VAL A 1 322 ? 5.899 -1.484 -4.302 1.00 96.81 322 VAL A N 1
ATOM 2592 C CA . VAL A 1 322 ? 5.088 -0.756 -5.297 1.00 96.81 322 VAL A CA 1
ATOM 2593 C C . VAL A 1 322 ? 3.732 -1.422 -5.514 1.00 96.81 322 VAL A C 1
ATOM 2595 O O . VAL A 1 322 ? 2.704 -0.761 -5.399 1.00 96.81 322 VAL A O 1
ATOM 2598 N N . ARG A 1 323 ? 3.695 -2.732 -5.786 1.00 95.00 323 ARG A N 1
ATOM 2599 C CA . ARG A 1 323 ? 2.433 -3.426 -6.058 1.00 95.00 323 ARG A CA 1
ATOM 2600 C C . ARG A 1 323 ? 1.519 -3.448 -4.826 1.00 95.00 323 ARG A C 1
ATOM 2602 O O . ARG A 1 323 ? 0.367 -3.045 -4.983 1.00 95.00 323 ARG A O 1
ATOM 2609 N N . PRO A 1 324 ? 1.990 -3.817 -3.617 1.00 95.25 324 PRO A N 1
ATOM 2610 C CA . PRO A 1 324 ? 1.173 -3.703 -2.409 1.00 95.25 324 PRO A CA 1
ATOM 2611 C C . PRO A 1 324 ? 0.683 -2.277 -2.129 1.00 95.25 324 PRO A C 1
ATOM 2613 O O . PRO A 1 324 ? -0.477 -2.106 -1.771 1.00 95.25 324 PRO A O 1
ATOM 2616 N N . LEU A 1 325 ? 1.517 -1.257 -2.360 1.00 95.94 325 LEU A N 1
ATOM 2617 C CA . LEU A 1 325 ? 1.138 0.145 -2.179 1.00 95.94 325 LEU A CA 1
ATOM 2618 C C . LEU A 1 325 ? 0.038 0.578 -3.156 1.00 95.94 325 LEU A C 1
ATOM 2620 O O . LEU A 1 325 ? -0.935 1.190 -2.734 1.00 95.94 325 LEU A O 1
ATOM 2624 N N . THR A 1 326 ? 0.153 0.237 -4.443 1.00 94.69 326 THR A N 1
ATOM 2625 C CA . THR A 1 326 ? -0.901 0.561 -5.426 1.00 94.69 326 THR A CA 1
ATOM 2626 C C . THR A 1 326 ? -2.223 -0.138 -5.121 1.00 94.69 326 THR A C 1
ATOM 2628 O O . THR A 1 326 ? -3.271 0.489 -5.221 1.00 94.69 326 THR A O 1
ATOM 2631 N N . ARG A 1 327 ? -2.185 -1.392 -4.646 1.00 94.19 327 ARG A N 1
ATOM 2632 C CA . ARG A 1 327 ? -3.389 -2.078 -4.155 1.00 94.19 327 ARG A CA 1
ATOM 2633 C C . ARG A 1 327 ? -3.975 -1.375 -2.936 1.00 94.19 327 ARG A C 1
ATOM 2635 O O . ARG A 1 327 ? -5.175 -1.166 -2.895 1.00 94.19 327 ARG A O 1
ATOM 2642 N N . ALA A 1 328 ? -3.141 -0.952 -1.986 1.00 94.75 328 ALA A N 1
ATOM 2643 C CA . ALA A 1 328 ? -3.606 -0.200 -0.823 1.00 94.75 328 ALA A CA 1
ATOM 2644 C C . ALA A 1 328 ? -4.269 1.133 -1.213 1.00 94.75 328 ALA A C 1
ATOM 2646 O O . ALA A 1 328 ? -5.262 1.511 -0.602 1.00 94.75 328 ALA A O 1
ATOM 2647 N N . ILE A 1 329 ? -3.764 1.830 -2.240 1.00 94.81 329 ILE A N 1
ATOM 2648 C CA . ILE A 1 329 ? -4.415 3.032 -2.789 1.00 94.81 329 ILE A CA 1
ATOM 2649 C C . ILE A 1 329 ? -5.821 2.690 -3.306 1.00 94.81 329 ILE A C 1
ATOM 2651 O O . ILE A 1 329 ? -6.777 3.391 -2.974 1.00 94.81 329 ILE A O 1
ATOM 2655 N N . ASP A 1 330 ? -5.957 1.608 -4.078 1.00 92.00 330 ASP A N 1
ATOM 2656 C CA . ASP A 1 330 ? -7.249 1.153 -4.607 1.00 92.00 330 ASP A CA 1
ATOM 2657 C C . ASP A 1 330 ? -8.219 0.707 -3.498 1.00 92.00 330 ASP A C 1
ATOM 2659 O O . ASP A 1 330 ? -9.407 1.019 -3.572 1.00 92.00 330 ASP A O 1
ATOM 2663 N N . GLU A 1 331 ? -7.734 0.014 -2.464 1.00 91.88 331 GLU A N 1
ATOM 2664 C CA . GLU A 1 331 ? -8.544 -0.410 -1.311 1.00 91.88 331 GLU A CA 1
ATOM 2665 C C . GLU A 1 331 ? -9.039 0.794 -0.502 1.00 91.88 331 GLU A C 1
ATOM 2667 O O . GLU A 1 331 ? -10.229 0.918 -0.221 1.00 91.88 331 GLU A O 1
ATOM 2672 N N . ILE A 1 332 ? -8.153 1.744 -0.194 1.00 92.31 3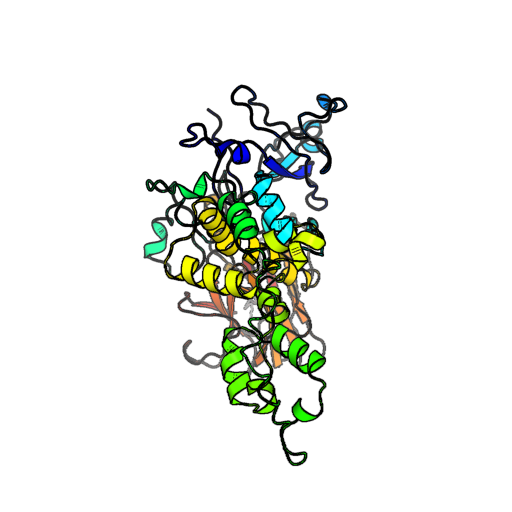32 ILE A N 1
ATOM 2673 C CA . ILE A 1 332 ? -8.499 2.953 0.568 1.00 92.31 332 ILE A CA 1
ATOM 2674 C C . ILE A 1 332 ? -9.461 3.850 -0.212 1.00 92.31 332 ILE A C 1
ATOM 2676 O O . ILE A 1 332 ? -10.257 4.572 0.385 1.00 92.31 332 ILE A O 1
ATOM 2680 N N . ASN A 1 333 ? -9.445 3.783 -1.543 1.00 91.00 333 ASN A N 1
ATOM 2681 C CA . ASN A 1 333 ? -10.417 4.479 -2.377 1.00 91.00 333 ASN A CA 1
ATOM 2682 C C . ASN A 1 333 ? -11.858 3.986 -2.206 1.00 91.00 333 ASN A C 1
ATOM 2684 O O . ASN A 1 333 ? -12.778 4.721 -2.559 1.00 91.00 333 ASN A O 1
ATOM 2688 N N . ARG A 1 334 ? -12.066 2.784 -1.658 1.00 91.56 334 ARG A N 1
ATOM 2689 C CA . ARG A 1 334 ? -13.401 2.243 -1.364 1.00 91.56 334 ARG A CA 1
ATOM 2690 C C . ARG A 1 334 ? -13.934 2.655 0.007 1.00 91.56 334 ARG A C 1
ATOM 2692 O O . ARG A 1 334 ? -15.107 2.420 0.280 1.00 91.56 334 ARG A O 1
ATOM 2699 N N . LEU A 1 335 ? -13.090 3.234 0.861 1.00 93.25 335 LEU A N 1
ATOM 2700 C CA . LEU A 1 335 ? -13.475 3.634 2.210 1.00 93.25 335 LEU A CA 1
ATOM 2701 C C . LEU A 1 335 ? -14.413 4.841 2.180 1.00 93.25 335 LEU A C 1
ATOM 2703 O O . LEU A 1 335 ? -14.198 5.797 1.429 1.00 93.25 335 LEU A O 1
ATOM 2707 N N . SER A 1 336 ? -15.408 4.822 3.062 1.00 93.94 336 SER A N 1
ATOM 2708 C CA . SER A 1 336 ? -16.223 5.991 3.367 1.00 93.94 336 SER A CA 1
ATOM 2709 C C . SER A 1 336 ? -15.398 7.101 4.029 1.00 93.94 336 SER A C 1
ATOM 2711 O O . SER A 1 336 ? -14.262 6.909 4.480 1.00 93.94 336 SER A O 1
ATOM 2713 N N . GLU A 1 337 ? -16.010 8.276 4.161 1.00 92.38 337 GLU A N 1
ATOM 2714 C CA . GLU A 1 337 ? -15.578 9.235 5.177 1.00 92.38 337 GLU A CA 1
ATOM 2715 C C . GLU A 1 337 ? -15.731 8.636 6.582 1.00 92.38 337 GLU A C 1
ATOM 2717 O O . GLU A 1 337 ? -16.469 7.663 6.777 1.00 92.38 337 GLU A O 1
ATOM 2722 N N . LEU A 1 338 ? -15.011 9.201 7.552 1.00 92.75 338 LEU A N 1
ATOM 2723 C CA . LEU A 1 338 ? -15.052 8.734 8.936 1.00 92.75 338 LEU A CA 1
ATOM 2724 C C . LEU A 1 338 ? -16.477 8.862 9.499 1.00 92.75 338 LEU A C 1
ATOM 2726 O O . LEU A 1 338 ? -17.049 9.952 9.506 1.00 92.75 338 LEU A O 1
ATOM 2730 N N . LYS A 1 339 ? -17.038 7.747 9.966 1.00 94.62 339 LYS A N 1
ATOM 2731 C CA . LYS A 1 339 ? -18.344 7.662 10.625 1.00 94.62 339 LYS A CA 1
ATOM 2732 C C . LYS A 1 339 ? -18.212 7.773 12.143 1.00 94.62 339 LYS A C 1
ATOM 2734 O O . LYS A 1 339 ? -17.178 7.423 12.715 1.00 94.62 339 LYS A O 1
ATOM 2739 N N . GLY A 1 340 ? -19.290 8.229 12.776 1.00 89.81 340 GLY A N 1
ATOM 2740 C CA . GLY A 1 340 ? -19.351 8.590 14.192 1.00 89.81 340 GLY A CA 1
ATOM 2741 C C . GLY A 1 340 ? -19.172 10.093 14.424 1.00 89.81 340 GLY A C 1
ATOM 2742 O O . GLY A 1 340 ? -18.780 10.840 13.528 1.00 89.81 340 GLY A O 1
ATOM 2743 N N . LYS A 1 341 ? -19.486 10.560 15.636 1.00 83.31 341 LYS A N 1
ATOM 2744 C CA . LYS A 1 341 ? -19.258 11.955 16.030 1.00 83.31 341 LYS A CA 1
ATOM 2745 C C . LYS A 1 341 ? -17.755 12.172 16.195 1.00 83.31 341 LYS A C 1
ATOM 2747 O O . LYS A 1 341 ? -17.135 11.568 17.069 1.00 83.31 341 LYS A O 1
ATOM 2752 N N . SER A 1 342 ? -17.173 13.015 15.350 1.00 71.06 342 SER A N 1
ATOM 2753 C CA . SER A 1 342 ? -15.768 13.410 15.431 1.00 71.06 342 SER A CA 1
ATOM 2754 C C . SER A 1 342 ? -15.657 14.774 16.114 1.00 71.06 342 SER A C 1
ATOM 2756 O O . SER A 1 342 ? -15.713 15.804 15.442 1.00 71.06 342 SER A O 1
ATOM 2758 N N . ASP A 1 343 ? -15.522 14.808 17.439 1.00 53.91 343 ASP A N 1
ATOM 2759 C CA . ASP A 1 343 ? -15.209 16.061 18.133 1.00 53.91 343 ASP A CA 1
ATOM 2760 C C . ASP A 1 343 ? -13.699 16.317 18.080 1.00 53.91 343 ASP A C 1
ATOM 2762 O O . ASP A 1 343 ? -12.902 15.662 18.752 1.00 53.91 343 ASP A O 1
ATOM 2766 N N . TRP A 1 344 ? -13.304 17.301 17.270 1.00 46.47 344 TRP A N 1
ATOM 2767 C CA . TRP A 1 344 ? -11.987 17.935 17.342 1.00 46.47 344 TRP A CA 1
ATOM 2768 C C . TRP A 1 344 ? -12.016 18.969 18.476 1.00 46.47 344 TRP A C 1
ATOM 2770 O O . TRP A 1 344 ? -12.120 20.169 18.245 1.00 46.47 344 TRP A O 1
ATOM 2780 N N . SER A 1 345 ? -11.969 18.502 19.721 1.00 34.41 345 SER A N 1
ATOM 2781 C CA . SER A 1 345 ? -11.713 19.376 20.866 1.00 34.41 345 SER A CA 1
ATOM 2782 C C . SER A 1 345 ? -10.760 18.677 21.831 1.00 34.41 345 SER A C 1
ATOM 2784 O O . SER A 1 345 ? -11.169 17.942 22.728 1.00 34.41 345 SER A O 1
ATOM 2786 N N . LEU A 1 346 ? -9.461 18.959 21.666 1.00 38.72 346 LEU A N 1
ATOM 2787 C CA . LEU A 1 346 ? -8.658 19.273 22.850 1.00 38.72 346 LEU A CA 1
ATOM 2788 C C . LEU A 1 346 ? -9.403 20.402 23.586 1.00 38.72 346 LEU A C 1
ATOM 2790 O O . LEU A 1 346 ? -10.018 21.240 22.932 1.00 38.72 346 LEU A O 1
ATOM 2794 N N . ASP A 1 347 ? -9.378 20.415 24.910 1.00 32.97 347 ASP A N 1
ATOM 2795 C CA . ASP A 1 347 ? -10.011 21.435 25.767 1.00 32.97 347 ASP A CA 1
ATOM 2796 C C . ASP A 1 347 ? -11.468 21.173 26.188 1.00 32.97 347 ASP A C 1
ATOM 2798 O O . ASP A 1 347 ? -12.249 22.095 26.411 1.00 32.97 347 ASP A O 1
ATOM 2802 N N . SER A 1 348 ? -11.815 19.912 26.456 1.00 35.72 348 SER A N 1
ATOM 2803 C CA . SER A 1 348 ? -12.711 19.657 27.588 1.00 35.72 348 SER A CA 1
ATOM 2804 C C . SER A 1 348 ? -11.851 19.451 28.836 1.00 35.72 348 SER A C 1
ATOM 2806 O O . SER A 1 348 ? -11.394 18.344 29.121 1.00 35.72 348 SER A O 1
ATOM 2808 N N . GLU A 1 349 ? -11.643 20.526 29.603 1.00 37.03 349 GLU A N 1
ATOM 2809 C CA . GLU A 1 349 ? -11.081 20.486 30.968 1.00 37.03 349 GLU A CA 1
ATOM 2810 C C . GLU A 1 349 ? -11.929 19.638 31.954 1.00 37.03 349 GLU A C 1
ATOM 2812 O O . GLU A 1 349 ? -11.582 19.514 33.127 1.00 37.03 349 GLU A O 1
ATOM 2817 N N . ASP A 1 350 ? -12.998 18.980 31.487 1.00 37.81 350 ASP A N 1
ATOM 2818 C CA . ASP A 1 350 ? -13.884 18.111 32.271 1.00 37.81 350 ASP A CA 1
ATOM 2819 C C . ASP A 1 350 ? -13.584 16.602 32.136 1.00 37.81 350 ASP A C 1
ATOM 2821 O O . ASP A 1 350 ? -14.274 15.770 32.729 1.00 37.81 350 ASP A O 1
ATOM 2825 N N . ALA A 1 351 ? -12.516 16.203 31.436 1.00 44.88 351 ALA A N 1
ATOM 2826 C CA . ALA A 1 351 ? -12.143 14.793 31.228 1.00 44.88 351 ALA A CA 1
ATOM 2827 C C . ALA A 1 351 ? -11.656 14.035 32.492 1.00 44.88 351 ALA A C 1
ATOM 2829 O O . ALA A 1 351 ? -11.067 12.960 32.387 1.00 44.88 351 ALA A O 1
ATOM 2830 N N . SER A 1 352 ? -11.889 14.561 33.698 1.00 45.47 352 SER A N 1
ATOM 2831 C CA . SER A 1 352 ? -11.360 14.009 34.954 1.00 45.47 352 SER A CA 1
ATOM 2832 C C . SER A 1 352 ? -12.296 13.044 35.701 1.00 45.47 352 SER A C 1
ATOM 2834 O O . SER A 1 352 ? -11.976 12.663 36.827 1.00 45.47 352 SER A O 1
ATOM 2836 N N . LYS A 1 353 ? -13.428 12.605 35.117 1.00 49.81 353 LYS A N 1
ATOM 2837 C CA . LYS A 1 353 ? -14.360 11.674 35.804 1.00 49.81 353 LYS A CA 1
ATOM 2838 C C . LYS A 1 353 ? -14.923 10.489 35.011 1.00 49.81 353 LYS A C 1
ATOM 2840 O O . LYS A 1 353 ? -15.523 9.624 35.632 1.00 49.81 353 LYS A O 1
ATOM 2845 N N . THR A 1 354 ? -14.729 10.379 33.697 1.00 58.94 354 THR A N 1
ATOM 2846 C CA . THR A 1 354 ? -15.199 9.200 32.936 1.00 58.94 354 THR A CA 1
ATOM 2847 C C . THR A 1 354 ? -14.088 8.169 32.766 1.00 58.94 354 THR A C 1
ATOM 2849 O O . THR A 1 354 ? -13.137 8.414 32.022 1.00 58.94 354 THR A O 1
ATOM 2852 N N . LEU A 1 355 ? -14.216 7.012 33.421 1.00 79.94 355 LEU A N 1
ATOM 2853 C CA . LEU A 1 355 ? -13.317 5.874 33.226 1.00 79.94 355 LEU A CA 1
ATOM 2854 C C . LEU A 1 355 ? -13.639 5.180 31.893 1.00 79.94 355 LEU A C 1
ATOM 2856 O O . LEU A 1 355 ? -14.652 4.503 31.741 1.00 79.94 355 LEU A O 1
ATOM 2860 N N . TRP A 1 356 ? -12.772 5.364 30.902 1.00 87.31 356 TRP A N 1
ATOM 2861 C CA . TRP A 1 356 ? -12.789 4.580 29.669 1.00 87.31 356 TRP A CA 1
ATOM 2862 C C . TRP A 1 356 ? -11.834 3.398 29.817 1.00 87.31 356 TRP A C 1
ATOM 2864 O O . TRP A 1 356 ? -10.667 3.587 30.160 1.00 87.31 356 TRP A O 1
ATOM 2874 N N . LYS A 1 357 ? -12.292 2.184 29.504 1.00 91.12 357 LYS A N 1
ATOM 2875 C CA . LYS A 1 357 ? -11.380 1.058 29.261 1.00 91.12 357 LYS A CA 1
ATOM 2876 C C . LYS A 1 357 ? -10.936 1.078 27.815 1.00 91.12 357 LYS A C 1
ATOM 2878 O O . LYS A 1 357 ? -11.763 1.339 26.945 1.00 91.12 357 LYS A O 1
ATOM 2883 N N . SER A 1 358 ? -9.676 0.744 27.559 1.00 92.19 358 SER A N 1
ATOM 2884 C CA . SER A 1 358 ? -9.116 0.747 26.211 1.00 92.19 358 SER A CA 1
ATOM 2885 C C . SER A 1 358 ? -8.378 -0.536 25.867 1.00 92.19 358 SER A C 1
ATOM 2887 O O . SER A 1 358 ? -7.831 -1.229 26.725 1.00 92.19 358 SER A O 1
ATOM 2889 N N . VAL A 1 359 ? -8.372 -0.836 24.574 1.00 92.75 359 VAL A N 1
ATOM 2890 C CA . VAL A 1 359 ? -7.364 -1.673 23.932 1.00 92.75 359 VAL A CA 1
ATOM 2891 C C . VAL A 1 359 ? -6.727 -0.821 22.846 1.00 92.75 359 VAL A C 1
ATOM 2893 O O . VAL A 1 359 ? -7.425 -0.170 22.067 1.00 92.75 359 VAL A O 1
ATOM 2896 N N . GLU A 1 360 ? -5.400 -0.815 22.804 1.00 91.56 360 GLU A N 1
ATOM 2897 C CA . GLU A 1 360 ? -4.622 0.045 21.914 1.00 91.56 360 GLU A CA 1
ATOM 2898 C C . GLU A 1 360 ? -3.530 -0.756 21.210 1.00 91.56 360 GLU A C 1
ATOM 2900 O O . GLU A 1 360 ? -3.024 -1.756 21.732 1.00 91.56 360 GLU A O 1
ATOM 2905 N N . THR A 1 361 ? -3.160 -0.321 20.008 1.00 87.31 361 THR A N 1
ATOM 2906 C CA . THR A 1 361 ? -2.016 -0.884 19.288 1.00 87.31 361 THR A CA 1
ATOM 2907 C C . THR A 1 361 ? -0.712 -0.500 19.983 1.00 87.31 361 THR A C 1
ATOM 2909 O O . THR A 1 361 ? -0.627 0.514 20.676 1.00 87.31 361 THR A O 1
ATOM 2912 N N . SER A 1 362 ? 0.359 -1.276 19.786 1.00 82.25 362 SER A N 1
ATOM 2913 C CA . SER A 1 362 ? 1.664 -0.878 20.336 1.00 82.25 362 SER A CA 1
ATOM 2914 C C . SER A 1 362 ? 2.176 0.428 19.730 1.00 82.25 362 SER A C 1
ATOM 2916 O O . SER A 1 362 ? 2.892 1.158 20.403 1.00 82.25 362 SER A O 1
ATOM 2918 N N . GLN A 1 363 ? 1.799 0.724 18.483 1.00 78.88 363 GLN A N 1
ATOM 2919 C CA . GLN A 1 363 ? 2.041 2.014 17.843 1.00 78.88 363 GLN A CA 1
ATOM 2920 C C . GLN A 1 363 ? 1.372 3.165 18.606 1.00 78.88 363 GLN A C 1
ATOM 2922 O O . GLN A 1 363 ? 2.009 4.194 18.806 1.00 78.88 363 GLN A O 1
ATOM 2927 N N . SER A 1 364 ? 0.133 2.978 19.075 1.00 74.69 364 SER A N 1
ATOM 2928 C CA . SER A 1 364 ? -0.567 3.956 19.922 1.00 74.69 364 SER A CA 1
ATOM 2929 C C . SER A 1 364 ? 0.096 4.108 21.296 1.00 74.69 364 SER A C 1
ATOM 2931 O O . SER A 1 364 ? 0.241 5.220 21.795 1.00 74.69 364 SER A O 1
ATOM 2933 N N . LEU A 1 365 ? 0.548 2.999 21.894 1.00 76.94 365 LEU A N 1
ATOM 2934 C CA . LEU A 1 365 ? 1.139 2.987 23.239 1.00 76.94 365 LEU A CA 1
ATOM 2935 C C . LEU A 1 365 ? 2.568 3.559 23.304 1.00 76.94 365 LEU A C 1
ATOM 2937 O O . LEU A 1 365 ? 2.950 4.110 24.333 1.00 76.94 365 LEU A O 1
ATOM 2941 N N . ASP A 1 366 ? 3.368 3.406 22.245 1.00 79.12 366 ASP A N 1
ATOM 2942 C CA . ASP A 1 366 ? 4.764 3.871 22.183 1.00 79.12 366 ASP A CA 1
ATOM 2943 C C . ASP A 1 366 ? 5.048 4.593 20.849 1.00 79.12 366 ASP A C 1
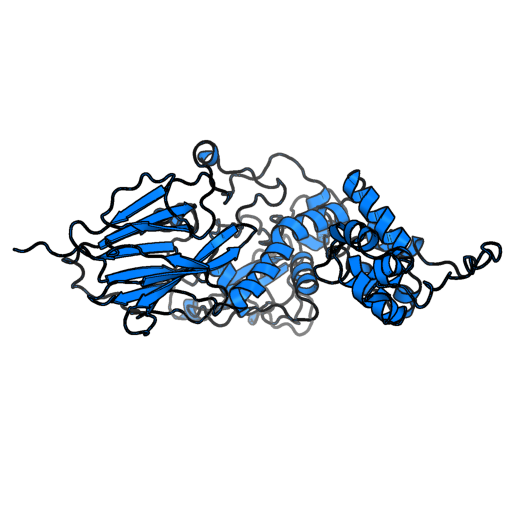ATOM 2945 O O . ASP A 1 366 ? 5.825 4.108 20.024 1.00 79.12 366 ASP A O 1
ATOM 2949 N N . PRO A 1 367 ? 4.425 5.758 20.589 1.00 77.12 367 PRO A N 1
ATOM 2950 C CA . PRO A 1 367 ? 4.562 6.458 19.311 1.00 77.12 367 PRO A CA 1
ATOM 2951 C C . PRO A 1 367 ? 6.010 6.875 19.020 1.00 77.12 367 PRO A C 1
ATOM 2953 O O . PRO A 1 367 ? 6.395 6.982 17.856 1.00 77.12 367 PRO A O 1
ATOM 2956 N N . GLU A 1 368 ? 6.846 7.068 20.044 1.00 80.25 368 GLU A N 1
ATOM 2957 C CA . GLU A 1 368 ? 8.271 7.374 19.881 1.00 80.25 368 GLU A CA 1
ATOM 2958 C C . GLU A 1 368 ? 9.033 6.239 19.199 1.00 80.25 368 GLU A C 1
ATOM 2960 O O . GLU A 1 368 ? 9.774 6.490 18.242 1.00 80.25 368 GLU A O 1
ATOM 2965 N N . LEU A 1 369 ? 8.802 4.989 19.610 1.00 73.62 369 LEU A N 1
ATOM 2966 C CA . LEU A 1 369 ? 9.413 3.817 18.978 1.00 73.62 369 LEU A CA 1
ATOM 2967 C C . LEU A 1 369 ? 9.075 3.709 17.484 1.00 73.62 369 LEU A C 1
ATOM 2969 O O . LEU A 1 369 ? 9.889 3.231 16.689 1.00 73.62 369 LEU A O 1
ATOM 2973 N N . PHE A 1 370 ? 7.885 4.168 17.102 1.00 75.81 370 PHE A N 1
ATOM 2974 C CA . PHE A 1 370 ? 7.384 4.157 15.728 1.00 75.81 370 PHE A CA 1
ATOM 2975 C C . PHE A 1 370 ? 7.690 5.457 14.963 1.00 75.81 370 PHE A C 1
ATOM 2977 O O . PHE A 1 370 ? 7.352 5.573 13.782 1.00 75.81 370 PHE A O 1
ATOM 2984 N N . GLY A 1 371 ? 8.378 6.402 15.617 1.00 72.88 371 GLY A N 1
ATOM 2985 C CA . GLY A 1 371 ? 8.732 7.715 15.087 1.00 72.88 371 GLY A CA 1
ATOM 2986 C C . GLY A 1 371 ? 7.522 8.593 14.778 1.00 72.88 371 GLY A C 1
ATOM 2987 O O . GLY A 1 371 ? 7.612 9.474 13.933 1.00 72.88 371 GLY A O 1
ATOM 2988 N N . GLU A 1 372 ? 6.402 8.360 15.453 1.00 73.94 372 GLU A N 1
ATOM 2989 C CA . GLU A 1 372 ? 5.116 9.028 15.257 1.00 73.94 372 GLU A CA 1
ATOM 2990 C C . GLU A 1 372 ? 4.789 10.048 16.356 1.00 73.94 372 GLU A C 1
ATOM 2992 O O . GLU A 1 372 ? 3.630 10.427 16.524 1.00 73.94 372 GLU A O 1
ATOM 2997 N N . LEU A 1 373 ? 5.793 10.518 17.105 1.00 62.94 373 LEU A N 1
ATOM 2998 C CA . LEU A 1 373 ? 5.610 11.621 18.051 1.00 62.94 373 LEU A CA 1
ATOM 2999 C C . LEU A 1 373 ? 4.913 12.797 17.348 1.00 62.94 373 LEU A C 1
ATOM 3001 O O . LEU A 1 373 ? 5.343 13.237 16.280 1.00 62.94 373 LEU A O 1
ATOM 3005 N N . SER A 1 374 ? 3.820 13.273 17.947 1.00 60.62 374 SER A N 1
ATOM 3006 C CA . SER A 1 374 ? 2.957 14.346 17.423 1.00 60.62 374 SER A CA 1
ATOM 3007 C C . SER A 1 374 ? 2.082 13.979 16.211 1.00 60.62 374 SER A C 1
ATOM 3009 O O . SER A 1 374 ? 1.511 14.863 15.561 1.00 60.62 374 SER A O 1
ATOM 3011 N N . ARG A 1 375 ? 1.929 12.687 15.887 1.00 69.88 375 ARG A N 1
ATOM 3012 C CA . ARG A 1 375 ? 0.929 12.242 14.910 1.00 69.88 375 ARG A CA 1
ATOM 3013 C C . ARG A 1 375 ? -0.481 12.433 15.465 1.00 69.88 375 ARG A C 1
ATOM 3015 O O . ARG A 1 375 ? -0.787 12.031 16.580 1.00 69.88 375 ARG A O 1
ATOM 3022 N N . HIS A 1 376 ? -1.346 13.006 14.638 1.00 65.56 376 HIS A N 1
ATOM 3023 C CA . HIS A 1 376 ? -2.756 13.181 14.960 1.00 65.56 376 HIS A CA 1
ATOM 3024 C C . HIS A 1 376 ? -3.537 11.961 14.466 1.00 65.56 376 HIS A C 1
ATOM 3026 O O . HIS A 1 376 ? -3.511 11.660 13.270 1.00 65.56 376 HIS A O 1
ATOM 3032 N N . LEU A 1 377 ? -4.214 11.274 15.383 1.00 79.50 377 LEU A N 1
ATOM 3033 C CA . LEU A 1 377 ? -5.240 10.284 15.064 1.00 79.50 377 LEU A CA 1
ATOM 3034 C C . LEU A 1 377 ? -6.604 10.976 15.014 1.00 79.50 377 LEU A C 1
ATOM 3036 O O . LEU A 1 377 ? -6.817 11.994 15.671 1.00 79.50 377 LEU A O 1
ATOM 3040 N N . LEU A 1 378 ? -7.523 10.430 14.226 1.00 86.69 378 LEU A N 1
ATOM 3041 C CA . LEU A 1 378 ? -8.907 10.879 14.212 1.00 86.69 378 LEU A CA 1
ATOM 3042 C C . LEU A 1 378 ? -9.696 10.084 15.244 1.00 86.69 378 LEU A C 1
ATOM 3044 O O . LEU A 1 378 ? -9.693 8.857 15.211 1.00 86.69 378 LEU A O 1
ATOM 3048 N N . GLN A 1 379 ? -10.378 10.785 16.140 1.00 90.56 379 GLN A N 1
ATOM 3049 C CA . GLN A 1 379 ? -11.263 10.173 17.120 1.00 90.56 379 GLN A CA 1
ATOM 3050 C C . GLN A 1 379 ? -12.696 10.183 16.586 1.00 90.56 379 GLN A C 1
ATOM 3052 O O . GLN A 1 379 ? -13.170 11.208 16.092 1.00 90.56 379 GLN A O 1
ATOM 3057 N N . ALA A 1 380 ? -13.389 9.057 16.718 1.00 92.94 380 ALA A N 1
ATOM 3058 C CA . ALA A 1 380 ? -14.822 8.959 16.480 1.00 92.94 380 ALA A CA 1
ATOM 3059 C C . ALA A 1 380 ? -15.512 8.340 17.694 1.00 92.94 380 ALA A C 1
ATOM 3061 O O . ALA A 1 380 ? -14.964 7.449 18.347 1.00 92.94 380 ALA A O 1
ATOM 3062 N N . GLU A 1 381 ? -16.719 8.811 17.986 1.00 93.81 381 GLU A N 1
ATOM 3063 C CA . GLU A 1 381 ? -17.533 8.322 19.092 1.00 93.81 381 GLU A CA 1
ATOM 3064 C C . GLU A 1 381 ? -18.976 8.049 18.649 1.00 93.81 381 GLU A C 1
ATOM 3066 O O . GLU A 1 381 ? -19.549 8.797 17.852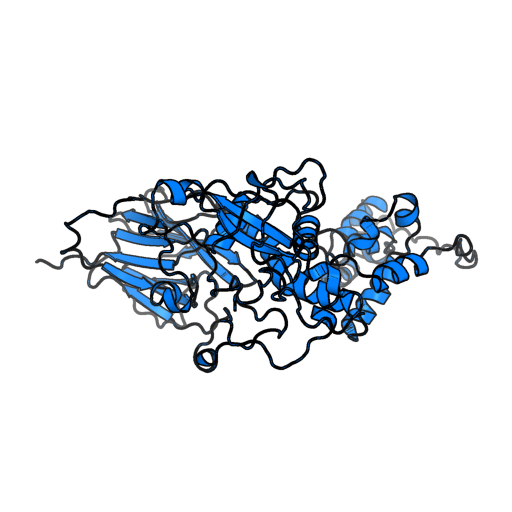 1.00 93.81 381 GLU A O 1
ATOM 3071 N N . ILE A 1 382 ? -19.565 6.974 19.174 1.00 94.25 382 ILE A N 1
ATOM 3072 C CA . ILE A 1 382 ? -20.961 6.588 18.948 1.00 94.25 382 ILE A CA 1
ATOM 3073 C C . ILE A 1 382 ? -21.642 6.180 20.255 1.00 94.25 382 ILE A C 1
ATOM 3075 O O . ILE A 1 382 ? -20.999 5.742 21.215 1.00 94.25 382 ILE A O 1
ATOM 3079 N N . GLU A 1 383 ? -22.968 6.285 20.257 1.00 92.69 383 GLU A N 1
ATOM 3080 C CA . GLU A 1 383 ? -23.835 5.794 21.325 1.00 92.69 383 GLU A CA 1
ATOM 3081 C C . GLU A 1 383 ? -24.672 4.639 20.775 1.00 92.69 383 GLU A C 1
ATOM 3083 O O . GLU A 1 383 ? -25.276 4.761 19.712 1.00 92.69 383 GLU A O 1
ATOM 3088 N N . LEU A 1 384 ? -24.683 3.517 21.490 1.00 91.19 384 LEU A N 1
ATOM 3089 C CA . LEU A 1 384 ? -25.474 2.338 21.167 1.00 91.19 384 LEU A CA 1
ATOM 3090 C C . LEU A 1 384 ? -26.789 2.344 21.967 1.00 91.19 384 LEU A C 1
ATOM 3092 O O . LEU A 1 384 ? -26.815 2.799 23.121 1.00 91.19 384 LEU A O 1
ATOM 3096 N N . PRO A 1 385 ? -27.886 1.829 21.386 1.00 88.81 385 PRO A N 1
ATOM 3097 C CA . PRO A 1 385 ? -29.194 1.817 22.023 1.00 88.81 385 PRO A CA 1
ATOM 3098 C C . PRO A 1 385 ? -29.250 0.872 23.231 1.00 88.81 385 PRO A C 1
ATOM 3100 O O . PRO A 1 385 ? -28.305 0.166 23.572 1.00 88.81 385 PRO A O 1
ATOM 3103 N N . SER A 1 386 ? -30.393 0.892 23.922 1.00 84.25 386 SER A N 1
ATOM 3104 C CA . SER A 1 386 ? -30.704 -0.062 25.000 1.00 84.25 386 SER A CA 1
ATOM 3105 C C . SER A 1 386 ? -31.211 -1.411 24.523 1.00 84.25 386 SER A C 1
ATOM 3107 O O . SER A 1 386 ? -31.280 -2.329 25.338 1.00 84.25 386 SER A O 1
ATOM 3109 N N . SER A 1 387 ? -31.609 -1.504 23.257 1.00 84.69 387 SER A N 1
ATOM 3110 C CA . SER A 1 387 ? -32.005 -2.749 22.607 1.00 84.69 387 SER A CA 1
ATOM 3111 C C . SER A 1 387 ? -30.790 -3.642 22.366 1.00 84.69 387 SER A C 1
ATOM 3113 O O . SER A 1 387 ? -29.645 -3.186 22.458 1.00 84.69 387 SER A O 1
ATOM 3115 N N . ASN A 1 388 ? -31.027 -4.914 22.041 1.00 85.88 388 ASN A N 1
ATOM 3116 C CA . ASN A 1 388 ? -29.921 -5.763 21.628 1.00 85.88 388 ASN A CA 1
ATOM 3117 C C . ASN A 1 388 ? -29.394 -5.312 20.260 1.00 85.88 388 ASN A C 1
ATOM 3119 O O . ASN A 1 388 ? -30.110 -4.735 19.437 1.00 85.88 388 ASN A O 1
ATOM 3123 N N . ILE A 1 389 ? -28.109 -5.573 20.061 1.00 91.12 389 ILE A N 1
ATOM 3124 C CA . ILE A 1 389 ? -27.474 -5.553 18.750 1.00 91.12 389 ILE A CA 1
ATOM 3125 C C . ILE A 1 389 ? -27.651 -6.957 18.186 1.00 91.12 389 ILE A C 1
ATOM 3127 O O . ILE A 1 389 ? -27.345 -7.915 18.893 1.00 91.12 389 ILE A O 1
ATOM 3131 N N . GLU A 1 390 ? -28.156 -7.079 16.962 1.00 90.88 390 GLU A N 1
ATOM 3132 C CA . GLU A 1 390 ? -28.385 -8.381 16.320 1.00 90.88 390 GLU A CA 1
ATOM 3133 C C . GLU A 1 390 ? -27.113 -8.885 15.630 1.00 90.88 390 GLU A C 1
ATOM 3135 O O . GLU A 1 390 ? -26.749 -10.061 15.733 1.00 90.88 390 GLU A O 1
ATOM 3140 N N . ALA A 1 391 ? -26.397 -7.974 14.970 1.00 92.75 391 ALA A N 1
ATOM 3141 C CA . ALA A 1 391 ? -25.152 -8.267 14.283 1.00 92.75 391 ALA A CA 1
ATOM 3142 C C . ALA A 1 391 ? -24.201 -7.065 14.277 1.00 92.75 391 ALA A C 1
ATOM 3144 O O . ALA A 1 391 ? -24.594 -5.906 14.424 1.00 92.75 391 ALA A O 1
ATOM 3145 N N . ILE A 1 392 ? -22.920 -7.361 14.087 1.00 95.50 392 ILE A N 1
ATOM 3146 C CA . ILE A 1 392 ? -21.865 -6.386 13.833 1.00 95.50 392 ILE A CA 1
ATOM 3147 C C . ILE A 1 392 ? -21.296 -6.690 12.455 1.00 95.50 392 ILE A C 1
ATOM 3149 O O . ILE A 1 392 ? -20.744 -7.764 12.229 1.00 95.50 392 ILE A O 1
ATOM 3153 N N . HIS A 1 393 ? -21.394 -5.739 11.541 1.00 96.44 393 HIS A N 1
ATOM 3154 C CA . HIS A 1 393 ? -20.787 -5.819 10.220 1.00 96.44 393 HIS A CA 1
ATOM 3155 C C . HIS A 1 393 ? -19.416 -5.145 10.278 1.00 96.44 393 HIS A C 1
ATOM 3157 O O . HIS A 1 393 ? -19.284 -3.974 10.641 1.00 96.44 393 HIS A O 1
ATOM 3163 N N . VAL A 1 394 ? -18.360 -5.908 10.000 1.00 97.81 394 VAL A N 1
ATOM 3164 C CA . VAL A 1 394 ? -16.974 -5.453 10.170 1.00 97.81 394 VAL A CA 1
ATOM 3165 C C . VAL A 1 394 ? -16.381 -5.092 8.815 1.00 97.81 394 VAL A C 1
ATOM 3167 O O . VAL A 1 394 ? -16.276 -5.933 7.921 1.00 97.81 394 VAL A O 1
ATOM 3170 N N . SER A 1 395 ? -15.918 -3.850 8.682 1.00 97.62 395 SER A N 1
ATOM 3171 C CA . SER A 1 395 ? -15.163 -3.405 7.510 1.00 97.62 395 SER A CA 1
ATOM 3172 C C . SER A 1 395 ? -13.676 -3.731 7.665 1.00 97.62 395 SER A C 1
ATOM 3174 O O . SER A 1 395 ? -13.042 -3.363 8.661 1.00 97.62 395 SER A O 1
ATOM 3176 N N . LEU A 1 396 ? -13.108 -4.414 6.666 1.00 96.31 396 LEU A N 1
ATOM 3177 C CA . LEU A 1 396 ? -11.711 -4.849 6.646 1.00 96.31 396 LEU A CA 1
ATOM 3178 C C . LEU A 1 396 ? -10.968 -4.261 5.445 1.00 96.31 396 LEU A C 1
ATOM 3180 O O . LEU A 1 396 ? -11.300 -4.547 4.298 1.00 96.31 396 LEU A O 1
ATOM 3184 N N . VAL A 1 397 ? -9.898 -3.514 5.707 1.00 94.94 397 VAL A N 1
ATOM 3185 C CA . VAL A 1 397 ? -9.005 -2.976 4.675 1.00 94.94 397 VAL A CA 1
ATOM 3186 C C . VAL A 1 397 ? -7.757 -3.846 4.539 1.00 94.94 397 VAL A C 1
ATOM 3188 O O . VAL A 1 397 ? -7.108 -4.189 5.532 1.00 94.94 397 VAL A O 1
ATOM 3191 N N . GLU A 1 398 ? -7.396 -4.215 3.310 1.00 92.50 398 GLU A N 1
ATOM 3192 C CA . GLU A 1 398 ? -6.143 -4.925 3.046 1.00 92.50 398 GLU A CA 1
ATOM 3193 C C . GLU A 1 398 ? -4.983 -3.939 2.865 1.00 92.50 398 GLU A C 1
ATOM 3195 O O . GLU A 1 398 ? -5.006 -3.045 2.020 1.00 92.50 398 GLU A O 1
ATOM 3200 N N . PHE A 1 399 ? -3.922 -4.138 3.642 1.00 91.38 399 PHE A N 1
ATOM 3201 C CA . PHE A 1 399 ? -2.700 -3.355 3.575 1.00 91.38 399 PHE A CA 1
ATOM 3202 C C . PHE A 1 399 ? -1.480 -4.277 3.662 1.00 91.38 399 PHE A C 1
ATOM 3204 O O . PHE A 1 399 ? -1.288 -4.982 4.652 1.00 91.38 399 PHE A O 1
ATOM 3211 N N . PHE A 1 400 ? -0.654 -4.294 2.607 1.00 90.38 400 PHE A N 1
ATOM 3212 C CA . PHE A 1 400 ? 0.576 -5.102 2.524 1.00 90.38 400 PHE A CA 1
ATOM 3213 C C . PHE A 1 400 ? 0.377 -6.592 2.892 1.00 90.38 400 PHE A C 1
ATOM 3215 O O . PHE A 1 400 ? 1.178 -7.196 3.604 1.00 90.38 400 PHE A O 1
ATOM 3222 N N . GLY A 1 401 ? -0.705 -7.202 2.388 1.00 85.25 401 GLY A N 1
ATOM 3223 C CA . GLY A 1 401 ? -1.028 -8.622 2.602 1.00 85.25 401 GLY A CA 1
ATOM 3224 C C . GLY A 1 401 ? -1.617 -8.942 3.981 1.00 85.25 401 GLY A C 1
ATOM 3225 O O . GLY A 1 401 ? -1.732 -10.111 4.361 1.00 85.25 401 GLY A O 1
ATOM 3226 N N . SER A 1 402 ? -1.974 -7.913 4.748 1.00 88.50 402 SER A N 1
ATOM 3227 C CA . SER A 1 402 ? -2.625 -8.019 6.050 1.00 88.50 402 SER A CA 1
ATOM 3228 C C . SER A 1 402 ? -3.970 -7.298 6.025 1.00 88.50 402 SER A C 1
ATOM 3230 O O . SER A 1 402 ? -4.049 -6.160 5.578 1.00 88.50 402 SER A O 1
ATOM 3232 N N . LYS A 1 403 ? -5.028 -7.950 6.517 1.00 92.38 403 LYS A N 1
ATOM 3233 C CA . LYS A 1 403 ? -6.338 -7.317 6.734 1.00 92.38 403 LYS A CA 1
ATOM 3234 C C . LYS A 1 403 ? -6.365 -6.613 8.089 1.00 92.38 403 LYS A C 1
ATOM 3236 O O . LYS A 1 403 ? -5.971 -7.229 9.084 1.00 92.38 403 LYS A O 1
ATOM 3241 N N . PHE A 1 404 ? -6.841 -5.374 8.119 1.00 94.38 404 PHE A N 1
ATOM 3242 C CA . PHE A 1 404 ? -7.033 -4.577 9.328 1.00 94.38 404 PHE A CA 1
ATOM 3243 C C . PHE A 1 404 ? -8.482 -4.107 9.436 1.00 94.38 404 PHE A C 1
ATOM 3245 O O . PHE A 1 404 ? -9.106 -3.820 8.420 1.00 94.38 404 PHE A O 1
ATOM 3252 N N . ILE A 1 405 ? -9.000 -3.984 10.655 1.00 97.25 405 ILE A N 1
ATOM 3253 C CA . ILE A 1 405 ? -10.329 -3.414 10.901 1.00 97.25 405 ILE A CA 1
ATOM 3254 C C . ILE A 1 405 ? -10.276 -1.905 10.645 1.00 97.25 405 ILE A C 1
ATOM 3256 O O . ILE A 1 405 ? -9.465 -1.192 11.246 1.00 97.25 405 ILE A O 1
ATOM 3260 N N . SER A 1 406 ? -11.135 -1.427 9.745 1.00 97.12 406 SER A N 1
ATOM 3261 C CA . SER A 1 406 ? -11.255 -0.010 9.382 1.00 97.12 406 SER A CA 1
ATOM 3262 C C . SER A 1 406 ? -12.471 0.666 10.009 1.00 97.12 406 SER A C 1
ATOM 3264 O O . SER A 1 406 ? -12.409 1.860 10.293 1.00 97.12 406 SER A O 1
ATOM 3266 N N . GLY A 1 407 ? -13.540 -0.087 10.270 1.00 97.50 407 GLY A N 1
ATOM 3267 C CA . GLY A 1 407 ? -14.785 0.415 10.843 1.00 97.50 407 GLY A CA 1
ATOM 3268 C C . GLY A 1 407 ? -15.755 -0.708 11.203 1.00 97.50 407 GLY A C 1
ATOM 3269 O O . GLY A 1 407 ? -15.522 -1.871 10.863 1.00 97.50 407 GLY A O 1
ATOM 3270 N N . LEU A 1 408 ? -16.808 -0.348 11.930 1.00 97.81 408 LEU A N 1
ATOM 3271 C CA . LEU A 1 408 ? -17.832 -1.252 12.448 1.00 97.81 408 LEU A CA 1
ATOM 3272 C C . LEU A 1 408 ? -19.214 -0.643 12.214 1.00 97.81 408 LEU A C 1
ATOM 3274 O O . LEU A 1 408 ? -19.406 0.547 12.475 1.00 97.81 408 LEU A O 1
ATOM 3278 N N . THR A 1 409 ? -20.159 -1.482 11.811 1.00 96.81 409 THR A N 1
ATOM 3279 C CA . THR A 1 409 ? -21.569 -1.132 11.640 1.00 96.81 409 THR A CA 1
ATOM 3280 C C . THR A 1 409 ? -22.408 -2.044 12.527 1.00 96.81 409 THR A C 1
ATOM 3282 O O . THR A 1 409 ? -22.281 -3.266 12.474 1.00 96.81 409 THR A O 1
ATOM 3285 N N . PHE A 1 410 ? -23.223 -1.458 13.396 1.00 95.62 410 PHE A N 1
ATOM 3286 C CA . PHE A 1 410 ? -24.036 -2.174 14.374 1.00 95.62 410 PHE A CA 1
ATOM 3287 C C . PHE A 1 410 ? -25.482 -2.236 13.892 1.00 95.62 410 PHE A C 1
ATOM 3289 O O . PHE A 1 410 ? -26.135 -1.197 13.797 1.00 95.62 410 PHE A O 1
ATOM 3296 N N . GLU A 1 411 ? -25.969 -3.450 13.640 1.00 93.56 411 GLU A N 1
ATOM 3297 C CA . GLU A 1 411 ? -27.352 -3.711 13.241 1.00 93.56 411 GLU A CA 1
ATOM 3298 C C . GLU A 1 411 ? -28.237 -3.801 14.488 1.00 93.56 411 GLU A C 1
ATOM 3300 O O . GLU A 1 411 ? -27.984 -4.590 15.409 1.00 93.56 411 GLU A O 1
ATOM 3305 N N . THR A 1 412 ? -29.263 -2.954 14.539 1.00 87.69 412 THR A N 1
ATOM 3306 C CA . THR A 1 412 ? -30.183 -2.849 15.677 1.00 87.69 412 THR A CA 1
ATOM 3307 C C . THR A 1 412 ? -31.543 -3.462 15.342 1.00 87.69 412 THR A C 1
ATOM 3309 O O . THR A 1 412 ? -31.973 -3.429 14.192 1.00 87.69 412 THR A O 1
ATOM 3312 N N . GLU A 1 413 ? -32.281 -3.924 16.359 1.00 79.69 413 GLU A N 1
ATOM 3313 C CA . GLU A 1 413 ? -33.653 -4.469 16.218 1.00 79.69 413 GLU A CA 1
ATOM 3314 C C . GLU A 1 413 ? -34.639 -3.512 15.499 1.00 79.69 413 GLU A C 1
ATOM 3316 O O . GLU A 1 413 ? -35.711 -3.915 15.044 1.00 79.69 413 GLU A O 1
ATOM 3321 N N . HIS A 1 414 ? -34.318 -2.216 15.425 1.00 72.38 414 HIS A N 1
ATOM 3322 C CA . HIS A 1 414 ? -35.154 -1.184 14.805 1.00 72.38 414 HIS A CA 1
ATOM 3323 C C . HIS A 1 414 ? -34.752 -0.848 13.359 1.00 72.38 414 HIS A C 1
ATOM 3325 O O . HIS A 1 414 ? -35.392 0.002 12.741 1.00 72.38 414 HIS A O 1
ATOM 3331 N N . GLY A 1 415 ? -33.739 -1.530 12.811 1.00 69.50 415 GLY A N 1
ATOM 3332 C CA . GLY A 1 415 ? -33.299 -1.395 11.420 1.00 69.50 415 GLY A CA 1
ATOM 3333 C C . GLY A 1 415 ? -32.533 -0.107 11.103 1.00 69.50 415 GLY A C 1
ATOM 3334 O O . GLY A 1 415 ? -32.333 0.195 9.928 1.00 69.50 415 GLY A O 1
ATOM 3335 N N . GLU A 1 416 ? -32.130 0.668 12.116 1.00 81.44 416 GLU A N 1
ATOM 3336 C CA . GLU A 1 416 ? -31.182 1.773 11.944 1.00 81.44 416 GLU A CA 1
ATOM 3337 C C . GLU A 1 416 ? -29.772 1.289 12.292 1.00 81.44 416 GLU A C 1
ATOM 3339 O O . GLU A 1 416 ? -29.504 0.898 13.434 1.00 81.44 416 GLU A O 1
ATOM 3344 N N . ASP A 1 417 ? -28.884 1.328 11.301 1.00 89.62 417 ASP A N 1
ATOM 3345 C CA . ASP A 1 417 ? -27.479 0.969 11.457 1.00 89.62 417 ASP A CA 1
ATOM 3346 C C . ASP A 1 417 ? -26.694 2.105 12.119 1.00 89.62 417 ASP A C 1
ATOM 3348 O O . ASP A 1 417 ? -26.806 3.277 11.743 1.00 89.62 417 ASP A O 1
ATOM 3352 N N . ILE A 1 418 ? -25.858 1.757 13.098 1.00 94.50 418 ILE A N 1
ATOM 3353 C CA . ILE A 1 418 ? -24.966 2.709 13.772 1.00 94.50 418 ILE A CA 1
ATOM 3354 C C . ILE A 1 418 ? -23.532 2.415 13.347 1.00 94.50 418 ILE A C 1
ATOM 3356 O O . ILE A 1 418 ? -23.022 1.328 13.585 1.00 94.50 418 ILE A O 1
ATOM 3360 N N . GLU A 1 419 ? -22.858 3.389 12.744 1.00 95.94 419 GLU A N 1
ATOM 3361 C CA . GLU A 1 419 ? -21.535 3.201 12.138 1.00 95.94 419 GLU A CA 1
ATOM 3362 C C . GLU A 1 419 ? -20.439 3.971 12.891 1.00 95.94 419 GLU A C 1
ATOM 3364 O O . GLU A 1 419 ? -20.623 5.131 13.272 1.00 95.94 419 GLU A O 1
ATOM 3369 N N . ILE A 1 420 ? -19.253 3.373 13.025 1.00 96.62 420 ILE A N 1
ATOM 3370 C CA . ILE A 1 420 ? -18.036 4.028 13.527 1.00 96.62 420 ILE A CA 1
ATOM 3371 C C . ILE A 1 420 ? -16.819 3.657 12.676 1.00 96.62 420 ILE A C 1
ATOM 3373 O O . ILE A 1 420 ? -16.597 2.490 12.353 1.00 96.62 420 ILE A O 1
ATOM 3377 N N . GLY A 1 421 ? -15.981 4.644 12.357 1.00 96.62 421 GLY A N 1
ATOM 3378 C CA . GLY A 1 421 ? -14.762 4.426 11.575 1.00 96.62 421 GLY A CA 1
ATOM 3379 C C . GLY A 1 421 ? -14.981 4.534 10.067 1.00 96.62 421 GLY A C 1
ATOM 3380 O O . GLY A 1 421 ? -15.886 5.224 9.607 1.00 96.62 421 GLY A O 1
ATOM 3381 N N . TYR A 1 422 ? -14.122 3.890 9.282 1.00 96.38 422 TYR A N 1
ATOM 3382 C CA . TYR A 1 422 ? -14.222 3.873 7.823 1.00 96.38 422 TYR A CA 1
ATOM 3383 C C . TYR A 1 422 ? -14.914 2.598 7.345 1.00 96.38 422 TYR A C 1
ATOM 3385 O O . TYR A 1 422 ? -14.376 1.496 7.501 1.00 96.38 422 TYR A O 1
ATOM 3393 N N . ILE A 1 423 ? -16.082 2.766 6.735 1.00 96.50 423 ILE A N 1
ATOM 3394 C CA . ILE A 1 423 ? -16.923 1.675 6.251 1.00 96.50 423 ILE A CA 1
ATOM 3395 C C . ILE A 1 423 ? -16.579 1.358 4.792 1.00 96.50 423 ILE A C 1
ATOM 3397 O O . ILE A 1 423 ? -16.263 2.266 4.018 1.00 96.50 423 ILE A O 1
ATOM 3401 N N . ILE A 1 424 ? -16.628 0.077 4.415 1.00 94.19 424 ILE A N 1
ATOM 3402 C CA . ILE A 1 424 ? -16.543 -0.390 3.023 1.00 94.19 424 ILE A CA 1
ATOM 3403 C C . ILE A 1 424 ? -17.918 -0.951 2.633 1.00 94.19 424 ILE A C 1
ATOM 3405 O O . ILE A 1 424 ? -18.163 -2.146 2.814 1.00 94.19 424 ILE A O 1
ATOM 3409 N N . PRO A 1 425 ? -18.821 -0.114 2.091 1.00 89.06 425 PRO A N 1
ATOM 3410 C CA . PRO A 1 425 ? -20.210 -0.505 1.882 1.00 89.06 425 PRO A CA 1
ATOM 3411 C C . PRO A 1 425 ? -20.339 -1.754 1.004 1.00 89.06 425 PRO A C 1
ATOM 3413 O O . PRO A 1 425 ? -19.802 -1.801 -0.106 1.00 89.06 425 PRO A O 1
ATOM 3416 N N . GLY A 1 426 ? -21.072 -2.756 1.493 1.00 88.00 426 GLY A N 1
ATOM 3417 C CA . GLY A 1 426 ? -21.365 -3.993 0.757 1.00 88.00 426 GLY A CA 1
ATOM 3418 C C . GLY A 1 426 ? -20.240 -5.035 0.744 1.00 88.00 426 GLY A C 1
ATOM 3419 O O . GLY A 1 426 ? -20.396 -6.077 0.109 1.00 88.00 426 GLY A O 1
ATOM 3420 N N . PHE A 1 427 ? -19.128 -4.777 1.436 1.00 91.00 427 PHE A N 1
ATOM 3421 C CA . PHE A 1 427 ? -18.023 -5.729 1.619 1.00 91.00 427 PHE A CA 1
ATOM 3422 C C . PHE A 1 427 ? -17.735 -6.012 3.096 1.00 91.00 427 PHE A C 1
ATOM 3424 O O . PHE A 1 427 ? -16.682 -6.557 3.430 1.00 91.00 427 PHE A O 1
ATOM 3431 N N . GLU A 1 428 ? -18.649 -5.624 3.978 1.00 94.19 428 GLU A N 1
ATOM 3432 C CA . GLU A 1 428 ? -18.553 -5.925 5.397 1.00 94.19 428 GLU A CA 1
ATOM 3433 C C . GLU A 1 428 ? -18.790 -7.416 5.657 1.00 94.19 428 GLU A C 1
ATOM 3435 O O . GLU A 1 428 ? -19.608 -8.069 5.007 1.00 94.19 428 GLU A O 1
ATOM 3440 N N . GLU A 1 429 ? -18.049 -7.959 6.618 1.00 95.31 429 GLU A N 1
ATOM 3441 C CA . GLU A 1 429 ? -18.193 -9.343 7.058 1.00 95.31 429 GLU A CA 1
ATOM 3442 C C . GLU A 1 429 ? -19.101 -9.359 8.313 1.00 95.31 429 GLU A C 1
ATOM 3444 O O . GLU A 1 429 ? -18.756 -8.706 9.306 1.00 95.31 429 GLU A O 1
ATOM 3449 N N . PRO A 1 430 ? -20.268 -10.039 8.284 1.00 94.31 430 PRO A N 1
ATOM 3450 C CA . PRO A 1 430 ? -21.232 -10.021 9.383 1.00 94.31 430 PRO A CA 1
ATOM 3451 C C . PRO A 1 430 ? -20.797 -10.923 10.539 1.00 94.31 430 PRO A C 1
ATOM 3453 O O . PRO A 1 430 ? -20.235 -12.001 10.335 1.00 94.31 430 PRO A O 1
ATOM 3456 N N . LEU A 1 431 ? -21.135 -10.509 11.756 1.00 93.44 431 LEU A N 1
ATOM 3457 C CA . LEU A 1 431 ? -20.852 -11.227 12.990 1.00 93.44 431 LEU A CA 1
ATOM 3458 C C . LEU A 1 431 ? -22.069 -11.179 13.907 1.00 93.44 431 LEU A C 1
ATOM 3460 O O . LEU A 1 431 ? -22.451 -10.109 14.377 1.00 93.44 431 LEU A O 1
ATOM 3464 N N . LEU A 1 432 ? -22.689 -12.332 14.145 1.00 91.06 432 LEU A N 1
ATOM 3465 C CA . LEU A 1 432 ? -23.913 -12.411 14.936 1.00 91.06 432 LEU A CA 1
ATOM 3466 C C . LEU A 1 432 ? -23.636 -12.153 16.416 1.00 91.06 432 LEU A C 1
ATOM 3468 O O . LEU A 1 432 ? -22.617 -12.569 16.970 1.00 91.06 432 LEU A O 1
ATOM 3472 N N . VAL A 1 433 ? -24.577 -11.478 17.064 1.00 88.88 433 VAL A N 1
ATOM 3473 C CA . VAL A 1 433 ? -24.529 -11.167 18.488 1.00 88.88 433 VAL A CA 1
ATOM 3474 C C . VAL A 1 433 ? -25.672 -11.919 19.167 1.00 88.88 433 VAL A C 1
ATOM 3476 O O . VAL A 1 433 ? -26.806 -11.464 19.234 1.00 88.88 433 VAL A O 1
ATOM 3479 N N . GLU A 1 434 ? -25.374 -13.123 19.658 1.00 83.69 434 GLU A N 1
ATOM 3480 C CA . GLU A 1 434 ? -26.394 -14.058 20.171 1.00 83.69 434 GLU A CA 1
ATOM 3481 C C . GLU A 1 434 ? -27.052 -13.619 21.491 1.00 83.69 434 GLU A C 1
ATOM 3483 O O . GLU A 1 434 ? -28.097 -14.133 21.893 1.00 83.69 434 GLU A O 1
ATOM 3488 N N . ALA A 1 435 ? -26.418 -12.693 22.205 1.00 85.31 435 ALA A N 1
ATOM 3489 C CA . AL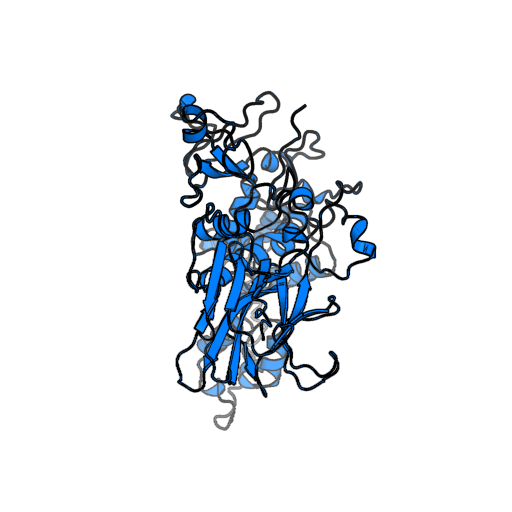A A 1 435 ? -26.874 -12.171 23.483 1.00 85.31 435 ALA A CA 1
ATOM 3490 C C . ALA A 1 435 ? -26.377 -10.736 23.662 1.00 85.31 435 ALA A C 1
ATOM 3492 O O . ALA A 1 435 ? -25.580 -10.239 22.875 1.00 85.31 435 ALA A O 1
ATOM 3493 N N . SER A 1 436 ? -26.804 -10.069 24.731 1.00 87.69 436 SER A N 1
ATOM 3494 C CA . SER A 1 436 ? -26.463 -8.667 24.965 1.00 87.69 436 SER A CA 1
ATOM 3495 C C . SER A 1 436 ? -24.950 -8.407 24.903 1.00 87.69 436 SER A C 1
ATOM 3497 O O . SER A 1 436 ? -24.170 -9.040 25.622 1.00 87.69 436 SER A O 1
ATOM 3499 N N . LEU A 1 437 ? -24.550 -7.456 24.053 1.00 90.88 437 LEU A N 1
ATOM 3500 C CA . LEU A 1 437 ? -23.158 -7.079 23.813 1.00 90.88 437 LEU A CA 1
ATOM 3501 C C . LEU A 1 437 ? -22.559 -6.409 25.058 1.00 90.88 437 LEU A C 1
ATOM 3503 O O . LEU A 1 437 ? -22.983 -5.322 25.451 1.00 90.88 437 LEU A O 1
ATOM 3507 N N . GLN A 1 438 ? -21.558 -7.041 25.672 1.00 91.44 438 GLN A N 1
ATOM 3508 C CA . GLN A 1 438 ? -20.880 -6.546 26.884 1.00 91.44 438 GLN A CA 1
ATOM 3509 C C . GLN A 1 438 ? -19.425 -6.120 26.623 1.00 91.44 438 GLN A C 1
ATOM 3511 O O . GLN A 1 438 ? -18.769 -5.554 27.502 1.00 91.44 438 GLN A O 1
ATOM 3516 N N . GLY A 1 439 ? -18.903 -6.385 25.424 1.00 93.25 439 GLY A N 1
ATOM 3517 C CA . GLY A 1 439 ? -17.548 -6.013 25.036 1.00 93.25 439 GLY A CA 1
ATOM 3518 C C . GLY A 1 439 ? -17.079 -6.697 23.757 1.00 93.25 439 GLY A C 1
ATOM 3519 O O . GLY A 1 439 ? -17.891 -7.145 22.951 1.00 93.25 439 GLY A O 1
ATOM 3520 N N . PHE A 1 440 ? -15.761 -6.845 23.623 1.00 94.44 440 PHE A N 1
ATOM 3521 C CA . PHE A 1 440 ? -15.099 -7.487 22.492 1.00 94.44 440 PHE A CA 1
ATOM 3522 C C . PHE A 1 440 ? -13.886 -8.312 22.921 1.00 94.44 440 PHE A C 1
ATOM 3524 O O . PHE A 1 440 ? -13.133 -7.937 23.826 1.00 94.44 440 PHE A O 1
ATOM 3531 N N . HIS A 1 441 ? -13.645 -9.394 22.190 1.00 93.94 441 HIS A N 1
ATOM 3532 C CA . HIS A 1 441 ? -12.328 -10.002 22.067 1.00 93.94 441 HIS A CA 1
ATOM 3533 C C . HIS A 1 441 ? -11.644 -9.460 20.813 1.00 93.94 441 HIS A C 1
ATOM 3535 O O . HIS A 1 441 ? -12.252 -9.360 19.749 1.00 93.94 441 HIS A O 1
ATOM 3541 N N . LEU A 1 442 ? -10.376 -9.081 20.947 1.00 94.81 442 LEU A N 1
ATOM 3542 C CA . LEU A 1 442 ? -9.654 -8.299 19.948 1.00 94.81 442 LEU A CA 1
ATOM 3543 C C . LEU A 1 442 ? -8.290 -8.939 19.697 1.00 94.81 442 LEU A C 1
ATOM 3545 O O . LEU A 1 442 ? -7.509 -9.122 20.632 1.00 94.81 442 LEU A O 1
ATOM 3549 N N . ALA A 1 443 ? -7.992 -9.261 18.440 1.00 92.88 443 ALA A N 1
ATOM 3550 C CA . ALA A 1 443 ? -6.656 -9.666 18.014 1.00 92.88 443 ALA A CA 1
ATOM 3551 C C . ALA A 1 443 ? -5.929 -8.436 17.458 1.00 92.88 443 ALA A C 1
ATOM 3553 O O . ALA A 1 443 ? -6.351 -7.862 16.449 1.00 92.88 443 ALA A O 1
ATOM 3554 N N . VAL A 1 444 ? -4.855 -8.012 18.126 1.00 89.31 444 VAL A N 1
ATOM 3555 C CA . VAL A 1 444 ? -4.187 -6.730 17.850 1.00 89.31 444 VAL A CA 1
ATOM 3556 C C . VAL A 1 444 ? -2.746 -6.966 17.412 1.00 89.31 444 VAL A C 1
ATOM 3558 O O . VAL A 1 444 ? -2.005 -7.723 18.036 1.00 89.31 444 VAL A O 1
ATOM 3561 N N . ASP A 1 445 ? -2.361 -6.308 16.323 1.00 87.44 445 ASP A N 1
ATOM 3562 C CA . ASP A 1 445 ? -0.997 -6.261 15.799 1.00 87.44 445 ASP A CA 1
ATOM 3563 C C . ASP A 1 445 ? -0.344 -4.915 16.160 1.00 87.44 445 ASP A C 1
ATOM 3565 O O . ASP A 1 445 ? -0.998 -4.011 16.682 1.00 87.44 445 ASP A O 1
ATOM 3569 N N . TYR A 1 446 ? 0.942 -4.737 15.855 1.00 84.44 446 TYR A N 1
ATOM 3570 C CA . TYR A 1 446 ? 1.676 -3.515 16.194 1.00 84.44 446 TYR A CA 1
ATOM 3571 C C . TYR A 1 446 ? 1.017 -2.240 15.679 1.00 84.44 446 TYR A C 1
ATOM 3573 O O . TYR A 1 446 ? 1.057 -1.222 16.363 1.00 84.44 446 TYR A O 1
ATOM 3581 N N . CYS A 1 447 ? 0.412 -2.313 14.496 1.00 84.50 447 CYS A N 1
ATOM 3582 C CA . CYS A 1 447 ? -0.072 -1.149 13.769 1.00 84.50 447 CYS A CA 1
ATOM 3583 C C . CYS A 1 447 ? -1.571 -1.200 13.461 1.00 84.50 447 CYS A C 1
ATOM 3585 O O . CYS A 1 447 ? -2.034 -0.452 12.607 1.00 84.50 447 CYS A O 1
ATOM 3587 N N . GLY A 1 448 ? -2.336 -2.106 14.072 1.00 90.50 448 GLY A N 1
ATOM 3588 C CA . GLY A 1 448 ? -3.781 -2.142 13.851 1.00 90.50 448 GLY A CA 1
ATOM 3589 C C . GLY A 1 448 ? -4.474 -3.388 14.383 1.00 90.50 448 GLY A C 1
ATOM 3590 O O . GLY A 1 448 ? -3.847 -4.390 14.729 1.00 90.50 448 GLY A O 1
ATOM 3591 N N . PHE A 1 449 ? -5.799 -3.324 14.393 1.00 94.19 449 PHE A N 1
ATOM 3592 C CA . PHE A 1 449 ? -6.685 -4.415 14.792 1.00 94.19 449 PHE A CA 1
ATOM 3593 C C . PHE A 1 449 ? -6.861 -5.396 13.638 1.00 94.19 449 PHE A C 1
ATOM 3595 O O . PHE A 1 449 ? -7.088 -4.976 12.506 1.00 94.19 449 PHE A O 1
ATOM 3602 N N . ARG A 1 450 ? -6.737 -6.698 13.903 1.00 94.00 450 ARG A N 1
ATOM 3603 C CA . ARG A 1 450 ? -6.695 -7.746 12.868 1.00 94.00 450 ARG A CA 1
ATOM 3604 C C . ARG A 1 450 ? -7.936 -8.620 12.841 1.00 94.00 450 ARG A C 1
ATOM 3606 O O . ARG A 1 450 ? -8.328 -9.063 11.763 1.00 94.00 450 ARG A O 1
ATOM 3613 N N . ALA A 1 451 ? -8.532 -8.858 14.004 1.00 94.81 451 ALA A N 1
ATOM 3614 C CA . ALA A 1 451 ? -9.781 -9.589 14.135 1.00 94.81 451 ALA A CA 1
ATOM 3615 C C . ALA A 1 451 ? -10.555 -9.145 15.377 1.00 94.81 451 ALA A C 1
ATOM 3617 O O . ALA A 1 451 ? -9.967 -8.643 16.343 1.00 94.81 451 ALA A O 1
ATOM 3618 N N . ILE A 1 452 ? -11.865 -9.359 15.337 1.00 96.12 452 ILE A N 1
ATOM 3619 C CA . ILE A 1 452 ? -12.803 -9.028 16.407 1.00 96.12 452 ILE A CA 1
ATOM 3620 C C . ILE A 1 452 ? -13.817 -10.158 16.586 1.00 96.12 452 ILE A C 1
ATOM 3622 O O . ILE A 1 452 ? -14.212 -10.808 15.618 1.00 96.12 452 ILE A O 1
ATOM 3626 N N . SER A 1 453 ? -14.216 -10.377 17.834 1.00 94.19 453 SER A N 1
ATOM 3627 C CA . SER A 1 453 ? -15.349 -11.209 18.240 1.00 94.19 453 SER A CA 1
ATOM 3628 C C . SER A 1 453 ? -16.157 -10.439 19.285 1.00 94.19 453 SER A C 1
ATOM 3630 O O . SER A 1 453 ? -15.543 -9.790 20.142 1.00 94.19 453 SER A O 1
ATOM 3632 N N . PRO A 1 454 ? -17.501 -10.494 19.285 1.00 92.81 454 PRO A N 1
ATOM 3633 C CA . PRO A 1 454 ? -18.287 -9.942 20.375 1.00 92.81 454 PRO A CA 1
ATOM 3634 C C . PRO A 1 454 ? -17.955 -10.685 21.670 1.00 92.81 454 PRO A C 1
ATOM 3636 O O . PRO A 1 454 ? -17.653 -11.879 21.669 1.00 92.81 454 PRO A O 1
ATOM 3639 N N . TYR A 1 455 ? -18.002 -9.962 22.782 1.00 90.12 455 TYR A N 1
ATOM 3640 C CA . TYR A 1 455 ? -18.027 -10.539 24.118 1.00 90.12 455 TYR A CA 1
ATOM 3641 C C . TYR A 1 455 ? -19.459 -10.428 24.634 1.00 90.12 455 TYR A C 1
ATOM 3643 O O . TYR A 1 455 ? -19.979 -9.324 24.838 1.00 90.12 455 TYR A O 1
ATOM 3651 N N . THR A 1 456 ? -20.089 -11.574 24.860 1.00 85.94 456 THR A N 1
ATOM 3652 C CA . THR A 1 456 ? -21.401 -11.677 25.498 1.00 85.94 456 THR A CA 1
ATOM 3653 C C . THR A 1 456 ? -21.230 -12.315 26.880 1.00 85.94 456 THR A C 1
ATOM 3655 O O . THR A 1 456 ? -20.238 -12.984 27.159 1.00 85.94 456 THR A O 1
ATOM 3658 N N . GLY A 1 457 ? -22.172 -12.088 27.799 1.00 70.06 457 GLY A N 1
ATOM 3659 C CA . GLY A 1 457 ? -22.086 -12.620 29.170 1.00 70.06 457 GLY A CA 1
ATOM 3660 C C . GLY A 1 457 ? -22.166 -14.150 29.278 1.00 70.06 457 GLY A C 1
ATOM 3661 O O . GLY A 1 457 ? -22.061 -14.689 30.380 1.00 70.06 457 GLY A O 1
ATOM 3662 N N . GLN A 1 458 ? -22.373 -14.852 28.162 1.00 66.50 458 GLN A N 1
ATOM 3663 C CA . GLN A 1 458 ? -22.332 -16.306 28.097 1.00 66.50 458 GLN A CA 1
ATOM 3664 C C . GLN A 1 458 ? -20.872 -16.745 27.939 1.00 66.50 458 GLN A C 1
ATOM 3666 O O . GLN A 1 458 ? -20.183 -16.356 27.001 1.00 66.50 458 GLN A O 1
ATOM 3671 N N . HIS A 1 459 ? -20.367 -17.516 28.901 1.00 53.41 459 HIS A N 1
ATOM 3672 C CA . HIS A 1 459 ? -18.968 -17.935 28.910 1.00 53.41 459 HIS A CA 1
ATOM 3673 C C . HIS A 1 459 ? -18.693 -18.917 27.758 1.00 53.41 459 HIS A C 1
ATOM 3675 O O . HIS A 1 459 ? -19.104 -20.073 27.823 1.00 53.41 459 HIS A O 1
ATOM 3681 N N . MET A 1 460 ? -17.946 -18.475 26.745 1.00 58.12 460 MET A N 1
ATOM 3682 C CA . MET A 1 460 ? -17.260 -19.347 25.788 1.00 58.12 460 MET A CA 1
ATOM 3683 C C . MET A 1 460 ? -15.747 -19.157 25.906 1.00 58.12 460 MET A C 1
ATOM 3685 O O . MET A 1 460 ? -15.255 -18.050 26.135 1.00 58.12 460 MET A O 1
ATOM 3689 N N . GLU A 1 461 ? -14.990 -20.248 25.798 1.00 58.03 461 GLU A N 1
ATOM 3690 C CA . GLU A 1 461 ? -13.530 -20.175 25.701 1.00 58.03 461 GLU A CA 1
ATOM 3691 C C . GLU A 1 461 ? -13.125 -19.567 24.349 1.00 58.03 461 GLU A C 1
ATOM 3693 O O . GLU A 1 461 ? -13.810 -19.749 23.344 1.00 58.03 461 GLU A O 1
ATOM 3698 N N . SER A 1 462 ? -11.993 -18.851 24.302 1.00 57.72 462 SER A N 1
ATOM 3699 C CA . SER A 1 462 ? -11.604 -18.049 23.125 1.00 57.72 462 SER A CA 1
ATOM 3700 C C . SER A 1 462 ? -11.377 -18.849 21.831 1.00 57.72 462 SER A C 1
ATOM 3702 O O . SER A 1 462 ? -11.271 -18.273 20.745 1.00 57.72 462 SER A O 1
ATOM 3704 N N . GLU A 1 463 ? -11.261 -20.172 21.938 1.00 59.53 463 GLU A N 1
ATOM 3705 C CA . GLU A 1 463 ? -11.100 -21.103 20.820 1.00 59.53 463 GLU A CA 1
ATOM 3706 C C . GLU A 1 463 ? -12.414 -21.445 20.097 1.00 59.53 463 GLU A C 1
ATOM 3708 O O . GLU A 1 463 ? -12.351 -21.861 18.944 1.00 59.53 463 GLU A O 1
ATOM 3713 N N . TYR A 1 464 ? -13.575 -21.192 20.714 1.00 69.88 464 TYR A N 1
ATOM 3714 C CA . TYR A 1 464 ? -14.905 -21.434 20.127 1.00 69.88 464 TYR A CA 1
ATOM 3715 C C . TYR A 1 464 ? -15.635 -20.153 19.711 1.00 69.88 464 TYR A C 1
ATOM 3717 O O . TYR A 1 464 ? -16.801 -20.207 19.341 1.00 69.88 464 TYR A O 1
ATOM 3725 N N . LEU A 1 465 ? -14.969 -19.003 19.807 1.00 79.75 465 LEU A N 1
ATOM 3726 C CA . LEU A 1 465 ? -15.541 -17.724 19.401 1.00 79.75 465 LEU A CA 1
ATOM 3727 C C . LEU A 1 465 ? -15.612 -17.614 17.878 1.00 79.75 465 LEU A C 1
ATOM 3729 O O . LEU A 1 465 ? -14.652 -17.968 17.188 1.00 79.75 465 LEU A O 1
ATOM 3733 N N . ASP A 1 466 ? -16.695 -17.025 17.384 1.00 86.94 466 ASP A N 1
ATOM 3734 C CA . ASP A 1 466 ? -16.793 -16.596 15.995 1.00 86.94 466 ASP A CA 1
ATOM 3735 C C . ASP A 1 466 ? -15.983 -15.314 15.792 1.00 86.94 466 ASP A C 1
ATOM 3737 O O . ASP A 1 466 ? -16.205 -14.286 16.432 1.00 86.94 466 ASP A O 1
ATOM 3741 N N . TRP A 1 467 ? -15.003 -15.385 14.895 1.00 92.19 467 TRP A N 1
ATOM 3742 C CA . TRP A 1 467 ? -14.113 -14.274 14.582 1.00 92.19 467 TRP A CA 1
ATOM 3743 C C . TRP A 1 467 ? -14.384 -13.754 13.182 1.00 92.19 467 TRP A C 1
ATOM 3745 O O . TRP A 1 467 ? -14.441 -14.527 12.227 1.00 92.19 467 TRP A O 1
ATOM 3755 N N . VAL A 1 468 ? -14.402 -12.432 13.052 1.00 94.81 468 VAL A N 1
ATOM 3756 C CA . VAL A 1 468 ? -14.262 -11.761 11.760 1.00 94.81 468 VAL A CA 1
ATOM 3757 C C . VAL A 1 468 ? -12.877 -11.133 11.654 1.00 94.81 468 VAL A C 1
ATOM 3759 O O . VAL A 1 468 ? -12.362 -10.553 12.614 1.00 94.81 468 VAL A O 1
ATOM 3762 N N . GLY A 1 469 ? -12.259 -11.253 10.477 1.00 91.94 469 GLY A N 1
ATOM 3763 C CA . GLY A 1 469 ? -10.886 -10.826 10.218 1.00 91.94 469 GLY A CA 1
ATOM 3764 C C . GLY A 1 469 ? -9.860 -11.954 10.340 1.00 91.94 469 GLY A C 1
ATOM 3765 O O . GLY A 1 469 ? -10.182 -13.137 10.263 1.00 91.94 469 GLY A O 1
ATOM 3766 N N . ASN A 1 470 ? -8.583 -11.591 10.478 1.00 87.38 470 ASN A N 1
ATOM 3767 C CA . ASN A 1 470 ? -7.500 -12.566 10.576 1.00 87.38 470 ASN A CA 1
ATOM 3768 C C . ASN A 1 470 ? -6.847 -12.561 11.967 1.00 87.38 470 ASN A C 1
ATOM 3770 O O . ASN A 1 470 ? -6.002 -11.718 12.262 1.00 87.38 470 ASN A O 1
ATOM 3774 N N . ARG A 1 471 ? -7.226 -13.543 12.793 1.00 84.56 471 ARG A N 1
ATOM 3775 C CA . ARG A 1 471 ? -6.682 -13.757 14.139 1.00 84.56 471 ARG A CA 1
ATOM 3776 C C . ARG A 1 471 ? -5.231 -14.260 14.126 1.00 84.56 471 ARG A C 1
ATOM 3778 O O . ARG A 1 471 ? -4.460 -13.862 14.996 1.00 84.56 471 ARG A O 1
ATOM 3785 N N . ASP A 1 472 ? -4.865 -15.114 13.165 1.00 79.75 472 ASP A N 1
ATOM 3786 C CA . ASP A 1 472 ? -3.630 -15.917 13.169 1.00 79.75 472 ASP A CA 1
ATOM 3787 C C . ASP A 1 472 ? -3.260 -16.394 14.601 1.00 79.75 472 ASP A C 1
ATOM 3789 O O . ASP A 1 472 ? -4.111 -16.847 15.366 1.00 79.75 472 ASP A O 1
ATOM 3793 N N . ASP A 1 473 ? -1.992 -16.239 14.983 1.00 79.69 473 ASP A N 1
ATOM 3794 C CA . ASP A 1 473 ? -1.459 -16.517 16.313 1.00 79.69 473 ASP A CA 1
ATOM 3795 C C . ASP A 1 473 ? -1.296 -15.241 17.173 1.00 79.69 473 ASP A C 1
ATOM 3797 O O . ASP A 1 473 ? -0.433 -15.178 18.059 1.00 79.69 473 ASP A O 1
ATOM 3801 N N . LEU A 1 474 ? -2.048 -14.179 16.878 1.00 83.56 474 LEU A N 1
ATOM 3802 C CA . LEU A 1 474 ? -1.907 -12.907 17.584 1.00 83.56 474 LEU A CA 1
ATOM 3803 C C . LEU A 1 474 ? -2.433 -13.000 19.024 1.00 83.56 474 LEU A C 1
ATOM 3805 O O . LEU A 1 474 ? -3.369 -13.757 19.302 1.00 83.56 474 LEU A O 1
ATOM 3809 N N . PRO A 1 475 ? -1.860 -12.219 19.959 1.00 82.31 475 PRO A N 1
ATOM 3810 C CA . PRO A 1 475 ? -2.383 -12.141 21.313 1.00 82.31 475 PRO A CA 1
ATOM 3811 C C . PRO A 1 475 ? -3.807 -11.574 21.299 1.00 82.31 475 PRO A C 1
ATOM 3813 O O . PRO A 1 475 ? -4.080 -10.544 20.678 1.00 82.31 475 PRO A O 1
ATOM 3816 N N . VAL A 1 476 ? -4.704 -12.251 22.016 1.00 88.06 476 VAL A N 1
ATOM 3817 C CA . VAL A 1 476 ? -6.095 -11.825 22.184 1.00 88.06 476 VAL A CA 1
ATOM 3818 C C . VAL A 1 476 ? -6.214 -10.983 23.447 1.00 88.06 476 VAL A C 1
ATOM 3820 O O . VAL A 1 476 ? -5.844 -11.419 24.537 1.00 88.06 476 VAL A O 1
ATOM 3823 N N . GLN A 1 477 ? -6.763 -9.784 23.299 1.00 91.00 477 GLN A N 1
ATOM 3824 C CA . GLN A 1 477 ? -7.112 -8.887 24.394 1.00 91.00 477 GLN A CA 1
ATOM 3825 C C . GLN A 1 477 ? -8.631 -8.870 24.572 1.00 91.00 477 GLN A C 1
ATOM 3827 O O . GLN A 1 477 ? -9.378 -9.013 23.607 1.00 91.00 477 GLN A O 1
ATOM 3832 N N . THR A 1 478 ? -9.098 -8.720 25.811 1.00 92.00 478 THR A N 1
ATOM 3833 C CA . THR A 1 478 ? -10.534 -8.651 26.120 1.00 92.00 478 THR A CA 1
ATOM 3834 C C . THR A 1 478 ? -10.867 -7.263 26.639 1.00 92.00 478 THR A C 1
ATOM 3836 O O . THR A 1 478 ? -10.327 -6.844 27.662 1.00 92.00 478 THR A O 1
ATOM 3839 N N . LEU A 1 479 ? -11.774 -6.576 25.951 1.00 92.94 479 LEU A N 1
ATOM 3840 C CA . LEU A 1 479 ? -12.277 -5.258 26.313 1.00 92.94 479 LEU A CA 1
ATOM 3841 C C . LEU A 1 479 ? -13.750 -5.389 26.695 1.00 92.94 479 LEU A C 1
ATOM 3843 O O . LEU A 1 479 ? -14.574 -5.643 25.826 1.00 92.94 479 LEU A O 1
ATOM 3847 N N . LYS A 1 480 ? -14.095 -5.245 27.978 1.00 91.00 480 LYS A N 1
ATOM 3848 C CA . LYS A 1 480 ? -15.473 -5.443 28.461 1.00 91.00 480 LYS A CA 1
ATOM 3849 C C . LYS A 1 480 ? -15.893 -4.457 29.544 1.00 91.00 480 LYS A C 1
ATOM 3851 O O . LYS A 1 480 ? -15.065 -4.044 30.367 1.00 91.00 480 LYS A O 1
ATOM 3856 N N . CYS A 1 481 ? -17.187 -4.153 29.586 1.00 86.31 481 CYS A N 1
ATOM 3857 C CA . CYS A 1 481 ? -17.811 -3.421 30.686 1.00 86.31 481 CYS A CA 1
ATOM 3858 C C . CYS A 1 481 ? -17.649 -4.184 32.012 1.00 86.31 481 CYS A C 1
ATOM 3860 O O . CYS A 1 481 ? -17.590 -5.416 32.038 1.00 86.31 481 CYS A O 1
ATOM 3862 N N . SER A 1 482 ? -17.540 -3.445 33.118 1.00 78.75 482 SER A N 1
ATOM 3863 C CA . SER A 1 482 ? -17.515 -4.021 34.473 1.00 78.75 482 SER A CA 1
ATOM 3864 C C . SER A 1 482 ? -18.903 -4.533 34.896 1.00 78.75 482 SER A C 1
ATOM 3866 O O . SER A 1 482 ? -18.986 -5.553 35.576 1.00 78.75 482 SER A O 1
ATOM 3868 N N . GLY A 1 483 ? -19.972 -3.911 34.386 1.00 72.44 483 GLY A N 1
ATOM 3869 C CA . GLY A 1 483 ? -21.356 -4.370 34.486 1.00 72.44 483 GLY A CA 1
ATOM 3870 C C . GLY A 1 483 ? -22.185 -3.877 33.294 1.00 72.44 483 GLY A C 1
ATOM 3871 O O . GLY A 1 483 ? -21.953 -2.790 32.776 1.00 72.44 483 GLY A O 1
ATOM 3872 N N . GLY A 1 484 ? -23.138 -4.686 32.825 1.00 82.50 484 GLY A N 1
ATOM 3873 C CA . GLY A 1 484 ? -24.107 -4.273 31.802 1.00 82.50 484 GLY A CA 1
ATOM 3874 C C . GLY A 1 484 ? -23.628 -4.328 30.344 1.00 82.50 484 GLY A C 1
ATOM 3875 O O . GLY A 1 484 ? -22.654 -4.997 30.004 1.00 82.50 484 GLY A O 1
ATOM 3876 N N . MET A 1 485 ? -24.399 -3.670 29.473 1.00 87.81 485 MET A N 1
ATOM 3877 C CA . MET A 1 485 ? -24.202 -3.651 28.018 1.00 87.81 485 MET A CA 1
ATOM 3878 C C . MET A 1 485 ? -23.334 -2.471 27.584 1.00 87.81 485 MET A C 1
ATOM 3880 O O . MET A 1 485 ? -23.368 -1.406 28.202 1.00 87.81 485 MET A O 1
ATOM 3884 N N . VAL A 1 486 ? -22.632 -2.626 26.464 1.00 90.06 486 VAL A N 1
ATOM 3885 C CA . VAL A 1 486 ? -21.878 -1.538 25.833 1.00 90.06 486 VAL A CA 1
ATOM 3886 C C . VAL A 1 486 ? -22.841 -0.448 25.368 1.00 90.06 486 VAL A C 1
ATOM 3888 O O . VAL A 1 486 ? -23.695 -0.695 24.523 1.00 90.06 486 VAL A O 1
ATOM 3891 N N . ARG A 1 487 ? -22.700 0.770 25.907 1.00 90.19 487 ARG A N 1
ATOM 3892 C CA . ARG A 1 487 ? -23.548 1.920 25.532 1.00 90.19 487 ARG A CA 1
ATOM 3893 C C . ARG A 1 487 ? -22.833 3.002 24.753 1.00 90.19 487 ARG A C 1
ATOM 3895 O O . ARG A 1 487 ? -23.466 3.717 23.990 1.00 90.19 487 ARG A O 1
ATOM 3902 N N . ARG A 1 488 ? -21.530 3.157 24.963 1.00 91.88 488 ARG A N 1
ATOM 3903 C CA . ARG A 1 488 ? -20.728 4.182 24.297 1.00 91.88 488 ARG A CA 1
ATOM 3904 C C . ARG A 1 488 ? -19.410 3.588 23.861 1.00 91.88 488 ARG A C 1
ATOM 3906 O O . ARG A 1 488 ? -18.729 2.930 24.652 1.00 91.88 488 ARG A O 1
ATOM 3913 N N . LEU A 1 489 ? -19.087 3.835 22.601 1.00 93.88 489 LEU A N 1
ATOM 3914 C CA . LEU A 1 489 ? -17.844 3.423 21.981 1.00 93.88 489 LEU A CA 1
ATOM 3915 C C . LEU A 1 489 ? -17.121 4.644 21.471 1.00 93.88 489 LEU A C 1
ATOM 3917 O O . LEU A 1 489 ? -17.707 5.489 20.800 1.00 93.88 489 LEU A O 1
ATOM 3921 N N . ARG A 1 490 ? -15.828 4.683 21.748 1.00 94.25 490 ARG A N 1
ATOM 3922 C CA . ARG A 1 490 ? -14.902 5.626 21.145 1.00 94.25 490 ARG A CA 1
ATOM 3923 C C . ARG A 1 490 ? -13.806 4.823 20.477 1.00 94.25 490 ARG A C 1
ATOM 3925 O O . ARG A 1 490 ? -13.392 3.794 20.998 1.00 94.25 490 ARG A O 1
ATOM 3932 N N . ALA A 1 491 ? -13.324 5.279 19.337 1.00 94.25 491 ALA A N 1
ATOM 3933 C CA . ALA A 1 491 ? -12.181 4.672 18.683 1.00 94.25 491 ALA A CA 1
ATOM 3934 C C . ALA A 1 491 ? -11.311 5.746 18.042 1.00 94.25 491 ALA A C 1
ATOM 3936 O O . ALA A 1 491 ? -11.819 6.756 17.549 1.00 94.25 491 ALA A O 1
ATOM 3937 N N . ASN A 1 492 ? -10.003 5.503 18.046 1.00 93.19 492 ASN A N 1
ATOM 3938 C CA . ASN A 1 492 ? -9.058 6.310 17.291 1.00 93.19 492 ASN A CA 1
ATOM 3939 C C . ASN A 1 492 ? -8.675 5.576 16.016 1.00 93.19 492 ASN A C 1
ATOM 3941 O O . ASN A 1 492 ? -8.460 4.362 16.013 1.00 93.19 492 ASN A O 1
ATOM 3945 N N . PHE A 1 493 ? -8.540 6.337 14.943 1.00 92.19 493 PHE A N 1
ATOM 3946 C CA . PHE A 1 493 ? -8.215 5.855 13.616 1.00 92.19 493 PHE A CA 1
ATOM 3947 C C . PHE A 1 493 ? -7.017 6.625 13.078 1.00 92.19 493 PHE A C 1
ATOM 3949 O O . PHE A 1 493 ? -6.885 7.832 13.287 1.00 92.19 493 PHE A O 1
ATOM 3956 N N . ASP A 1 494 ? -6.151 5.932 12.347 1.00 90.31 494 ASP A N 1
ATOM 3957 C CA . ASP A 1 494 ? -5.249 6.622 11.432 1.00 90.31 494 ASP A CA 1
ATOM 3958 C C . ASP A 1 494 ? -6.013 6.977 10.141 1.00 90.31 494 ASP A C 1
ATOM 3960 O O . ASP A 1 494 ? -7.242 7.103 10.119 1.00 90.31 494 ASP A O 1
ATOM 3964 N N . GLY A 1 495 ? -5.308 7.168 9.032 1.00 89.06 495 GLY A N 1
ATOM 3965 C CA . GLY A 1 495 ? -5.949 7.420 7.757 1.00 89.06 495 GLY A CA 1
ATOM 3966 C C . GLY A 1 495 ? -6.757 6.242 7.216 1.00 89.06 495 GLY A C 1
ATOM 3967 O O . GLY A 1 495 ? -7.485 6.459 6.274 1.00 89.06 495 GLY A O 1
ATOM 3968 N N . PHE A 1 496 ? -6.704 5.007 7.692 1.00 92.75 496 PHE A N 1
ATOM 3969 C CA . PHE A 1 496 ? -7.516 3.939 7.079 1.00 92.75 496 PHE A CA 1
ATOM 3970 C C . PHE A 1 496 ? -7.869 2.769 7.992 1.00 92.75 496 PHE A C 1
ATOM 3972 O O . PHE A 1 496 ? -8.685 1.938 7.605 1.00 92.75 496 PHE A O 1
ATOM 3979 N N . ARG A 1 497 ? -7.289 2.682 9.186 1.00 93.44 497 ARG A N 1
ATOM 3980 C CA . ARG A 1 497 ? -7.489 1.571 10.121 1.00 93.44 497 ARG A CA 1
ATOM 3981 C C . ARG A 1 497 ? -7.624 2.065 11.556 1.00 93.44 497 ARG A C 1
ATOM 3983 O O . ARG A 1 497 ? -7.144 3.139 11.923 1.00 93.44 497 ARG A O 1
ATOM 3990 N N . MET A 1 498 ? -8.281 1.246 12.366 1.00 95.31 498 MET A N 1
ATOM 3991 C CA . MET A 1 498 ? -8.442 1.471 13.798 1.00 95.31 498 MET A CA 1
ATOM 3992 C C . MET A 1 498 ? -7.101 1.294 14.528 1.00 95.31 498 MET A C 1
ATOM 3994 O O . MET A 1 498 ? -6.356 0.350 14.250 1.00 95.31 498 MET A O 1
ATOM 3998 N N . GLN A 1 499 ? -6.811 2.198 15.464 1.00 93.06 499 GLN A N 1
ATOM 3999 C CA . GLN A 1 499 ? -5.591 2.243 16.282 1.00 93.06 499 GLN A CA 1
ATOM 4000 C C . GLN A 1 499 ? -5.861 2.061 17.777 1.00 93.06 499 GLN A C 1
ATOM 4002 O O . GLN A 1 499 ? -5.023 1.516 18.496 1.00 93.06 499 GLN A O 1
ATOM 4007 N N . SER A 1 500 ? -7.055 2.415 18.241 1.00 93.94 500 SER A N 1
ATOM 4008 C CA . SER A 1 500 ? -7.524 2.042 19.572 1.00 93.94 500 SER A CA 1
ATOM 4009 C C . SER A 1 500 ? -9.043 1.998 19.637 1.00 93.94 500 SER A C 1
ATOM 4011 O O . SER A 1 500 ? -9.727 2.661 18.857 1.00 93.94 500 SER A O 1
ATOM 4013 N N . LEU A 1 501 ? -9.556 1.200 20.571 1.00 95.62 501 LEU A N 1
ATOM 4014 C CA . LEU A 1 501 ? -10.977 1.044 20.854 1.00 95.62 501 LEU A CA 1
ATOM 4015 C C . LEU A 1 501 ? -11.205 1.215 22.352 1.00 95.62 501 LEU A C 1
ATOM 4017 O O . LEU A 1 501 ? -10.498 0.620 23.167 1.00 95.62 501 LEU A O 1
ATOM 4021 N N . TYR A 1 502 ? -12.213 2.005 22.695 1.00 94.44 502 TYR A N 1
ATOM 4022 C CA . TYR A 1 502 ? -12.571 2.360 24.053 1.00 94.44 502 TYR A CA 1
ATOM 4023 C C . TYR A 1 502 ? -14.042 2.048 24.317 1.00 94.44 502 TYR A C 1
ATOM 4025 O O . TYR A 1 502 ? -14.913 2.339 23.494 1.00 94.44 502 TYR A O 1
ATOM 4033 N N . ILE A 1 503 ? -14.311 1.512 25.504 1.00 93.38 503 ILE A N 1
ATOM 4034 C CA . ILE A 1 503 ? -15.657 1.329 26.047 1.00 93.38 503 ILE A CA 1
ATOM 4035 C C . ILE A 1 503 ? -15.772 2.169 27.314 1.00 93.38 503 ILE A C 1
ATOM 4037 O O . ILE A 1 503 ? -14.892 2.114 28.178 1.00 93.38 503 ILE A O 1
ATOM 4041 N N . LEU A 1 504 ? -16.853 2.937 27.427 1.00 89.19 504 LEU A N 1
ATOM 4042 C CA . LEU A 1 504 ? -17.145 3.699 28.638 1.00 89.19 504 LEU A CA 1
ATOM 4043 C C . LEU A 1 504 ? -17.546 2.743 29.772 1.00 89.19 504 LEU A C 1
ATOM 4045 O O . LEU A 1 504 ? -18.421 1.895 29.580 1.00 89.19 504 LEU A O 1
ATOM 4049 N N . GLU A 1 505 ? -16.934 2.876 30.952 1.00 80.69 505 GLU A N 1
ATOM 4050 C CA . GLU A 1 505 ? -17.442 2.200 32.146 1.00 80.69 505 GLU A CA 1
ATOM 4051 C C . GLU A 1 505 ? -18.757 2.842 32.589 1.00 80.69 505 GLU A C 1
ATOM 4053 O O . GLU A 1 505 ? -18.881 4.063 32.677 1.00 80.69 505 GLU A O 1
ATOM 4058 N N . SER A 1 506 ? -19.754 2.009 32.876 1.00 64.81 506 SER A N 1
ATOM 4059 C CA . SER A 1 506 ? -20.916 2.439 33.638 1.00 64.81 506 SER A CA 1
ATOM 4060 C C . SER A 1 506 ? -20.468 2.754 35.064 1.00 64.81 506 SER A C 1
ATOM 4062 O O . SER A 1 506 ? -19.881 1.895 35.721 1.00 64.81 506 SER A O 1
ATOM 4064 N N . ASP A 1 507 ? -20.755 3.965 35.546 1.00 52.75 507 ASP A N 1
ATOM 4065 C CA . ASP A 1 507 ? -20.706 4.255 36.978 1.00 52.75 507 ASP A CA 1
ATOM 4066 C C . ASP A 1 507 ? -21.741 3.352 37.661 1.00 52.75 507 ASP A C 1
ATOM 4068 O O . ASP A 1 507 ? -22.935 3.661 37.672 1.00 52.75 507 ASP A O 1
ATOM 4072 N N . ASP A 1 508 ? -21.294 2.231 38.229 1.00 41.62 508 ASP A N 1
ATOM 4073 C CA . ASP A 1 508 ? -22.071 1.459 39.200 1.00 41.62 508 ASP A CA 1
ATOM 4074 C C . ASP A 1 508 ? -22.187 2.305 40.476 1.00 41.62 508 ASP A C 1
ATOM 4076 O O . ASP A 1 508 ? -21.493 2.115 41.473 1.00 41.62 508 ASP A O 1
ATOM 4080 N N . SER A 1 509 ? -23.050 3.313 40.412 1.00 33.47 509 SER A N 1
ATOM 4081 C CA . SER A 1 509 ? -23.469 4.123 41.544 1.00 33.47 509 SER A CA 1
ATOM 4082 C C . SER A 1 509 ? -24.923 3.812 41.862 1.00 33.47 509 SER A C 1
ATOM 4084 O O . SER A 1 509 ? -25.785 4.661 41.682 1.00 33.47 509 SER A O 1
ATOM 4086 N N . HIS A 1 510 ? -25.179 2.594 42.354 1.00 30.33 510 HIS A N 1
ATOM 4087 C CA . HIS A 1 510 ? -26.289 2.314 43.270 1.00 30.33 510 HIS A CA 1
ATOM 4088 C C . HIS A 1 510 ? -25.981 1.165 44.228 1.00 30.33 510 HIS A C 1
ATOM 4090 O O . HIS A 1 510 ? -25.734 0.035 43.753 1.00 30.33 510 HIS A O 1
#

pLDDT: mean 83.64, std 15.79, range [30.33, 97.81]

Sequence (510 aa):
MSAPLTCGLCGTGTTRQAIGLDSQWASYYRAIYCIGSDSHEPRLSGLASYLEQDTTNCLPPEAHQRFDDSNLDPLSLITIRGFGPPGPDLLESERGIYAWGFRFHDSCWKLVEQACAPKEVDLKRLWRILRSVPHTARLPLWGHNFGGLYLGSRRENHVKSRFLLLGGPSNLIIPSAYHDPFKVPELKTRLTILRIKPDDTISMNEKPQPLRYPSPASLDPFSKLPAELREIILTHVATDDTLSFRLSSRVIATTPLSQYFFQSRFWPGNELDFFFDGFLLEPSDKAGLDWRELYQSSKKRIKYNLVGLGERNRLRIWRQTVRPLTRAIDEINRLSELKGKSDWSLDSEDASKTLWKSVETSQSLDPELFGELSRHLLQAEIELPSSNIEAIHVSLVEFFGSKFISGLTFETEHGEDIEIGYIIPGFEEPLLVEASLQGFHLAVDYCGFRAISPYTGQHMESEYLDWVGNRDDLPVQTLKCSGGMVRRLRANFDGFRMQSLYILESDDSH

Radius of gyration: 27.41 Å; chains: 1; bounding box: 66×66×88 Å

Secondary structure (DSSP, 8-state):
-PPPPB-TTT--B--SS-SSTTGGGGGEEEEEEEESS--S--EE--BEE--TT--S-EE-SSTT-BTT-TT--GGG-EE---SSPPPTTS-HHHHTT-EEEEEEEHHHHHHHHHHHTTSPP-HHHHHHHHTTS-B-SS-B--SS-TTTTEEEPGGGGG---SSPPEEEEPSS--GGGGS-SSS-HHHHHHHHHTB--GGGS--TTS---------TT---GGGGS-HHHHHHHHHHS-HHHHHHHHHH-HHHHHS---HHHHHHTTSTTSTTTT--GGGSS-HHHHHTB-HHHHHHHHHHHHHTT---HHHHHHHHHIIIIIHHHHHHHHHHTTPPSPBSB----S--TTTTS--EEEEE-HHHH-TTTTT-TTPPPEEEEEE--SSPEEEEEEEEEEETTEEEEEEEEEEETTS--EEEE---TT-PEEEE--S-EEEEEEEEETTEEEEEEEEESS---TTS---EE--TTPPEEEEE-SSS---EEEEEE-SSSEEEEEEEPP----

Foldseek 3Di:
DDDFAAAQQQRDGQDPDPPDPALQLRQKKKWFKDAFQDLQDTAIWDIEGDDPPDPQRWTHRHNPDYPPDPPGDPVNTAGAPFQHQDDPPDDPVCRRGHMHGGMHRPLLVVLLCLLCPPDGPPSRLLSLVSLQFFDDRHYGQQQDDSQQQFDFDPVVVPFPFSRTDTDGGHPDDQPLSSHRLRDDVVLVVVLVVQFQDPVVPDPVPPDPPPPPLPDPPPPFPCSPPDLVVLQVVLLPDAPVCLVVVLVVGVVNVSRDCDQSSLVSCCPNPHVNVLSCVLVVDDPVSNVRGRSVCVSVVVVVCVVVVVDDSSNVSSCSSVLQGSNLSSLLSVQLVLWDPFAADFDPDPDPPVPPPWDKDKDFALCVVCVVSSVCVPRDWTKHKDFDDPAAFFKKFFAWGDGRNATATAWIWTQGPVRDIGIGGIHRPPPTDIAGDPAAFFWWKWFHHNSHTFKIFTDHPDDDDPVPTDIDGDNDVGDIDTDGEPDDHFTMKMFIHRSGHTGMIITIHDPPPD